Protein AF-0000000080774920 (afdb_homodimer)

Organism: Caulobacter vibrioides (strain NA1000 / CB15N) (NCBI:txid565050)

Structure (mmCIF, N/CA/C/O backbone):
data_AF-0000000080774920-model_v1
#
loop_
_entity.id
_entity.type
_entity.pdbx_description
1 polymer 'Sodium bicarbonate cotransporter'
#
loop_
_atom_site.group_PDB
_atom_site.id
_atom_site.type_symbol
_atom_site.label_atom_id
_atom_site.label_alt_id
_atom_site.label_comp_id
_atom_site.label_asym_id
_atom_site.label_entity_id
_atom_site.label_seq_id
_atom_site.pdbx_PDB_ins_code
_atom_site.Cartn_x
_atom_site.Cartn_y
_atom_site.Cartn_z
_atom_site.occupancy
_atom_site.B_iso_or_equiv
_atom_site.auth_seq_id
_atom_site.auth_comp_id
_atom_site.auth_asym_id
_atom_site.auth_atom_id
_atom_site.pdbx_PDB_model_num
ATOM 1 N N . MET A 1 1 ? 16.241 -37.175 8.467 1 56.98 1 MET A N 1
ATOM 2 C CA . MET A 1 1 ? 15.975 -36.624 7.141 1 56.98 1 MET A CA 1
ATOM 3 C C . MET A 1 1 ? 14.733 -35.739 7.16 1 56.98 1 MET A C 1
ATOM 5 O O . MET A 1 1 ? 14.785 -34.58 6.744 1 56.98 1 MET A O 1
ATOM 9 N N . PHE A 1 2 ? 13.701 -36.22 7.809 1 61.2 2 PHE A N 1
ATOM 10 C CA . PHE A 1 2 ? 12.453 -35.47 7.887 1 61.2 2 PHE A CA 1
ATOM 11 C C . PHE A 1 2 ? 12.608 -34.254 8.792 1 61.2 2 PHE A C 1
ATOM 13 O O . PHE A 1 2 ? 12.153 -33.159 8.454 1 61.2 2 PHE A O 1
ATOM 20 N N . VAL A 1 3 ? 13.362 -34.401 9.908 1 64.04 3 VAL A N 1
ATOM 21 C CA . VAL A 1 3 ? 13.523 -33.314 10.868 1 64.04 3 VAL A CA 1
ATOM 22 C C . VAL A 1 3 ? 14.359 -32.196 10.249 1 64.04 3 VAL A C 1
ATOM 24 O O . VAL A 1 3 ? 14.094 -31.014 10.48 1 64.04 3 VAL A O 1
ATOM 27 N N . ASP A 1 4 ? 15.258 -32.67 9.491 1 72.37 4 ASP A N 1
ATOM 28 C CA . ASP A 1 4 ? 16.139 -31.711 8.832 1 72.37 4 ASP A CA 1
ATOM 29 C C . ASP A 1 4 ? 15.381 -30.9 7.783 1 72.37 4 ASP A C 1
ATOM 31 O O . ASP A 1 4 ? 15.564 -29.685 7.678 1 72.37 4 ASP A O 1
ATOM 35 N N . VAL A 1 5 ? 14.562 -31.606 7.045 1 69.42 5 VAL A N 1
ATOM 36 C CA . VAL A 1 5 ? 13.755 -30.935 6.03 1 69.42 5 VAL A CA 1
ATOM 37 C C . VAL A 1 5 ? 12.787 -29.963 6.7 1 69.42 5 VAL A C 1
ATOM 39 O O . VAL A 1 5 ? 12.597 -28.84 6.226 1 69.42 5 VAL A O 1
ATOM 42 N N . LEU A 1 6 ? 12.314 -30.434 7.751 1 75.18 6 LEU A N 1
ATOM 43 C CA . LEU A 1 6 ? 11.37 -29.598 8.486 1 75.18 6 LEU A CA 1
ATOM 44 C C . LEU A 1 6 ? 12.059 -28.353 9.034 1 75.18 6 LEU A C 1
ATOM 46 O O . LEU A 1 6 ? 11.513 -27.25 8.955 1 75.18 6 LEU A O 1
ATOM 50 N N . SER A 1 7 ? 13.235 -28.619 9.628 1 79.85 7 SER A N 1
ATOM 51 C CA . SER A 1 7 ? 13.984 -27.495 10.18 1 79.85 7 SER A CA 1
ATOM 52 C C . SER A 1 7 ? 14.388 -26.51 9.089 1 79.85 7 SER A C 1
ATOM 54 O O . SER A 1 7 ? 14.323 -25.295 9.287 1 79.85 7 SER A O 1
ATOM 56 N N . GLN A 1 8 ? 14.713 -27.032 7.962 1 80.15 8 GLN A N 1
ATOM 57 C CA . GLN A 1 8 ? 15.113 -26.181 6.846 1 80.15 8 GLN A CA 1
ATOM 58 C C . GLN A 1 8 ? 13.921 -25.408 6.289 1 80.15 8 GLN A C 1
ATOM 60 O O . GLN A 1 8 ? 14.046 -24.234 5.935 1 80.15 8 GLN A O 1
ATOM 65 N N . THR A 1 9 ? 12.883 -26.145 6.246 1 77.66 9 THR A N 1
ATOM 66 C CA . THR A 1 9 ? 11.672 -25.514 5.734 1 77.66 9 THR A CA 1
ATOM 67 C C . THR A 1 9 ? 11.218 -24.387 6.658 1 77.66 9 THR A C 1
ATOM 69 O O . THR A 1 9 ? 10.832 -23.313 6.192 1 77.66 9 THR A O 1
ATOM 72 N N . LEU A 1 10 ? 11.321 -24.642 7.908 1 81.3 10 LEU A N 1
ATOM 73 C CA . LEU A 1 10 ? 10.903 -23.637 8.88 1 81.3 10 LEU A CA 1
ATOM 74 C C . LEU A 1 10 ? 11.808 -22.411 8.817 1 81.3 10 LEU A C 1
ATOM 76 O O . LEU A 1 10 ? 11.331 -21.277 8.907 1 81.3 10 LEU A O 1
ATOM 80 N N . SER A 1 11 ? 13.087 -22.681 8.646 1 83.74 11 SER A N 1
ATOM 81 C CA . SER A 1 11 ? 14.037 -21.579 8.536 1 83.74 11 SER A CA 1
ATOM 82 C C . SER A 1 11 ? 13.81 -20.778 7.258 1 83.74 11 SER A C 1
ATOM 84 O O . SER A 1 11 ? 13.873 -19.547 7.271 1 83.74 11 SER A O 1
ATOM 86 N N . ALA A 1 12 ? 13.476 -21.526 6.207 1 82.7 12 ALA A N 1
ATOM 87 C CA . ALA A 1 12 ? 13.216 -20.873 4.927 1 82.7 12 ALA A CA 1
ATOM 88 C C . ALA A 1 12 ? 11.911 -20.083 4.969 1 82.7 12 ALA A C 1
ATOM 90 O O . ALA A 1 12 ? 11.828 -18.978 4.427 1 82.7 12 ALA A O 1
ATOM 91 N N . ALA A 1 13 ? 11.049 -20.729 5.539 1 84.38 13 ALA A N 1
ATOM 92 C CA . ALA A 1 13 ? 9.765 -20.052 5.699 1 84.38 13 ALA A CA 1
ATOM 93 C C . ALA A 1 13 ? 9.912 -18.79 6.545 1 84.38 13 ALA A C 1
ATOM 95 O O . ALA A 1 13 ? 9.321 -17.753 6.232 1 84.38 13 ALA A O 1
ATOM 96 N N . ALA A 1 14 ? 10.674 -18.92 7.553 1 83.76 14 ALA A N 1
ATOM 97 C CA . ALA A 1 14 ? 10.931 -17.76 8.403 1 83.76 14 ALA A CA 1
ATOM 98 C C . ALA A 1 14 ? 11.634 -16.654 7.622 1 83.76 14 ALA A C 1
ATOM 100 O O . ALA A 1 14 ? 11.312 -15.474 7.778 1 83.76 14 ALA A O 1
ATOM 101 N N . GLY A 1 15 ? 12.561 -17.042 6.783 1 84.26 15 GLY A N 1
ATOM 102 C CA . GLY A 1 15 ? 13.244 -16.082 5.931 1 84.26 15 GLY A CA 1
ATOM 103 C C . GLY A 1 15 ? 12.32 -15.4 4.94 1 84.26 15 GLY A C 1
ATOM 104 O O . GLY A 1 15 ? 12.435 -14.196 4.702 1 84.26 15 GLY A O 1
ATOM 105 N N . ASN A 1 16 ? 11.435 -16.226 4.473 1 86.05 16 ASN A N 1
ATOM 106 C CA . ASN A 1 16 ? 10.478 -15.682 3.516 1 86.05 16 ASN A CA 1
ATOM 107 C C . ASN A 1 16 ? 9.494 -14.728 4.187 1 86.05 16 ASN A C 1
ATOM 109 O O . ASN A 1 16 ? 9.081 -13.733 3.589 1 86.05 16 ASN A O 1
ATOM 113 N N . LEU A 1 17 ? 9.142 -15.067 5.368 1 87.26 17 LEU A N 1
ATOM 114 C CA . LEU A 1 17 ? 8.192 -14.253 6.118 1 87.26 17 LEU A CA 1
ATOM 115 C C . LEU A 1 17 ? 8.779 -12.88 6.429 1 87.26 17 LEU A C 1
ATOM 117 O O . LEU A 1 17 ? 8.04 -11.931 6.698 1 87.26 17 LEU A O 1
ATOM 121 N N . LEU A 1 18 ? 10.067 -12.782 6.341 1 88.75 18 LEU A N 1
ATOM 122 C CA . LEU A 1 18 ? 10.713 -11.515 6.666 1 88.75 18 LEU A CA 1
ATOM 123 C C . LEU A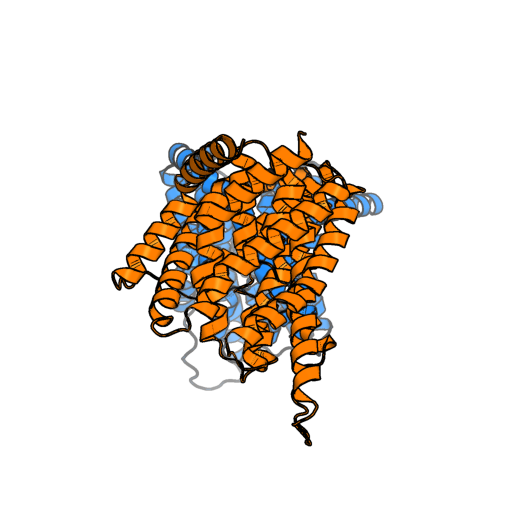 1 18 ? 10.897 -10.661 5.416 1 88.75 18 LEU A C 1
ATOM 125 O O . LEU A 1 18 ? 11.448 -9.56 5.487 1 88.75 18 LEU A O 1
ATOM 129 N N . GLN A 1 19 ? 10.413 -11.109 4.323 1 91.14 19 GLN A N 1
ATOM 130 C CA . GLN A 1 19 ? 10.394 -10.272 3.127 1 91.14 19 GLN A CA 1
ATOM 131 C C . GLN A 1 19 ? 9.342 -9.173 3.241 1 91.14 19 GLN A C 1
ATOM 133 O O . GLN A 1 19 ? 8.228 -9.419 3.708 1 91.14 19 GLN A O 1
ATOM 138 N N . PRO A 1 20 ? 9.692 -7.971 2.84 1 93.51 20 PRO A N 1
ATOM 139 C CA . PRO A 1 20 ? 8.752 -6.856 2.979 1 93.51 20 PRO A CA 1
ATOM 140 C C . PRO A 1 20 ? 7.4 -7.139 2.329 1 93.51 20 PRO A C 1
ATOM 142 O O . PRO A 1 20 ? 6.355 -6.867 2.926 1 93.51 20 PRO A O 1
ATOM 145 N N . ALA A 1 21 ? 7.436 -7.722 1.176 1 93.81 21 ALA A N 1
ATOM 146 C CA . ALA A 1 21 ? 6.198 -7.969 0.442 1 93.81 21 ALA A CA 1
ATOM 147 C C . ALA A 1 21 ? 5.262 -8.876 1.235 1 93.81 21 ALA A C 1
ATOM 149 O O . ALA A 1 21 ? 4.054 -8.634 1.292 1 93.81 21 ALA A O 1
ATOM 150 N N . VAL A 1 22 ? 5.782 -9.9 1.866 1 94.46 22 VAL A N 1
ATOM 151 C CA . VAL A 1 22 ? 4.986 -10.854 2.632 1 94.46 22 VAL A CA 1
ATOM 152 C C . VAL A 1 22 ? 4.462 -10.187 3.902 1 94.46 22 VAL A C 1
ATOM 154 O O . VAL A 1 22 ? 3.325 -10.429 4.314 1 94.46 22 VAL A O 1
ATOM 157 N N . LEU A 1 23 ? 5.267 -9.386 4.475 1 96.09 23 LEU A N 1
ATOM 158 C CA . LEU A 1 23 ? 4.869 -8.69 5.695 1 96.09 23 LEU A CA 1
ATOM 159 C C . LEU A 1 23 ? 3.775 -7.668 5.405 1 96.09 23 LEU A C 1
ATOM 161 O O . LEU A 1 23 ? 2.884 -7.456 6.23 1 96.09 23 LEU A O 1
ATOM 165 N N . PHE A 1 24 ? 3.844 -7.006 4.291 1 97.01 24 PHE A N 1
ATOM 166 C CA . PHE A 1 24 ? 2.778 -6.079 3.928 1 97.01 24 PHE A CA 1
ATOM 167 C C . PHE A 1 24 ? 1.484 -6.829 3.635 1 97.01 24 PHE A C 1
ATOM 169 O O . PHE A 1 24 ? 0.393 -6.325 3.909 1 97.01 24 PHE A O 1
ATOM 176 N N . PHE A 1 25 ? 1.56 -7.988 3.053 1 96.35 25 PHE A N 1
ATOM 177 C CA . PHE A 1 25 ? 0.379 -8.834 2.93 1 96.35 25 PHE A CA 1
ATOM 178 C C . PHE A 1 25 ? -0.22 -9.13 4.299 1 96.35 25 PHE A C 1
ATOM 180 O O . PHE A 1 25 ? -1.433 -9.018 4.489 1 96.35 25 PHE A O 1
ATOM 187 N N . ALA A 1 26 ? 0.655 -9.512 5.239 1 96.55 26 ALA A N 1
ATOM 188 C CA . ALA A 1 26 ? 0.208 -9.806 6.598 1 96.55 26 ALA A CA 1
ATOM 189 C C . ALA A 1 26 ? -0.453 -8.586 7.234 1 96.55 26 ALA A C 1
ATOM 191 O O . ALA A 1 26 ? -1.457 -8.712 7.938 1 96.55 26 ALA A O 1
ATOM 192 N N . LEU A 1 27 ? 0.122 -7.476 6.996 1 96.52 27 LEU A N 1
ATOM 193 C CA . LEU A 1 27 ? -0.457 -6.24 7.511 1 96.52 27 LEU A CA 1
ATOM 194 C C . LEU A 1 27 ? -1.869 -6.035 6.972 1 96.52 27 LEU A C 1
ATOM 196 O O . LEU A 1 27 ? -2.775 -5.658 7.719 1 96.52 27 LEU A O 1
ATOM 200 N N . GLY A 1 28 ? -2.038 -6.184 5.674 1 96.91 28 GLY A N 1
ATOM 201 C CA . GLY A 1 28 ? -3.364 -6.084 5.086 1 96.91 28 GLY A CA 1
ATOM 202 C C . GLY A 1 28 ? -4.365 -7.042 5.704 1 96.91 28 GLY A C 1
ATOM 203 O O . GLY A 1 28 ? -5.503 -6.663 5.988 1 96.91 28 GLY A O 1
ATOM 204 N N . LEU A 1 29 ? -3.895 -8.268 5.915 1 96.08 29 LEU A N 1
ATOM 205 C CA . LEU A 1 29 ? -4.743 -9.282 6.532 1 96.08 29 LEU A CA 1
ATOM 206 C C . LEU A 1 29 ? -5.186 -8.846 7.924 1 96.08 29 LEU A C 1
ATOM 208 O O . LEU A 1 29 ? -6.367 -8.947 8.265 1 96.08 29 LEU A O 1
ATOM 212 N N . ILE A 1 30 ? -4.256 -8.379 8.711 1 96.06 30 ILE A N 1
ATOM 213 C CA . ILE A 1 30 ? -4.523 -7.947 10.079 1 96.06 30 ILE A CA 1
ATOM 214 C C . ILE A 1 30 ? -5.455 -6.738 10.064 1 96.06 30 ILE A C 1
ATOM 216 O O . ILE A 1 30 ? -6.37 -6.641 10.886 1 96.06 30 ILE A O 1
ATOM 220 N N . ALA A 1 31 ? -5.217 -5.864 9.17 1 95.76 31 ALA A N 1
ATOM 221 C CA . ALA A 1 31 ? -6.043 -4.665 9.056 1 95.76 31 ALA A CA 1
ATOM 222 C C . ALA A 1 31 ? -7.498 -5.027 8.77 1 95.76 31 ALA A C 1
ATOM 224 O O . ALA A 1 31 ? -8.416 -4.436 9.344 1 95.76 31 ALA A O 1
ATOM 225 N N . ALA A 1 32 ? -7.705 -5.931 7.882 1 94.39 32 ALA A N 1
ATOM 226 C CA . ALA A 1 32 ? -9.059 -6.366 7.549 1 94.39 32 ALA A CA 1
ATOM 227 C C . ALA A 1 32 ? -9.746 -6.995 8.757 1 94.39 32 ALA A C 1
ATOM 229 O O . ALA A 1 32 ? -10.931 -6.754 9 1 94.39 32 ALA A O 1
ATOM 230 N N . MET A 1 33 ? -9.01 -7.799 9.479 1 92.41 33 MET A N 1
ATOM 231 C CA . MET A 1 33 ? -9.557 -8.471 10.654 1 92.41 33 MET A CA 1
ATOM 232 C C . MET A 1 33 ? -9.895 -7.464 11.748 1 92.41 33 MET A C 1
ATOM 234 O O . MET A 1 33 ? -10.82 -7.681 12.533 1 92.41 33 MET A O 1
ATOM 238 N N . ALA A 1 34 ? -9.188 -6.371 11.753 1 92 34 ALA A N 1
ATOM 239 C CA . ALA A 1 34 ? -9.419 -5.313 12.732 1 92 34 ALA A CA 1
ATOM 240 C C . ALA A 1 34 ? -10.471 -4.326 12.235 1 92 34 ALA A C 1
ATOM 242 O O . ALA A 1 34 ? -10.687 -3.277 12.847 1 92 34 ALA A O 1
ATOM 243 N N . ARG A 1 35 ? -11.062 -4.582 11.012 1 90.72 35 ARG A N 1
ATOM 244 C CA . ARG A 1 35 ? -12.13 -3.784 10.418 1 90.72 35 ARG A CA 1
ATOM 245 C C . ARG A 1 35 ? -11.635 -2.387 10.06 1 90.72 35 ARG A C 1
ATOM 247 O O . ARG A 1 35 ? -12.322 -1.396 10.313 1 90.72 35 ARG A O 1
ATOM 254 N N . SER A 1 36 ? -10.371 -2.402 9.598 1 90.85 36 SER A N 1
ATOM 255 C CA . SER A 1 36 ? -9.827 -1.167 9.043 1 90.85 36 SER A CA 1
ATOM 256 C C . SER A 1 36 ? -10.472 -0.832 7.702 1 90.85 36 SER A C 1
ATOM 258 O O . SER A 1 36 ? -10.955 -1.723 7 1 90.85 36 SER A O 1
ATOM 260 N N . ASP A 1 37 ? -10.53 0.438 7.361 1 89.32 37 ASP A N 1
ATOM 261 C CA . ASP A 1 37 ? -11.085 0.846 6.074 1 89.32 37 ASP A CA 1
ATOM 262 C C . ASP A 1 37 ? -10.011 0.85 4.989 1 89.32 37 ASP A C 1
ATOM 264 O O . ASP A 1 37 ? -10.215 1.407 3.908 1 89.32 37 ASP A O 1
ATOM 268 N N . LEU A 1 38 ? -8.946 0.179 5.328 1 92.05 38 LEU A N 1
ATOM 269 C CA . LEU A 1 38 ? -7.839 0.088 4.381 1 92.05 38 LEU A CA 1
ATOM 270 C C . LEU A 1 38 ? -8.244 -0.713 3.148 1 92.05 38 LEU A C 1
ATOM 272 O O . LEU A 1 38 ? -8.711 -1.848 3.266 1 92.05 38 LEU A O 1
ATOM 276 N N . ALA A 1 39 ? -8.202 -0.069 1.985 1 91.17 39 ALA A N 1
ATOM 277 C CA . ALA A 1 39 ? -8.416 -0.715 0.693 1 91.17 39 ALA A CA 1
ATOM 278 C C . ALA A 1 39 ? -8.047 0.22 -0.456 1 91.17 39 ALA A C 1
ATOM 280 O O . ALA A 1 39 ? -8.375 1.408 -0.426 1 91.17 39 ALA A O 1
ATOM 281 N N . LEU A 1 40 ? -7.338 -0.335 -1.378 1 92.83 40 LEU A N 1
ATOM 282 C CA . LEU A 1 40 ? -7.114 0.433 -2.597 1 92.83 40 LEU A CA 1
ATOM 283 C C . LEU A 1 40 ? -8.386 0.506 -3.435 1 92.83 40 LEU A C 1
ATOM 285 O O . LEU A 1 40 ? -9.15 -0.46 -3.497 1 92.83 40 LEU A O 1
ATOM 289 N N . PRO A 1 41 ? -8.559 1.685 -4.061 1 92.2 41 PRO A N 1
ATOM 290 C CA . PRO A 1 41 ? -9.648 1.717 -5.04 1 92.2 41 PRO A CA 1
ATOM 291 C C . PRO A 1 41 ? -9.496 0.655 -6.127 1 92.2 41 PRO A C 1
ATOM 293 O O . PRO A 1 41 ? -8.373 0.297 -6.492 1 92.2 41 PRO A O 1
ATOM 296 N N . ARG A 1 42 ? -10.614 0.237 -6.676 1 89.71 42 ARG A N 1
ATOM 297 C CA . ARG A 1 42 ? -10.635 -0.853 -7.646 1 89.71 42 ARG A CA 1
ATOM 298 C C . ARG A 1 42 ? -9.75 -0.536 -8.846 1 89.71 42 ARG A C 1
ATOM 300 O O . ARG A 1 42 ? -8.984 -1.388 -9.302 1 89.71 42 ARG A O 1
ATOM 307 N N . ASP A 1 43 ? -9.811 0.667 -9.329 1 90.37 43 ASP A N 1
ATOM 308 C CA . ASP A 1 43 ? -9.053 1.05 -10.516 1 90.37 43 ASP A CA 1
ATOM 309 C C . ASP A 1 43 ? -7.555 1.091 -10.223 1 90.37 43 ASP A C 1
ATOM 311 O O . ASP A 1 43 ? -6.738 0.796 -11.097 1 90.37 43 ASP A O 1
ATOM 315 N N . ALA A 1 44 ? -7.226 1.436 -9.048 1 93.44 44 ALA A N 1
ATOM 316 C CA . ALA A 1 44 ? -5.819 1.446 -8.657 1 93.44 44 ALA A CA 1
ATOM 317 C C . ALA A 1 44 ? -5.26 0.027 -8.584 1 93.44 44 ALA A C 1
ATOM 319 O O . ALA A 1 44 ? -4.149 -0.233 -9.051 1 93.44 44 ALA A O 1
ATOM 320 N N . ALA A 1 45 ? -6.033 -0.837 -8.031 1 91.94 45 ALA A N 1
ATOM 321 C CA . ALA A 1 45 ? -5.614 -2.233 -7.936 1 91.94 45 ALA A CA 1
ATOM 322 C C . ALA A 1 45 ? -5.409 -2.839 -9.322 1 91.94 45 ALA A C 1
ATOM 324 O O . ALA A 1 45 ? -4.443 -3.571 -9.549 1 91.94 45 ALA A O 1
ATOM 325 N N . LYS A 1 46 ? -6.293 -2.578 -10.19 1 90.46 46 LYS A N 1
ATOM 326 C CA . LYS A 1 46 ? -6.186 -3.067 -11.562 1 90.46 46 LYS A CA 1
ATOM 327 C C . LYS A 1 46 ? -4.935 -2.522 -12.244 1 90.46 46 LYS A C 1
ATOM 329 O O . LYS A 1 46 ? -4.236 -3.255 -12.947 1 90.46 46 LYS A O 1
ATOM 334 N N . THR A 1 47 ? -4.726 -1.223 -12.052 1 92.5 47 THR A N 1
ATOM 335 C CA . THR A 1 47 ? -3.552 -0.589 -12.644 1 92.5 47 THR A CA 1
ATOM 336 C C . THR A 1 47 ? -2.27 -1.235 -12.126 1 92.5 47 THR A C 1
ATOM 338 O O . THR A 1 47 ? -1.359 -1.529 -12.903 1 92.5 47 THR A O 1
ATOM 341 N N . LEU A 1 48 ? -2.22 -1.467 -10.829 1 93.93 48 LEU A N 1
ATOM 342 C CA . LEU A 1 48 ? -1.037 -2.084 -10.239 1 93.93 48 LEU A CA 1
ATOM 343 C C . LEU A 1 48 ? -0.842 -3.501 -10.768 1 93.93 48 LEU A C 1
ATOM 345 O O . LEU A 1 48 ? 0.289 -3.926 -11.014 1 93.93 48 LEU A O 1
ATOM 349 N N . SER A 1 49 ? -1.911 -4.233 -10.98 1 91.12 49 SER A N 1
ATOM 350 C CA . SER A 1 49 ? -1.842 -5.581 -11.534 1 91.12 49 SER A CA 1
ATOM 351 C C . SER A 1 49 ? -1.276 -5.569 -12.95 1 91.12 49 SER A C 1
ATOM 353 O O . SER A 1 49 ? -0.454 -6.417 -13.303 1 91.12 49 SER A O 1
ATOM 355 N N . LEU A 1 50 ? -1.673 -4.632 -13.748 1 92.47 50 LEU A N 1
ATOM 356 C CA . LEU A 1 50 ? -1.187 -4.525 -15.119 1 92.47 50 LEU A CA 1
ATOM 357 C C . LEU A 1 50 ? 0.298 -4.179 -15.145 1 92.47 50 LEU A C 1
ATOM 359 O O . LEU A 1 50 ? 1.04 -4.676 -15.995 1 92.47 50 LEU A O 1
ATOM 363 N N . ILE A 1 51 ? 0.704 -3.331 -14.224 1 94.48 51 ILE A N 1
ATOM 364 C CA . ILE A 1 51 ? 2.116 -2.982 -14.122 1 94.48 51 ILE A CA 1
ATOM 365 C C . ILE A 1 51 ? 2.934 -4.229 -13.793 1 94.48 51 ILE A C 1
ATOM 367 O O . ILE A 1 51 ? 3.981 -4.47 -14.399 1 94.48 51 ILE A O 1
ATOM 371 N N . LEU A 1 52 ? 2.472 -5.014 -12.891 1 92.72 52 LEU A N 1
ATOM 372 C CA . LEU A 1 52 ? 3.177 -6.234 -12.511 1 92.72 52 LEU A CA 1
ATOM 373 C C . LEU A 1 52 ? 3.271 -7.197 -13.69 1 92.72 52 LEU A C 1
ATOM 375 O O . LEU A 1 52 ? 4.336 -7.761 -13.952 1 92.72 52 LEU A O 1
ATOM 379 N N . MET A 1 53 ? 2.153 -7.312 -14.444 1 91.72 53 MET A N 1
ATOM 380 C CA . MET A 1 53 ? 2.126 -8.204 -15.6 1 91.72 53 MET A CA 1
ATOM 381 C C . MET A 1 53 ? 3.109 -7.739 -16.669 1 91.72 53 MET A C 1
ATOM 383 O O . MET A 1 53 ? 3.79 -8.557 -17.29 1 91.72 53 MET A O 1
ATOM 387 N N . LEU A 1 54 ? 3.113 -6.477 -16.849 1 93.98 54 LEU A N 1
ATOM 388 C CA . LEU A 1 54 ? 4.031 -5.89 -17.82 1 93.98 54 LEU A CA 1
ATOM 389 C C . LEU A 1 54 ? 5.48 -6.174 -17.438 1 93.98 54 LEU A C 1
ATOM 391 O O . LEU A 1 54 ? 6.276 -6.597 -18.279 1 93.98 54 LEU A O 1
ATOM 395 N N . CYS A 1 55 ? 5.804 -6.023 -16.16 1 94.63 55 CYS A N 1
ATOM 396 C CA . CYS A 1 55 ? 7.167 -6.218 -15.678 1 94.63 55 CYS A CA 1
ATOM 397 C C . CYS A 1 55 ? 7.581 -7.68 -15.791 1 94.63 55 CYS A C 1
ATOM 399 O O . CYS A 1 55 ? 8.672 -7.985 -16.277 1 94.63 55 CYS A O 1
ATOM 401 N N . ILE A 1 56 ? 6.74 -8.554 -15.36 1 91.3 56 ILE A N 1
ATOM 402 C CA . ILE A 1 56 ? 7.014 -9.987 -15.37 1 91.3 56 ILE A CA 1
ATOM 403 C C . ILE A 1 56 ? 7.18 -10.471 -16.809 1 91.3 56 ILE A C 1
ATOM 405 O O . ILE A 1 56 ? 8.148 -11.164 -17.129 1 91.3 56 ILE A O 1
ATOM 409 N N . GLY A 1 57 ? 6.254 -10.117 -17.664 1 93.95 57 GLY A N 1
ATOM 410 C CA . GLY A 1 57 ? 6.335 -10.511 -19.061 1 93.95 57 GLY A CA 1
ATOM 411 C C . GLY A 1 57 ? 7.571 -9.977 -19.76 1 93.95 57 GLY A C 1
ATOM 412 O O . GLY A 1 57 ? 8.31 -10.735 -20.391 1 93.95 57 GLY A O 1
ATOM 413 N N . PHE A 1 58 ? 7.801 -8.645 -19.63 1 95.44 58 PHE A N 1
ATOM 414 C CA . PHE A 1 58 ? 8.913 -8.002 -20.321 1 95.44 58 PHE A CA 1
ATOM 415 C C . PHE A 1 58 ? 10.244 -8.583 -19.859 1 95.44 58 PHE A C 1
ATOM 417 O O . PHE A 1 58 ? 11.094 -8.931 -20.682 1 95.44 58 PHE A O 1
ATOM 424 N N . LYS A 1 59 ? 10.422 -8.655 -18.554 1 93.14 59 LYS A N 1
ATOM 425 C CA . LYS A 1 59 ? 11.652 -9.224 -18.011 1 93.14 59 LYS A CA 1
ATOM 426 C C . LYS A 1 59 ? 11.841 -10.666 -18.473 1 93.14 59 LYS A C 1
ATOM 428 O O . LYS A 1 59 ? 12.959 -11.081 -18.788 1 93.14 59 LYS A O 1
ATOM 433 N N . GLY A 1 60 ? 10.788 -11.411 -18.45 1 92.21 60 GLY A N 1
ATOM 434 C CA . GLY A 1 60 ? 10.842 -12.781 -18.935 1 92.21 60 GLY A CA 1
ATOM 435 C C . GLY A 1 60 ? 11.303 -12.886 -20.376 1 92.21 60 GLY A C 1
ATOM 436 O O . GLY A 1 60 ? 12.107 -13.758 -20.714 1 92.21 60 GLY A O 1
ATOM 437 N N . GLY A 1 61 ? 10.763 -12.023 -21.211 1 93.84 61 GLY A N 1
ATOM 438 C CA . GLY A 1 61 ? 11.162 -12.021 -22.61 1 93.84 61 GLY A CA 1
ATOM 439 C C . GLY A 1 61 ? 12.628 -11.69 -22.812 1 93.84 61 GLY A C 1
ATOM 440 O O . GLY A 1 61 ? 13.31 -12.33 -23.615 1 93.84 61 GLY A O 1
ATOM 441 N N . VAL A 1 62 ? 13.12 -10.693 -22.117 1 93.49 62 VAL A N 1
ATOM 442 C CA . VAL A 1 62 ? 14.52 -10.29 -22.204 1 93.49 62 VAL A CA 1
ATOM 443 C C . VAL A 1 62 ? 15.42 -11.454 -21.796 1 93.49 62 VAL A C 1
ATOM 445 O O . VAL A 1 62 ? 16.408 -11.75 -22.471 1 93.49 62 VAL A O 1
ATOM 448 N N . GLU A 1 63 ? 15.047 -12.117 -20.716 1 89.75 63 GLU A N 1
ATOM 449 C CA . GLU A 1 63 ? 15.848 -13.228 -20.21 1 89.75 63 GLU A CA 1
ATOM 450 C C . GLU A 1 63 ? 15.763 -14.437 -21.136 1 89.75 63 GLU A C 1
ATOM 452 O O . GLU A 1 63 ? 16.739 -15.172 -21.299 1 89.75 63 GLU A O 1
ATOM 457 N N . ALA A 1 64 ? 14.603 -14.633 -21.665 1 89.94 64 ALA A N 1
ATOM 458 C CA . ALA A 1 64 ? 14.426 -15.753 -22.587 1 89.94 64 ALA A CA 1
ATOM 459 C C . ALA A 1 64 ? 15.29 -15.58 -23.832 1 89.94 64 ALA A C 1
ATOM 461 O O . ALA A 1 64 ? 15.81 -16.558 -24.375 1 89.94 64 ALA A O 1
ATOM 462 N N . ARG A 1 65 ? 15.334 -14.377 -24.233 1 89.52 65 ARG A N 1
ATOM 463 C CA . ARG A 1 65 ? 16.177 -14.099 -25.391 1 89.52 65 ARG A CA 1
ATOM 464 C C . ARG A 1 65 ? 17.645 -14.365 -25.075 1 89.52 65 ARG A C 1
ATOM 466 O O . ARG A 1 65 ? 18.379 -14.895 -25.912 1 89.52 65 ARG A O 1
ATOM 473 N N . ALA A 1 66 ? 18.061 -13.98 -23.975 1 84.77 66 ALA A N 1
ATOM 474 C CA . ALA A 1 66 ? 19.462 -14.109 -23.583 1 84.77 66 ALA A CA 1
ATOM 475 C C . ALA A 1 66 ? 19.837 -15.572 -23.363 1 84.77 66 ALA A C 1
ATOM 477 O O . ALA A 1 66 ? 20.964 -15.981 -23.655 1 84.77 66 ALA A O 1
ATOM 478 N N . HIS A 1 67 ? 18.916 -16.34 -22.831 1 78.06 67 HIS A N 1
ATOM 479 C CA . HIS A 1 67 ? 19.261 -17.694 -22.415 1 78.06 67 HIS A CA 1
ATOM 480 C C . HIS A 1 67 ? 18.619 -18.732 -23.329 1 78.06 67 HIS A C 1
ATOM 482 O O . HIS A 1 67 ? 18.927 -19.923 -23.236 1 78.06 67 HIS A O 1
ATOM 488 N N . GLY A 1 68 ? 17.788 -18.243 -24.296 1 73.51 68 GLY A N 1
ATOM 489 C CA . GLY A 1 68 ? 17.222 -19.071 -25.348 1 73.51 68 GLY A CA 1
ATOM 490 C C . GLY A 1 68 ? 15.913 -19.728 -24.95 1 73.51 68 GLY A C 1
ATOM 491 O O . GLY A 1 68 ? 15.576 -19.786 -23.766 1 73.51 68 GLY A O 1
ATOM 492 N N . LEU A 1 69 ? 15.038 -19.948 -25.879 1 79.82 69 LEU A N 1
ATOM 493 C CA . LEU A 1 69 ? 13.874 -20.827 -25.831 1 79.82 69 LEU A CA 1
ATOM 494 C C . LEU A 1 69 ? 14.26 -22.26 -26.181 1 79.82 69 LEU A C 1
ATOM 496 O O . LEU A 1 69 ? 14.053 -22.705 -27.312 1 79.82 69 LEU A O 1
ATOM 500 N N . ASP A 1 70 ? 14.949 -22.91 -25.255 1 83.82 70 ASP A N 1
ATOM 501 C CA . ASP A 1 70 ? 15.629 -24.183 -25.474 1 83.82 70 ASP A CA 1
ATOM 502 C C . ASP A 1 70 ? 14.73 -25.358 -25.094 1 83.82 70 ASP A C 1
ATOM 504 O O . ASP A 1 70 ? 13.511 -25.208 -24.999 1 83.82 70 ASP A O 1
ATOM 508 N N . ALA A 1 71 ? 15.308 -26.49 -25.014 1 85.81 71 ALA A N 1
ATOM 509 C CA . ALA A 1 71 ? 14.592 -27.718 -24.68 1 85.81 71 ALA A CA 1
ATOM 510 C C . ALA A 1 71 ? 13.936 -27.614 -23.306 1 85.81 71 ALA A C 1
ATOM 512 O O . ALA A 1 71 ? 12.869 -28.188 -23.076 1 85.81 71 ALA A O 1
ATOM 513 N N . GLY A 1 72 ? 14.56 -26.827 -22.521 1 86.79 72 GLY A N 1
ATOM 514 C CA . GLY A 1 72 ? 13.986 -26.596 -21.206 1 86.79 72 GLY A CA 1
ATOM 515 C C . GLY A 1 72 ? 12.648 -25.882 -21.255 1 86.79 72 GLY A C 1
ATOM 516 O O . GLY A 1 72 ? 11.713 -26.254 -20.543 1 86.79 72 GLY A O 1
ATOM 517 N N . PHE A 1 73 ? 12.578 -24.93 -22.138 1 90.41 73 PHE A N 1
ATOM 518 C CA . PHE A 1 73 ? 11.324 -24.208 -22.323 1 90.41 73 PHE A CA 1
ATOM 519 C C . PHE A 1 73 ? 10.225 -25.148 -22.802 1 90.41 73 PHE A C 1
ATOM 521 O O . PHE A 1 73 ? 9.116 -25.14 -22.264 1 90.41 73 PHE A O 1
ATOM 528 N N . LEU A 1 74 ? 10.519 -25.947 -23.789 1 93.02 74 LEU A N 1
ATOM 529 C CA . LEU A 1 74 ? 9.521 -26.834 -24.376 1 93.02 74 LEU A CA 1
ATOM 530 C C . LEU A 1 74 ? 9.013 -27.837 -23.347 1 93.02 74 LEU A C 1
ATOM 532 O O . LEU A 1 74 ? 7.817 -28.136 -23.302 1 93.02 74 LEU A O 1
ATOM 536 N N . LYS A 1 75 ? 9.897 -28.313 -22.563 1 95.28 75 LYS A N 1
ATOM 537 C CA . LYS A 1 75 ? 9.514 -29.254 -21.515 1 95.28 75 LYS A CA 1
ATOM 538 C C . LYS A 1 75 ? 8.629 -28.583 -20.469 1 95.28 75 LYS A C 1
ATOM 540 O O . LYS A 1 75 ? 7.576 -29.112 -20.107 1 95.28 75 LYS A O 1
ATOM 545 N N . ALA A 1 76 ? 9.082 -27.434 -20.047 1 95.34 76 ALA A N 1
ATOM 546 C CA . ALA A 1 76 ? 8.316 -26.712 -19.035 1 95.34 76 ALA A CA 1
ATOM 547 C C . ALA A 1 76 ? 6.947 -26.304 -19.569 1 95.34 76 ALA A C 1
ATOM 549 O O . ALA A 1 76 ? 5.942 -26.403 -18.861 1 95.34 76 ALA A O 1
ATOM 550 N N . ALA A 1 77 ? 6.926 -25.829 -20.77 1 95.29 77 ALA A N 1
ATOM 551 C CA . ALA A 1 77 ? 5.682 -25.408 -21.409 1 95.29 77 ALA A CA 1
ATOM 552 C C . ALA A 1 77 ? 4.724 -26.585 -21.573 1 95.29 77 ALA A C 1
ATOM 554 O O . ALA A 1 77 ? 3.528 -26.463 -21.299 1 95.29 77 ALA A O 1
ATOM 555 N N . GLY A 1 78 ? 5.229 -27.661 -22.093 1 96.7 78 GLY A N 1
ATOM 556 C CA . GLY A 1 78 ? 4.416 -28.856 -22.255 1 96.7 78 GLY A CA 1
ATOM 557 C C . GLY A 1 78 ? 3.834 -29.363 -20.949 1 96.7 78 GLY A C 1
ATOM 558 O O . GLY A 1 78 ? 2.646 -29.686 -20.877 1 96.7 78 GLY A O 1
ATOM 559 N N . LEU A 1 79 ? 4.667 -29.421 -19.93 1 97.71 79 LEU A N 1
ATOM 560 C CA . LEU A 1 79 ? 4.218 -29.866 -18.615 1 97.71 79 LEU A CA 1
ATOM 561 C C . LEU A 1 79 ? 3.215 -28.882 -18.022 1 97.71 79 LEU A C 1
ATOM 563 O O . LEU A 1 79 ? 2.227 -29.291 -17.409 1 97.71 79 LEU A O 1
ATOM 567 N N . GLY A 1 80 ? 3.546 -27.602 -18.18 1 97.56 80 GLY A N 1
ATOM 568 C CA . GLY A 1 80 ? 2.615 -26.594 -17.7 1 97.56 80 GLY A CA 1
ATOM 569 C C . GLY A 1 80 ? 1.235 -26.712 -18.319 1 97.56 80 GLY A C 1
ATOM 570 O O . GLY A 1 80 ? 0.226 -26.677 -17.612 1 97.56 80 GLY A O 1
ATOM 571 N N . LEU A 1 81 ? 1.195 -26.859 -19.596 1 96.15 81 LEU A N 1
ATOM 572 C CA . LEU A 1 81 ? -0.068 -27.01 -20.311 1 96.15 81 LEU A CA 1
ATOM 573 C C . LEU A 1 81 ? -0.816 -28.252 -19.836 1 96.15 81 LEU A C 1
ATOM 575 O O . LEU A 1 81 ? -2.027 -28.202 -19.605 1 96.15 81 LEU A O 1
ATOM 579 N N . ALA A 1 82 ? -0.101 -29.296 -19.725 1 97.73 82 ALA A N 1
ATOM 580 C CA . ALA A 1 82 ? -0.707 -30.549 -19.284 1 97.73 82 ALA A CA 1
ATOM 581 C C . ALA A 1 82 ? -1.278 -30.416 -17.875 1 97.73 82 ALA A C 1
ATOM 583 O O . ALA A 1 82 ? -2.388 -30.878 -17.602 1 97.73 82 ALA A O 1
ATOM 584 N N . LEU A 1 83 ? -0.503 -29.832 -17.027 1 98.03 83 LEU A N 1
ATOM 585 C CA . LEU A 1 83 ? -0.938 -29.656 -15.646 1 98.03 83 LEU A CA 1
ATOM 586 C C . LEU A 1 83 ? -2.173 -28.765 -15.575 1 98.03 83 LEU A C 1
ATOM 588 O O . LEU A 1 83 ? -3.126 -29.073 -14.855 1 98.03 83 LEU A O 1
ATOM 592 N N . SER A 1 84 ? -2.119 -27.647 -16.298 1 97.18 84 SER A N 1
ATOM 593 C CA . SER A 1 84 ? -3.262 -26.74 -16.311 1 97.18 84 SER A CA 1
ATOM 594 C C . SER A 1 84 ? -4.522 -27.447 -16.799 1 97.18 84 SER A C 1
ATOM 596 O O . SER A 1 84 ? -5.61 -27.232 -16.259 1 97.18 84 SER A O 1
ATOM 598 N N . PHE A 1 85 ? -4.403 -28.335 -17.754 1 96.2 85 PHE A N 1
ATOM 599 C CA . PHE A 1 85 ? -5.523 -29.064 -18.336 1 96.2 85 PHE A CA 1
ATOM 600 C C . PHE A 1 85 ? -6.014 -30.151 -17.388 1 96.2 85 PHE A C 1
ATOM 602 O O . PHE A 1 85 ? -7.212 -30.437 -17.329 1 96.2 85 PHE A O 1
ATOM 609 N N . LEU A 1 86 ? -5.148 -30.704 -16.643 1 97.69 86 LEU A N 1
ATOM 610 C CA . LEU A 1 86 ? -5.496 -31.964 -15.997 1 97.69 86 LEU A CA 1
ATOM 611 C C . LEU A 1 86 ? -5.769 -31.756 -14.511 1 97.69 86 LEU A C 1
ATOM 613 O O . LEU A 1 86 ? -6.501 -32.534 -13.895 1 97.69 86 LEU A O 1
ATOM 617 N N . LEU A 1 87 ? -5.271 -30.749 -13.876 1 97.76 87 LEU A N 1
ATOM 618 C CA . LEU A 1 87 ? -5.357 -30.587 -12.428 1 97.76 87 LEU A CA 1
ATOM 619 C C . LEU A 1 87 ? -6.795 -30.319 -11.996 1 97.76 87 LEU A C 1
ATOM 621 O O . LEU A 1 87 ? -7.185 -30.661 -10.878 1 97.76 87 LEU A O 1
ATOM 625 N N . PRO A 1 88 ? -7.634 -29.684 -12.867 1 97.53 88 PRO A N 1
ATOM 626 C CA . PRO A 1 88 ? -9.022 -29.482 -12.447 1 97.53 88 PRO A CA 1
ATOM 627 C C . PRO A 1 88 ? -9.768 -30.795 -12.22 1 97.53 88 PRO A C 1
ATOM 629 O O . PRO A 1 88 ? -10.758 -30.828 -11.484 1 97.53 88 PRO A O 1
ATOM 632 N N . LEU A 1 89 ? -9.342 -31.866 -12.8 1 97.45 89 LEU A N 1
ATOM 633 C CA . LEU A 1 89 ? -10.046 -33.14 -12.701 1 97.45 89 LEU A CA 1
ATOM 634 C C . LEU A 1 89 ? -9.987 -33.685 -11.277 1 97.45 89 LEU A C 1
ATOM 636 O O . LEU A 1 89 ? -11.023 -33.87 -10.636 1 97.45 89 LEU A O 1
ATOM 640 N N . PRO A 1 90 ? -8.775 -33.906 -10.726 1 97.64 90 PRO A N 1
ATOM 641 C CA . PRO A 1 90 ? -8.758 -34.355 -9.332 1 97.64 90 PRO A CA 1
ATOM 642 C C . PRO A 1 90 ? -9.301 -33.303 -8.367 1 97.64 90 PRO A C 1
ATOM 644 O O . PRO A 1 90 ? -9.879 -33.648 -7.333 1 97.64 90 PRO A O 1
ATOM 647 N N . ALA A 1 91 ? -9.104 -32.022 -8.631 1 98.26 91 ALA A N 1
ATOM 648 C CA . ALA A 1 91 ? -9.665 -30.973 -7.783 1 98.26 91 ALA A CA 1
ATOM 649 C C . ALA A 1 91 ? -11.185 -31.086 -7.706 1 98.26 91 ALA A C 1
ATOM 651 O O . ALA A 1 91 ? -11.764 -31.019 -6.619 1 98.26 91 ALA A O 1
ATOM 652 N N . TYR A 1 92 ? -11.823 -31.25 -8.857 1 97.78 92 TYR A N 1
ATOM 653 C CA . TYR A 1 92 ? -13.273 -31.403 -8.916 1 97.78 92 TYR A CA 1
ATOM 654 C C . TYR A 1 92 ? -13.728 -32.61 -8.104 1 97.78 92 TYR A C 1
ATOM 656 O O . TYR A 1 92 ? -14.69 -32.523 -7.337 1 97.78 92 TYR A O 1
ATOM 664 N N . ALA A 1 93 ? -13.028 -33.714 -8.324 1 97.48 93 ALA A N 1
ATOM 665 C CA . ALA A 1 93 ? -13.395 -34.947 -7.632 1 97.48 93 ALA A CA 1
ATOM 666 C C . ALA A 1 93 ? -13.325 -34.768 -6.119 1 97.48 93 ALA A C 1
ATOM 668 O O . ALA A 1 93 ? -14.215 -35.217 -5.393 1 97.48 93 ALA A O 1
ATOM 669 N N . LEU A 1 94 ? -12.341 -34.09 -5.593 1 97.85 94 LEU A N 1
ATOM 670 C CA . LEU A 1 94 ? -12.17 -33.881 -4.159 1 97.85 94 LEU A CA 1
ATOM 671 C C . LEU A 1 94 ? -13.194 -32.883 -3.63 1 97.85 94 LEU A C 1
ATOM 673 O O . LEU A 1 94 ? -13.72 -33.054 -2.528 1 97.85 94 LEU A O 1
ATOM 677 N N . LEU A 1 95 ? -13.459 -31.888 -4.388 1 97.73 95 LEU A N 1
ATOM 678 C CA . LEU A 1 95 ? -14.407 -30.858 -3.976 1 97.73 95 LEU A CA 1
ATOM 679 C C . LEU A 1 95 ? -15.823 -31.42 -3.903 1 97.73 95 LEU A C 1
ATOM 681 O O . LEU A 1 95 ? -16.6 -31.044 -3.022 1 97.73 95 LEU A O 1
ATOM 685 N N . ARG A 1 96 ? -16.116 -32.33 -4.823 1 96.49 96 ARG A N 1
ATOM 686 C CA . ARG A 1 96 ? -17.433 -32.956 -4.819 1 96.49 96 ARG A CA 1
ATOM 687 C C . ARG A 1 96 ? -17.644 -33.782 -3.554 1 96.49 96 ARG A C 1
ATOM 689 O O . ARG A 1 96 ? -18.772 -33.917 -3.075 1 96.49 96 ARG A O 1
ATOM 696 N N . ARG A 1 97 ? -16.624 -34.21 -3.037 1 96.54 97 ARG A N 1
ATOM 697 C CA . ARG A 1 97 ? -16.707 -35.061 -1.855 1 96.54 97 ARG A CA 1
ATOM 698 C C . ARG A 1 97 ? -17.015 -34.239 -0.608 1 96.54 97 ARG A C 1
ATOM 700 O O . ARG A 1 97 ? -17.386 -34.791 0.43 1 96.54 97 ARG A O 1
ATOM 707 N N . THR A 1 98 ? -16.88 -32.954 -0.656 1 95.36 98 THR A N 1
ATOM 708 C CA . THR A 1 98 ? -17.114 -32.094 0.499 1 95.36 98 THR A CA 1
ATOM 709 C C . THR A 1 98 ? -18.569 -31.638 0.548 1 95.36 98 THR A C 1
ATOM 711 O O . THR A 1 98 ? -18.971 -30.926 1.47 1 95.36 98 THR A O 1
ATOM 714 N N . GLY A 1 99 ? -19.37 -31.942 -0.49 1 92.8 99 GLY A N 1
ATOM 715 C CA . GLY A 1 99 ? -20.784 -31.602 -0.485 1 92.8 99 GLY A CA 1
ATOM 716 C C . GLY A 1 99 ? -21.112 -30.402 -1.353 1 92.8 99 GLY A C 1
ATOM 717 O O . GLY A 1 99 ? -22.269 -29.984 -1.432 1 92.8 99 GLY A O 1
ATOM 718 N N . LEU A 1 100 ? -20.149 -29.898 -2.001 1 95.33 100 LEU A N 1
ATOM 719 C CA . LEU A 1 100 ? -20.408 -28.774 -2.894 1 95.33 100 LEU A CA 1
ATOM 720 C C . LEU A 1 100 ? -21.249 -29.212 -4.089 1 95.33 100 LEU A C 1
ATOM 722 O O . LEU A 1 100 ? -21.136 -30.35 -4.549 1 95.33 100 LEU A O 1
ATOM 726 N N . ASP A 1 101 ? -22.073 -28.302 -4.535 1 94.99 101 ASP A N 1
ATOM 727 C CA . ASP A 1 101 ? -22.833 -28.613 -5.742 1 94.99 101 ASP A CA 1
ATOM 728 C C . ASP A 1 101 ? -21.919 -28.687 -6.963 1 94.99 101 ASP A C 1
ATOM 730 O O . ASP A 1 101 ? -20.789 -28.196 -6.93 1 94.99 101 ASP A O 1
ATOM 734 N N . THR A 1 102 ? -22.351 -29.267 -8 1 95.11 102 THR A N 1
ATOM 735 C CA . THR A 1 102 ? -21.583 -29.598 -9.195 1 95.11 102 THR A CA 1
ATOM 736 C C . THR A 1 102 ? -20.983 -28.34 -9.818 1 95.11 102 THR A C 1
ATOM 738 O O . THR A 1 102 ? -19.802 -28.318 -10.169 1 95.11 102 THR A O 1
ATOM 741 N N . LEU A 1 103 ? -21.767 -27.289 -9.934 1 95.82 103 LEU A N 1
ATOM 742 C CA . LEU A 1 103 ? -21.324 -26.073 -10.607 1 95.82 103 LEU A CA 1
ATOM 743 C C . LEU A 1 103 ? -20.275 -25.343 -9.775 1 95.82 103 LEU A C 1
ATOM 745 O O . LEU A 1 103 ? -19.266 -24.877 -10.311 1 95.82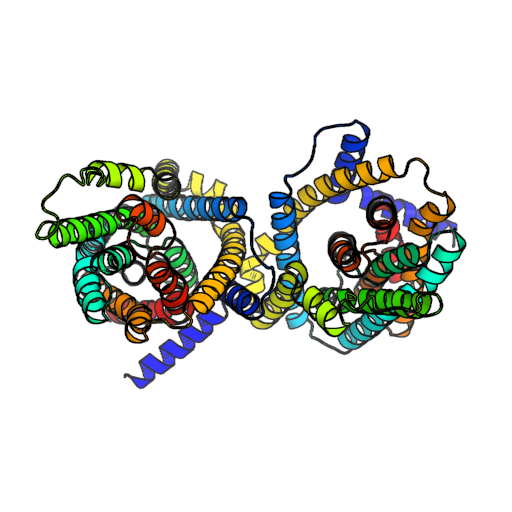 103 LEU A O 1
ATOM 749 N N . THR A 1 104 ? -20.504 -25.291 -8.486 1 96.92 104 THR A N 1
ATOM 750 C CA . THR A 1 104 ? -19.554 -24.635 -7.596 1 96.92 104 THR A CA 1
ATOM 751 C C . THR A 1 104 ? -18.245 -25.417 -7.531 1 96.92 104 THR A C 1
ATOM 753 O O . THR A 1 104 ? -17.163 -24.827 -7.515 1 96.92 104 THR A O 1
ATOM 756 N N . ALA A 1 105 ? -18.37 -26.704 -7.541 1 97.67 105 ALA A N 1
ATOM 757 C CA . ALA A 1 105 ? -17.177 -27.546 -7.531 1 97.67 105 ALA A CA 1
ATOM 758 C C . ALA A 1 105 ? -16.375 -27.376 -8.819 1 97.67 105 ALA A C 1
ATOM 760 O O . ALA A 1 105 ? -15.146 -27.28 -8.784 1 97.67 105 ALA A O 1
ATOM 761 N N . ALA A 1 106 ? -17.048 -27.37 -9.933 1 96.52 106 ALA A N 1
ATOM 762 C CA . ALA A 1 106 ? -16.38 -27.192 -11.219 1 96.52 106 ALA A CA 1
ATOM 763 C C . ALA A 1 106 ? -15.724 -25.817 -11.312 1 96.52 106 ALA A C 1
ATOM 765 O O . ALA A 1 106 ? -14.574 -25.699 -11.741 1 96.52 106 ALA A O 1
ATOM 766 N N . ALA A 1 107 ? -16.483 -24.808 -10.9 1 96.35 107 ALA A N 1
ATOM 767 C CA . ALA A 1 107 ? -15.946 -23.449 -10.918 1 96.35 107 ALA A CA 1
ATOM 768 C C . ALA A 1 107 ? -14.716 -23.335 -10.023 1 96.35 107 ALA A C 1
ATOM 770 O O . ALA A 1 107 ? -13.735 -22.68 -10.386 1 96.35 107 ALA A O 1
ATOM 771 N N . THR A 1 108 ? -14.785 -23.941 -8.875 1 97.7 108 THR A N 1
ATOM 772 C CA . THR A 1 108 ? -13.662 -23.91 -7.945 1 97.7 108 THR A CA 1
ATOM 773 C C . THR A 1 108 ? -12.463 -24.66 -8.519 1 97.7 108 THR A C 1
ATOM 775 O O . THR A 1 108 ? -11.322 -24.218 -8.376 1 97.7 108 THR A O 1
ATOM 778 N N . ALA A 1 109 ? -12.726 -25.781 -9.158 1 97.75 109 ALA A N 1
ATOM 779 C CA . ALA A 1 109 ? -11.663 -26.577 -9.766 1 97.75 109 ALA A CA 1
ATOM 780 C C . ALA A 1 109 ? -10.924 -25.78 -10.837 1 97.75 109 ALA A C 1
ATOM 782 O O . ALA A 1 109 ? -9.717 -25.948 -11.022 1 97.75 109 ALA A O 1
ATOM 783 N N . ALA A 1 110 ? -11.627 -24.945 -11.569 1 96.51 110 ALA A N 1
ATOM 784 C CA . ALA A 1 110 ? -11.03 -24.095 -12.596 1 96.51 110 ALA A CA 1
ATOM 785 C C . ALA A 1 110 ? -9.905 -23.243 -12.016 1 96.51 110 ALA A C 1
ATOM 787 O O . ALA A 1 110 ? -8.895 -23 -12.681 1 96.51 110 ALA A O 1
ATOM 788 N N . HIS A 1 111 ? -10.06 -22.77 -10.78 1 97.48 111 HIS A N 1
ATOM 789 C CA . HIS A 1 111 ? -9.085 -21.906 -10.125 1 97.48 111 HIS A CA 1
ATOM 790 C C . HIS A 1 111 ? -7.767 -22.637 -9.896 1 97.48 111 HIS A C 1
ATOM 792 O O . HIS A 1 111 ? -6.698 -22.022 -9.921 1 97.48 111 HIS A O 1
ATOM 798 N N . TYR A 1 112 ? -7.838 -23.934 -9.718 1 97.76 112 TYR A N 1
ATOM 799 C CA . TYR A 1 112 ? -6.652 -24.717 -9.392 1 97.76 112 TYR A CA 1
ATOM 800 C C . TYR A 1 112 ? -6.007 -25.281 -10.652 1 97.76 112 TYR A C 1
ATOM 802 O O . TYR A 1 112 ? -4.922 -25.865 -10.595 1 97.76 112 TYR A O 1
ATOM 810 N N . GLY A 1 113 ? -6.634 -25.172 -11.748 1 95.37 113 GLY A N 1
ATOM 811 C CA . GLY A 1 113 ? -6.01 -25.44 -13.034 1 95.37 113 GLY A CA 1
ATOM 812 C C . GLY A 1 113 ? -5.413 -24.202 -13.677 1 95.37 113 GLY A C 1
ATOM 813 O O . GLY A 1 113 ? -4.456 -24.297 -14.448 1 95.37 113 GLY A O 1
ATOM 814 N N . SER A 1 114 ? -6.079 -23.144 -13.36 1 93.63 114 SER A N 1
ATOM 815 C CA . SER A 1 114 ? -5.507 -21.858 -13.747 1 93.63 114 SER A CA 1
ATOM 816 C C . SER A 1 114 ? -4.435 -21.41 -12.76 1 93.63 114 SER A C 1
ATOM 818 O O . SER A 1 114 ? -4.117 -22.13 -11.811 1 93.63 114 SER A O 1
ATOM 820 N N . VAL A 1 115 ? -3.706 -20.359 -13.086 1 94.38 115 VAL A N 1
ATOM 821 C CA . VAL A 1 115 ? -2.554 -20.021 -12.257 1 94.38 115 VAL A CA 1
ATOM 822 C C . VAL A 1 115 ? -2.65 -18.565 -11.806 1 94.38 115 VAL A C 1
ATOM 824 O O . VAL A 1 115 ? -3.478 -17.805 -12.314 1 94.38 115 VAL A O 1
ATOM 827 N N . SER A 1 116 ? -1.866 -18.262 -10.819 1 94.67 116 SER A N 1
ATOM 828 C CA . SER A 1 116 ? -1.843 -16.929 -10.227 1 94.67 116 SER A CA 1
ATOM 829 C C . SER A 1 116 ? -0.561 -16.186 -10.585 1 94.67 116 SER A C 1
ATOM 831 O O . SER A 1 116 ? 0.527 -16.567 -10.148 1 94.67 116 SER A O 1
ATOM 833 N N . VAL A 1 117 ? -0.739 -15.105 -11.251 1 91.19 117 VAL A N 1
ATOM 834 C CA . VAL A 1 117 ? 0.396 -14.274 -11.643 1 91.19 117 VAL A CA 1
ATOM 835 C C . VAL A 1 117 ? 1.065 -13.694 -10.399 1 91.19 117 VAL A C 1
ATOM 837 O O . VAL A 1 117 ? 2.289 -13.553 -10.354 1 91.19 117 VAL A O 1
ATOM 840 N N . VAL A 1 118 ? 0.332 -13.384 -9.408 1 92.13 118 VAL A N 1
ATOM 841 C CA . VAL A 1 118 ? 0.872 -12.752 -8.209 1 92.13 118 VAL A CA 1
ATOM 842 C C . VAL A 1 118 ? 1.657 -13.776 -7.393 1 92.13 118 VAL A C 1
ATOM 844 O O . VAL A 1 118 ? 2.697 -13.453 -6.814 1 92.13 118 VAL A O 1
ATOM 847 N N . THR A 1 119 ? 1.105 -14.955 -7.304 1 95.79 119 THR A N 1
ATOM 848 C CA . THR A 1 119 ? 1.855 -16.013 -6.636 1 95.79 119 THR A CA 1
ATOM 849 C C . THR A 1 119 ? 3.189 -16.255 -7.335 1 95.79 119 THR A C 1
ATOM 851 O O . THR A 1 119 ? 4.213 -16.454 -6.678 1 95.79 119 THR A O 1
ATOM 854 N N . PHE A 1 120 ? 3.139 -16.215 -8.603 1 95.77 120 PHE A N 1
ATOM 855 C CA . PHE A 1 120 ? 4.351 -16.39 -9.394 1 95.77 120 PHE A CA 1
ATOM 856 C C . PHE A 1 120 ? 5.335 -15.255 -9.136 1 95.77 120 PHE A C 1
ATOM 858 O O . PHE A 1 120 ? 6.54 -15.487 -9.016 1 95.77 120 PHE A O 1
ATOM 865 N N . ALA A 1 121 ? 4.821 -14.077 -9.062 1 92.68 121 ALA A N 1
ATOM 866 C CA . ALA A 1 121 ? 5.665 -12.916 -8.79 1 92.68 121 ALA A CA 1
ATOM 867 C C . ALA A 1 121 ? 6.355 -13.045 -7.435 1 92.68 121 ALA A C 1
ATOM 869 O O . ALA A 1 121 ? 7.545 -12.747 -7.306 1 92.68 121 ALA A O 1
ATOM 870 N N . ALA A 1 122 ? 5.625 -13.435 -6.473 1 93.88 122 ALA A N 1
ATOM 871 C CA . ALA A 1 122 ? 6.187 -13.629 -5.139 1 93.88 122 ALA A CA 1
ATOM 872 C C . ALA A 1 122 ? 7.233 -14.74 -5.141 1 93.88 122 ALA A C 1
ATOM 874 O O . ALA A 1 122 ? 8.268 -14.627 -4.48 1 93.88 122 ALA A O 1
ATOM 875 N N . ALA A 1 123 ? 6.966 -15.769 -5.849 1 95.78 123 ALA A N 1
ATOM 876 C CA . ALA A 1 123 ? 7.908 -16.88 -5.95 1 95.78 123 ALA A CA 1
ATOM 877 C C . ALA A 1 123 ? 9.198 -16.443 -6.638 1 95.78 123 ALA A C 1
ATOM 879 O O . ALA A 1 123 ? 10.294 -16.818 -6.213 1 95.78 123 ALA A O 1
ATOM 880 N N . GLN A 1 124 ? 8.996 -15.715 -7.715 1 93.33 124 GLN A N 1
ATOM 881 C CA . GLN A 1 124 ? 10.164 -15.218 -8.435 1 93.33 124 GLN A CA 1
ATOM 882 C C . GLN A 1 124 ? 11.042 -14.358 -7.531 1 93.33 124 GLN A C 1
ATOM 884 O O . GLN A 1 124 ? 12.27 -14.46 -7.57 1 93.33 124 GLN A O 1
ATOM 889 N N . SER A 1 125 ? 10.374 -13.5 -6.812 1 89.58 125 SER A N 1
ATOM 890 C CA . SER A 1 125 ? 11.109 -12.644 -5.887 1 89.58 125 SER A CA 1
ATOM 891 C C . SER A 1 125 ? 11.844 -13.469 -4.836 1 89.58 125 SER A C 1
ATOM 893 O O . SER A 1 125 ? 13.005 -13.197 -4.526 1 89.58 125 SER A O 1
ATOM 895 N N . TYR A 1 126 ? 11.257 -14.463 -4.301 1 92.67 126 TYR A N 1
ATOM 896 C CA . TYR A 1 126 ? 11.857 -15.317 -3.281 1 92.67 126 TYR A CA 1
ATOM 897 C C . TYR A 1 126 ? 13.01 -16.128 -3.859 1 92.67 126 TYR A C 1
ATOM 899 O O . TYR A 1 126 ? 14.102 -16.161 -3.287 1 92.67 126 TYR A O 1
ATOM 907 N N . LEU A 1 127 ? 12.797 -16.757 -4.96 1 94.4 127 LEU A N 1
ATOM 908 C CA . LEU A 1 127 ? 13.798 -17.616 -5.583 1 94.4 127 LEU A CA 1
ATOM 909 C C . LEU A 1 127 ? 15.029 -16.811 -5.986 1 94.4 127 LEU A C 1
ATOM 911 O O . LEU A 1 127 ? 16.159 -17.286 -5.848 1 94.4 127 LEU A O 1
ATOM 915 N N . SER A 1 128 ? 14.775 -15.619 -6.469 1 90.11 128 SER A N 1
ATOM 916 C CA . SER A 1 128 ? 15.89 -14.742 -6.81 1 90.11 128 SER A CA 1
ATOM 917 C C . SER A 1 128 ? 16.702 -14.373 -5.573 1 90.11 128 SER A C 1
ATOM 919 O O . SER A 1 128 ? 17.929 -14.275 -5.636 1 90.11 128 SER A O 1
ATOM 921 N N . SER A 1 129 ? 16.043 -14.241 -4.471 1 87.29 129 SER A N 1
ATOM 922 C CA . SER A 1 129 ? 16.711 -13.823 -3.243 1 87.29 129 SER A CA 1
ATOM 923 C C . SER A 1 129 ? 17.621 -14.923 -2.706 1 87.29 129 SER A C 1
ATOM 925 O O . SER A 1 129 ? 18.561 -14.648 -1.957 1 87.29 129 SER A O 1
ATOM 927 N N . ILE A 1 130 ? 17.42 -16.154 -3.093 1 89.41 130 ILE A N 1
ATOM 928 C CA . ILE A 1 130 ? 18.246 -17.242 -2.581 1 89.41 130 ILE A CA 1
ATOM 929 C C . ILE A 1 130 ? 19.139 -17.781 -3.695 1 89.41 130 ILE A C 1
ATOM 931 O O . ILE A 1 130 ? 19.653 -18.899 -3.602 1 89.41 130 ILE A O 1
ATOM 935 N N . GLY A 1 131 ? 19.185 -17.075 -4.807 1 90.59 131 GLY A N 1
ATOM 936 C CA . GLY A 1 131 ? 20.103 -17.403 -5.886 1 90.59 131 GLY A CA 1
ATOM 937 C C . GLY A 1 131 ? 19.587 -18.503 -6.795 1 90.59 131 GLY A C 1
ATOM 938 O O . GLY A 1 131 ? 20.372 -19.219 -7.419 1 90.59 131 GLY A O 1
ATOM 939 N N . GLN A 1 132 ? 18.26 -18.726 -6.872 1 93.1 132 GLN A N 1
ATOM 940 C CA . GLN A 1 132 ? 17.655 -19.775 -7.685 1 93.1 132 GLN A CA 1
ATOM 941 C C . GLN A 1 132 ? 16.59 -19.203 -8.617 1 93.1 132 GLN A C 1
ATOM 943 O O . GLN A 1 132 ? 15.485 -19.74 -8.709 1 93.1 132 GLN A O 1
ATOM 948 N N . ALA A 1 133 ? 16.932 -18.126 -9.228 1 92.03 133 ALA A N 1
ATOM 949 C CA . ALA A 1 133 ? 15.976 -17.478 -10.121 1 92.03 133 ALA A CA 1
ATOM 950 C C . ALA A 1 133 ? 15.582 -18.405 -11.268 1 92.03 133 ALA A C 1
ATOM 952 O O . ALA A 1 133 ? 16.438 -19.056 -11.871 1 92.03 133 ALA A O 1
ATOM 953 N N . PRO A 1 134 ? 14.272 -18.453 -11.544 1 93.36 134 PRO A N 1
ATOM 954 C CA . PRO A 1 134 ? 13.85 -19.261 -12.691 1 93.36 134 PRO A CA 1
ATOM 955 C C . PRO A 1 134 ? 14.248 -18.639 -14.028 1 93.36 134 PRO A C 1
ATOM 957 O O . PRO A 1 134 ? 14.558 -17.447 -14.091 1 93.36 134 PRO A O 1
ATOM 960 N N . GLY A 1 135 ? 14.31 -19.533 -15.023 1 90.67 135 GLY A N 1
ATOM 961 C CA . GLY A 1 135 ? 14.523 -19.007 -16.362 1 90.67 135 GLY A CA 1
ATOM 962 C C . GLY A 1 135 ? 13.454 -18.02 -16.792 1 90.67 135 GLY A C 1
ATOM 963 O O . GLY A 1 135 ? 12.287 -18.159 -16.42 1 90.67 135 GLY A O 1
ATOM 964 N N . GLY A 1 136 ? 13.793 -17.037 -17.533 1 88.86 136 GLY A N 1
ATOM 965 C CA . GLY A 1 136 ? 12.879 -15.996 -17.975 1 88.86 136 GLY A CA 1
ATOM 966 C C . GLY A 1 136 ? 11.68 -16.537 -18.73 1 88.86 136 GLY A C 1
ATOM 967 O O . GLY A 1 136 ? 10.593 -15.959 -18.674 1 88.86 136 GLY A O 1
ATOM 968 N N . TYR A 1 137 ? 11.839 -17.683 -19.377 1 91.29 137 TYR A N 1
ATOM 969 C CA . TYR A 1 137 ? 10.772 -18.25 -20.195 1 91.29 137 TYR A CA 1
ATOM 970 C C . TYR A 1 137 ? 9.624 -18.747 -19.325 1 91.29 137 TYR A C 1
ATOM 972 O O . TYR A 1 137 ? 8.538 -19.043 -19.829 1 91.29 137 TYR A O 1
ATOM 980 N N . MET A 1 138 ? 9.834 -18.771 -18.044 1 93.94 138 MET A N 1
ATOM 981 C CA . MET A 1 138 ? 8.774 -19.265 -17.169 1 93.94 138 MET A CA 1
ATOM 982 C C . MET A 1 138 ? 7.59 -18.304 -17.153 1 93.94 138 MET A C 1
ATOM 984 O O . MET A 1 138 ? 6.471 -18.697 -16.816 1 93.94 138 MET A O 1
ATOM 988 N N . SER A 1 139 ? 7.808 -17.038 -17.492 1 91.66 139 SER A N 1
ATOM 989 C CA . SER A 1 139 ? 6.701 -16.1 -17.649 1 91.66 139 SER A CA 1
ATOM 990 C C . SER A 1 139 ? 5.778 -16.52 -18.787 1 91.66 139 SER A C 1
ATOM 992 O O . SER A 1 139 ? 4.561 -16.336 -18.706 1 91.66 139 SER A O 1
ATOM 994 N N . ALA A 1 140 ? 6.366 -17.028 -19.808 1 90.59 140 ALA A N 1
ATOM 995 C CA . ALA A 1 140 ? 5.576 -17.541 -20.924 1 90.59 140 ALA A CA 1
ATOM 996 C C . ALA A 1 140 ? 4.798 -18.789 -20.518 1 90.59 140 ALA A C 1
ATOM 998 O O . ALA A 1 140 ? 3.658 -18.986 -20.948 1 90.59 140 ALA A O 1
ATOM 999 N N . VAL A 1 141 ? 5.419 -19.613 -19.747 1 94.06 141 VAL A N 1
ATOM 1000 C CA . VAL A 1 141 ? 4.755 -20.815 -19.253 1 94.06 141 VAL A CA 1
ATOM 1001 C C . VAL A 1 141 ? 3.541 -20.426 -18.412 1 94.06 141 VAL A C 1
ATOM 1003 O O . VAL A 1 141 ? 2.473 -21.029 -18.536 1 94.06 141 VAL A O 1
ATOM 1006 N N . LEU A 1 142 ? 3.713 -19.455 -17.572 1 94.65 142 LEU A N 1
ATOM 1007 C CA . LEU A 1 142 ? 2.62 -18.912 -16.773 1 94.65 142 LEU A CA 1
ATOM 1008 C C . LEU A 1 142 ? 1.447 -18.508 -17.66 1 94.65 142 LEU A C 1
ATOM 1010 O O . LEU A 1 142 ? 0.301 -18.872 -17.386 1 94.65 142 LEU A O 1
ATOM 1014 N N . ALA A 1 143 ? 1.696 -17.799 -18.718 1 89.07 143 ALA A N 1
ATOM 1015 C CA . ALA A 1 143 ? 0.648 -17.322 -19.617 1 89.07 143 ALA A CA 1
ATOM 1016 C C . ALA A 1 143 ? -0.074 -18.489 -20.285 1 89.07 143 ALA A C 1
ATOM 1018 O O . ALA A 1 143 ? -1.295 -18.453 -20.461 1 89.07 143 ALA A O 1
ATOM 1019 N N . LEU A 1 144 ? 0.65 -19.471 -20.615 1 90.11 144 LEU A N 1
ATOM 1020 C CA . LEU A 1 144 ? 0.101 -20.635 -21.301 1 90.11 144 LEU A CA 1
ATOM 1021 C C . LEU A 1 144 ? -0.824 -21.423 -20.379 1 90.11 144 LEU A C 1
ATOM 1023 O O . LEU A 1 144 ? -1.766 -22.07 -20.843 1 90.11 144 LEU A O 1
ATOM 1027 N N . MET A 1 145 ? -0.585 -21.358 -19.123 1 94.13 145 MET A N 1
ATOM 1028 C CA . MET A 1 145 ? -1.304 -22.184 -18.157 1 94.13 145 MET A CA 1
ATOM 1029 C C . MET A 1 145 ? -2.603 -21.511 -17.726 1 94.13 145 MET A C 1
ATOM 1031 O O . MET A 1 145 ? -3.419 -22.117 -17.029 1 94.13 145 MET A O 1
ATOM 1035 N N . GLU A 1 146 ? -2.891 -20.34 -18.148 1 89.33 146 GLU A N 1
ATOM 1036 C CA . GLU A 1 146 ? -4.023 -19.561 -17.654 1 89.33 146 GLU A CA 1
ATOM 1037 C C . GLU A 1 146 ? -5.345 -20.115 -18.178 1 89.33 146 GLU A C 1
ATOM 1039 O O . GLU A 1 146 ? -6.339 -20.157 -17.449 1 89.33 146 GLU A O 1
ATOM 1044 N N . THR A 1 147 ? -5.442 -20.632 -19.344 1 87.98 147 THR A N 1
ATOM 1045 C CA . THR A 1 147 ? -6.705 -20.848 -20.04 1 87.98 147 THR A CA 1
ATOM 1046 C C . THR A 1 147 ? -7.115 -22.317 -19.973 1 87.98 147 THR A C 1
ATOM 1048 O O . THR A 1 147 ? -8.292 -22.63 -19.786 1 87.98 147 THR A O 1
ATOM 1051 N N . PRO A 1 148 ? -6.183 -23.252 -20.074 1 92.31 148 PRO A N 1
ATOM 1052 C CA . PRO A 1 148 ? -6.599 -24.65 -20.202 1 92.31 148 PRO A CA 1
ATOM 1053 C C . PRO A 1 148 ? -7.419 -25.133 -19.008 1 92.31 148 PRO A C 1
ATOM 1055 O O . PRO A 1 148 ? -8.381 -25.886 -19.178 1 92.31 148 PRO A O 1
ATOM 1058 N N . GLY A 1 149 ? -7.027 -24.692 -17.85 1 93.67 149 GLY A N 1
ATOM 1059 C CA . GLY A 1 149 ? -7.773 -25.101 -16.67 1 93.67 149 GLY A CA 1
ATOM 1060 C C . GLY A 1 149 ? -9.207 -24.608 -16.669 1 93.67 149 GLY A C 1
ATOM 1061 O O . GLY A 1 149 ? -10.11 -25.309 -16.208 1 93.67 149 GLY A O 1
ATOM 1062 N N . LEU A 1 150 ? -9.44 -23.45 -17.164 1 92.94 150 LEU A N 1
ATOM 1063 C CA . LEU A 1 150 ? -10.781 -22.884 -17.263 1 92.94 150 LEU A CA 1
ATOM 1064 C C . LEU A 1 150 ? -11.646 -23.701 -18.217 1 92.94 150 LEU A C 1
ATOM 1066 O O . LEU A 1 150 ? -12.806 -23.99 -17.917 1 92.94 150 LEU A O 1
ATOM 1070 N N . LEU A 1 151 ? -11.078 -24.118 -19.316 1 91.09 151 LEU A N 1
ATOM 1071 C CA . LEU A 1 151 ? -11.798 -24.893 -20.32 1 91.09 151 LEU A CA 1
ATOM 1072 C C . LEU A 1 151 ? -12.173 -26.269 -19.78 1 91.09 151 LEU A C 1
ATOM 1074 O O . LEU A 1 151 ? -13.282 -26.753 -20.018 1 91.09 151 LEU A O 1
ATOM 1078 N N . THR A 1 152 ? -11.261 -26.821 -19.088 1 93.83 152 THR A N 1
ATOM 1079 C CA . THR A 1 152 ? -11.536 -28.126 -18.496 1 93.83 152 THR A CA 1
ATOM 1080 C C . THR A 1 152 ? -12.697 -28.039 -17.511 1 93.83 152 THR A C 1
ATOM 1082 O O . THR A 1 152 ? -13.585 -28.895 -17.512 1 93.83 152 THR A O 1
ATOM 1085 N N . ALA A 1 153 ? -12.657 -27.075 -16.693 1 92.2 153 ALA A N 1
ATOM 1086 C CA . ALA A 1 153 ? -13.699 -26.919 -15.682 1 92.2 153 ALA A CA 1
ATOM 1087 C C . ALA A 1 153 ? -15.062 -26.687 -16.33 1 92.2 153 ALA A C 1
ATOM 1089 O O . ALA A 1 153 ? -16.077 -27.2 -15.855 1 92.2 153 ALA A O 1
ATOM 1090 N N . ILE A 1 154 ? -15.117 -25.938 -17.345 1 89.67 154 ILE A N 1
ATOM 1091 C CA . ILE A 1 154 ? -16.359 -25.689 -18.069 1 89.67 154 ILE A CA 1
ATOM 1092 C C . ILE A 1 154 ? -16.846 -26.983 -18.719 1 89.67 154 ILE A C 1
ATOM 1094 O O . ILE A 1 154 ? -18.047 -27.261 -18.738 1 89.67 154 ILE A O 1
ATOM 1098 N N . ALA A 1 155 ? -15.949 -27.729 -19.248 1 91.36 155 ALA A N 1
ATOM 1099 C CA . ALA A 1 155 ? -16.3 -29.021 -19.83 1 91.36 155 ALA A CA 1
ATOM 1100 C C . ALA A 1 155 ? -16.882 -29.958 -18.775 1 91.36 155 ALA A C 1
ATOM 1102 O O . ALA A 1 155 ? -17.846 -30.679 -19.041 1 91.36 155 ALA A O 1
ATOM 1103 N N . ILE A 1 156 ? -16.27 -29.942 -17.621 1 93.25 156 ILE A N 1
ATOM 1104 C CA . ILE A 1 156 ? -16.774 -30.75 -16.515 1 93.25 156 ILE A CA 1
ATOM 1105 C C . ILE A 1 156 ? -18.21 -30.344 -16.192 1 93.25 156 ILE A C 1
ATOM 1107 O O . ILE A 1 156 ? -19.088 -31.199 -16.059 1 93.25 156 ILE A O 1
ATOM 1111 N N . ALA A 1 157 ? -18.443 -29.069 -16.038 1 91.05 157 ALA A N 1
ATOM 1112 C CA . ALA A 1 157 ? -19.77 -28.55 -15.716 1 91.05 157 ALA A CA 1
ATOM 1113 C C . ALA A 1 157 ? -20.785 -28.941 -16.787 1 91.05 157 ALA A C 1
ATOM 1115 O O . ALA A 1 157 ? -21.916 -29.318 -16.471 1 91.05 157 ALA A O 1
ATOM 1116 N N . ALA A 1 158 ? -20.386 -28.875 -18.018 1 87.29 158 ALA A N 1
ATOM 1117 C CA . ALA A 1 158 ? -21.264 -29.198 -19.139 1 87.29 158 ALA A CA 1
ATOM 1118 C C . ALA A 1 158 ? -21.618 -30.682 -19.149 1 87.29 158 ALA A C 1
ATOM 1120 O O . ALA A 1 158 ? -22.764 -31.052 -19.413 1 87.29 158 ALA A O 1
ATOM 1121 N N . LEU A 1 159 ? -20.673 -31.467 -18.903 1 89.13 159 LEU A N 1
ATOM 1122 C CA . LEU A 1 159 ? -20.862 -32.913 -18.959 1 89.13 159 LEU A CA 1
ATOM 1123 C C . LEU A 1 159 ? -21.697 -33.398 -17.779 1 89.13 159 LEU A C 1
ATOM 1125 O O . LEU A 1 159 ? -22.462 -34.356 -17.907 1 89.13 159 LEU A O 1
ATOM 1129 N N . THR A 1 160 ? -21.537 -32.764 -16.742 1 86.22 160 THR A N 1
ATOM 1130 C CA . THR A 1 160 ? -22.211 -33.225 -15.534 1 86.22 160 THR A CA 1
ATOM 1131 C C . THR A 1 160 ? -23.634 -32.677 -15.466 1 86.22 160 THR A C 1
ATOM 1133 O O . THR A 1 160 ? -24.473 -33.202 -14.731 1 86.22 160 THR A O 1
ATOM 1136 N N . THR A 1 161 ? -23.901 -31.559 -16.086 1 75.31 161 THR A N 1
ATOM 1137 C CA . THR A 1 161 ? -25.249 -31.004 -16.064 1 75.31 161 THR A CA 1
ATOM 1138 C C . THR A 1 161 ? -26.046 -31.471 -17.279 1 75.31 161 THR A C 1
ATOM 1140 O O . THR A 1 161 ? -27.227 -31.143 -17.416 1 75.31 161 THR A O 1
ATOM 1143 N N . ARG A 1 162 ? -25.536 -32.074 -18.382 1 68.38 162 ARG A N 1
ATOM 1144 C CA . ARG A 1 162 ? -26.26 -32.589 -19.54 1 68.38 162 ARG A CA 1
ATOM 1145 C C . ARG A 1 162 ? -27.341 -33.577 -19.114 1 68.38 162 ARG A C 1
ATOM 1147 O O . ARG A 1 162 ? -28.397 -33.66 -19.745 1 68.38 162 ARG A O 1
ATOM 1154 N N . GLY A 1 163 ? -27.217 -34.533 -18.182 1 53.25 163 GLY A N 1
ATOM 1155 C CA . GLY A 1 163 ? -28.311 -35.451 -17.91 1 53.25 163 GLY A CA 1
ATOM 1156 C C . GLY A 1 163 ? -29.574 -34.753 -17.443 1 53.25 163 GLY A C 1
ATOM 1157 O O . GLY A 1 163 ? -30.65 -35.354 -17.422 1 53.25 163 GLY A O 1
ATOM 1158 N N . VAL A 1 164 ? -29.61 -33.979 -16.386 1 43.08 164 VAL A N 1
ATOM 1159 C CA . VAL A 1 164 ? -30.82 -33.394 -15.818 1 43.08 164 VAL A CA 1
ATOM 1160 C C . VAL A 1 164 ? -31.393 -32.356 -16.781 1 43.08 164 VAL A C 1
ATOM 1162 O O . VAL A 1 164 ? -32.521 -31.89 -16.601 1 43.08 164 VAL A O 1
ATOM 1165 N N . ALA A 1 165 ? -30.578 -31.48 -17.061 1 40.45 165 ALA A N 1
ATOM 1166 C CA . ALA A 1 165 ? -31.218 -30.426 -17.845 1 40.45 165 ALA A CA 1
ATOM 1167 C C . ALA A 1 165 ? -31.612 -30.934 -19.229 1 40.45 165 ALA A C 1
ATOM 1169 O O . ALA A 1 165 ? -30.763 -31.405 -19.989 1 40.45 165 ALA A O 1
ATOM 1170 N N . THR A 1 166 ? -32.705 -31.603 -19.385 1 36.59 166 THR A N 1
ATOM 1171 C CA . THR A 1 166 ? -33.393 -31.656 -20.67 1 36.59 166 THR A CA 1
ATOM 1172 C C . THR A 1 166 ? -32.883 -30.561 -21.602 1 36.59 166 THR A C 1
ATOM 1174 O O . THR A 1 166 ? -32.791 -30.764 -22.814 1 36.59 166 THR A O 1
ATOM 1177 N N . GLY A 1 167 ? -33.541 -29.307 -21.378 1 34.43 167 GLY A N 1
ATOM 1178 C CA . GLY A 1 167 ? -33.775 -28.157 -22.237 1 34.43 167 GLY A CA 1
ATOM 1179 C C . GLY A 1 167 ? -32.494 -27.488 -22.7 1 34.43 167 GLY A C 1
ATOM 1180 O O . GLY A 1 167 ? -31.405 -27.834 -22.238 1 34.43 167 GLY A O 1
ATOM 1181 N N . GLN A 1 168 ? -32.673 -26.111 -23.344 1 37.08 168 GLN A N 1
ATOM 1182 C CA . GLN A 1 168 ? -32.178 -24.97 -24.108 1 37.08 168 GLN A CA 1
ATOM 1183 C C . GLN A 1 168 ? -31.028 -24.278 -23.38 1 37.08 168 GLN A C 1
ATOM 1185 O O . GLN A 1 168 ? -30.618 -23.18 -23.76 1 37.08 168 GLN A O 1
ATOM 1190 N N . ASP A 1 169 ? -30.76 -24.601 -22.224 1 40.64 169 ASP A N 1
ATOM 1191 C CA . ASP A 1 169 ? -29.991 -23.469 -21.715 1 40.64 169 ASP A CA 1
ATOM 1192 C C . ASP A 1 169 ? -28.696 -23.287 -22.503 1 40.64 169 ASP A C 1
ATOM 1194 O O . ASP A 1 169 ? -27.733 -24.031 -22.306 1 40.64 169 ASP A O 1
ATOM 1198 N N . ALA A 1 170 ? -28.681 -22.946 -23.773 1 38.67 170 ALA A N 1
ATOM 1199 C CA . ALA A 1 170 ? -27.909 -22.421 -24.897 1 38.67 170 ALA A CA 1
ATOM 1200 C C . ALA A 1 170 ? -26.776 -21.521 -24.411 1 38.67 170 ALA A C 1
ATOM 1202 O O . ALA A 1 170 ? -25.894 -21.149 -25.188 1 38.67 170 ALA A O 1
ATOM 1203 N N . ASP A 1 171 ? -27.04 -20.7 -23.435 1 46.59 171 ASP A N 1
ATOM 1204 C CA . ASP A 1 171 ? -26.188 -19.52 -23.326 1 46.59 171 ASP A CA 1
ATOM 1205 C C . ASP A 1 171 ? -24.813 -19.884 -22.77 1 46.59 171 ASP A C 1
ATOM 1207 O O . ASP A 1 171 ? -24.13 -19.039 -22.188 1 46.59 171 ASP A O 1
ATOM 1211 N N . ARG A 1 172 ? -24.535 -21.118 -22.702 1 54.09 172 ARG A N 1
ATOM 1212 C CA . ARG A 1 172 ? -23.193 -21.42 -22.216 1 54.09 172 ARG A CA 1
ATOM 1213 C C . ARG A 1 172 ? -22.133 -20.964 -23.214 1 54.09 172 ARG A C 1
ATOM 1215 O O . ARG A 1 172 ? -22.224 -21.268 -24.405 1 54.09 172 ARG A O 1
ATOM 1222 N N . ALA A 1 173 ? -21.427 -20.153 -22.823 1 59.14 173 ALA A N 1
ATOM 1223 C CA . ALA A 1 173 ? -20.343 -19.638 -23.655 1 59.14 173 ALA A CA 1
ATOM 1224 C C . ALA A 1 173 ? -19.537 -20.778 -24.271 1 59.14 173 ALA A C 1
ATOM 1226 O O . ALA A 1 173 ? -19.179 -21.737 -23.584 1 59.14 173 ALA A O 1
ATOM 1227 N N . SER A 1 174 ? -19.567 -20.939 -25.592 1 65.22 174 SER A N 1
ATOM 1228 C CA . SER A 1 174 ? -18.739 -21.887 -26.329 1 65.22 174 SER A CA 1
ATOM 1229 C C . SER A 1 174 ? -17.288 -21.832 -25.863 1 65.22 174 SER A C 1
ATOM 1231 O O . SER A 1 174 ? -16.828 -20.801 -25.366 1 65.22 174 SER A O 1
ATOM 1233 N N . ALA A 1 175 ? -16.663 -23.062 -25.758 1 72.75 175 ALA A N 1
ATOM 1234 C CA . ALA A 1 175 ? -15.25 -23.169 -25.404 1 72.75 175 ALA A CA 1
ATOM 1235 C C . ALA A 1 175 ? -14.416 -22.14 -26.161 1 72.75 175 ALA A C 1
ATOM 1237 O O . ALA A 1 175 ? -13.487 -21.552 -25.602 1 72.75 175 ALA A O 1
ATOM 1238 N N . GLY A 1 176 ? -14.764 -21.893 -27.382 1 73.87 176 GLY A N 1
ATOM 1239 C CA . GLY A 1 176 ? -14.048 -20.919 -28.192 1 73.87 176 GLY A CA 1
ATOM 1240 C C . GLY A 1 176 ? -14.22 -19.494 -27.702 1 73.87 176 GLY A C 1
ATOM 1241 O O . GLY A 1 176 ? -13.254 -18.73 -27.646 1 73.87 176 GLY A O 1
ATOM 1242 N N . LYS A 1 177 ? -15.372 -19.136 -27.361 1 75.86 177 LYS A N 1
ATOM 1243 C CA . LYS A 1 177 ? -15.646 -17.793 -26.859 1 75.86 177 LYS A CA 1
ATOM 1244 C C . LYS A 1 177 ? -14.949 -17.552 -25.523 1 75.86 177 LYS A C 1
ATOM 1246 O O . LYS A 1 177 ? -14.394 -16.476 -25.292 1 75.86 177 LYS A O 1
ATOM 1251 N N . LEU A 1 178 ? -14.907 -18.553 -24.748 1 75.59 178 LEU A N 1
ATOM 1252 C CA . LEU A 1 178 ? -14.254 -18.445 -23.448 1 75.59 178 LEU A CA 1
ATOM 1253 C C . LEU A 1 178 ? -12.744 -18.303 -23.608 1 75.59 178 LEU A C 1
ATOM 1255 O O . LEU A 1 178 ? -12.119 -17.481 -22.935 1 75.59 178 LEU A O 1
ATOM 1259 N N . ALA A 1 179 ? -12.283 -19.17 -24.465 1 78.29 179 ALA A N 1
ATOM 1260 C CA . ALA A 1 179 ? -10.85 -19.075 -24.731 1 78.29 179 ALA A CA 1
ATOM 1261 C C . ALA A 1 179 ? -10.48 -17.69 -25.255 1 78.29 179 ALA A C 1
ATOM 1263 O O . ALA A 1 179 ? -9.46 -17.122 -24.859 1 78.29 179 ALA A O 1
ATOM 1264 N N . HIS A 1 180 ? -11.263 -17.21 -26.09 1 78.08 180 HIS A N 1
ATOM 1265 C CA . HIS A 1 180 ? -11.047 -15.88 -26.649 1 78.08 180 HIS A CA 1
ATOM 1266 C C . HIS A 1 180 ? -11.105 -14.811 -25.563 1 78.08 180 HIS A C 1
ATOM 1268 O O . HIS A 1 180 ? -10.257 -13.916 -25.522 1 78.08 180 HIS A O 1
ATOM 1274 N N . GLU A 1 181 ? -11.946 -14.944 -24.696 1 75.04 181 GLU A N 1
ATOM 1275 C CA . GLU A 1 181 ? -12.129 -13.968 -23.626 1 75.04 181 GLU A CA 1
ATOM 1276 C C . GLU A 1 181 ? -10.974 -14.018 -22.63 1 75.04 181 GLU A C 1
ATOM 1278 O O . GLU A 1 181 ? -10.541 -12.981 -22.122 1 75.04 181 GLU A O 1
ATOM 1283 N N . VAL A 1 182 ? -10.517 -15.189 -22.411 1 75.21 182 VAL A N 1
ATOM 1284 C CA . VAL A 1 182 ? -9.46 -15.354 -21.419 1 75.21 182 VAL A CA 1
ATOM 1285 C C . VAL A 1 182 ? -8.122 -14.918 -22.012 1 75.21 182 VAL A C 1
ATOM 1287 O O . VAL A 1 182 ? -7.327 -14.254 -21.343 1 75.21 182 VAL A O 1
ATOM 1290 N N . LEU A 1 183 ? -7.917 -15.334 -23.257 1 79.25 183 LEU A N 1
ATOM 1291 C CA . LEU A 1 183 ? -6.655 -14.995 -23.907 1 79.25 183 LEU A CA 1
ATOM 1292 C C . LEU A 1 183 ? -6.594 -13.506 -24.232 1 79.25 183 LEU A C 1
ATOM 1294 O O . LEU A 1 183 ? -5.508 -12.932 -24.332 1 79.25 183 LEU A O 1
ATOM 1298 N N . LEU A 1 184 ? -7.683 -12.895 -24.314 1 80.34 184 LEU A N 1
ATOM 1299 C CA . LEU A 1 184 ? -7.702 -11.498 -24.733 1 80.34 184 LEU A CA 1
ATOM 1300 C C . LEU A 1 184 ? -8.093 -10.588 -23.574 1 80.34 184 LEU A C 1
ATOM 1302 O O . LEU A 1 184 ? -8.415 -9.416 -23.78 1 80.34 184 LEU A O 1
ATOM 1306 N N . ASN A 1 185 ? -8.046 -11.236 -22.452 1 81.23 185 ASN A N 1
ATOM 1307 C CA . ASN A 1 185 ? -8.267 -10.328 -21.331 1 81.23 185 ASN A CA 1
ATOM 1308 C C . ASN A 1 185 ? -7.05 -9.443 -21.078 1 81.23 185 ASN A C 1
ATOM 1310 O O . ASN A 1 185 ? -5.952 -9.741 -21.551 1 81.23 185 ASN A O 1
ATOM 1314 N N . ALA A 1 186 ? -7.202 -8.418 -20.369 1 83.79 186 ALA A N 1
ATOM 1315 C CA . ALA A 1 186 ? -6.19 -7.38 -20.193 1 83.79 186 ALA A CA 1
ATOM 1316 C C . ALA A 1 186 ? -4.905 -7.96 -19.61 1 83.79 186 ALA A C 1
ATOM 1318 O O . ALA A 1 186 ? -3.807 -7.636 -20.068 1 83.79 186 ALA A O 1
ATOM 1319 N N . ALA A 1 187 ? -5.029 -8.79 -18.634 1 82.32 187 ALA A N 1
ATOM 1320 C CA . ALA A 1 187 ? -3.87 -9.354 -17.946 1 82.32 187 ALA A CA 1
ATOM 1321 C C . ALA A 1 187 ? -3.047 -10.23 -18.886 1 82.32 187 ALA A C 1
ATOM 1323 O O . ALA A 1 187 ? -1.818 -10.133 -18.919 1 82.32 187 ALA A O 1
ATOM 1324 N N . SER A 1 188 ? -3.715 -11.06 -19.655 1 86.71 188 SER A N 1
ATOM 1325 C CA . SER A 1 188 ? -3.048 -11.968 -20.582 1 86.71 188 SER A CA 1
ATOM 1326 C C . SER A 1 188 ? -2.382 -11.203 -21.722 1 86.71 188 SER A C 1
ATOM 1328 O O . SER A 1 188 ? -1.249 -11.506 -22.101 1 86.71 188 SER A O 1
ATOM 1330 N N . VAL A 1 189 ? -3.091 -10.254 -22.243 1 90.18 189 VAL A N 1
ATOM 1331 C CA . VAL A 1 189 ? -2.563 -9.467 -23.353 1 90.18 189 VAL A CA 1
ATOM 1332 C C . VAL A 1 189 ? -1.297 -8.736 -22.912 1 90.18 189 VAL A C 1
ATOM 1334 O O . VAL A 1 189 ? -0.301 -8.714 -23.638 1 90.18 189 VAL A O 1
ATOM 1337 N N . VAL A 1 190 ? -1.3 -8.206 -21.721 1 92.17 190 VAL A N 1
ATOM 1338 C CA . VAL A 1 190 ? -0.162 -7.436 -21.23 1 92.17 190 VAL A CA 1
ATOM 1339 C C . VAL A 1 190 ? 1.002 -8.375 -20.921 1 92.17 190 VAL A C 1
ATOM 1341 O O . VAL A 1 190 ? 2.157 -8.061 -21.221 1 92.17 190 VAL A O 1
ATOM 1344 N N . LEU A 1 191 ? 0.73 -9.51 -20.307 1 91.17 191 LEU A N 1
ATOM 1345 C CA . LEU A 1 191 ? 1.774 -10.467 -19.957 1 91.17 191 LEU A CA 1
ATOM 1346 C C . LEU A 1 191 ? 2.432 -11.035 -21.21 1 91.17 191 LEU A C 1
ATOM 1348 O O . LEU A 1 191 ? 3.659 -11.018 -21.335 1 91.17 191 LEU A O 1
ATOM 1352 N N . ILE A 1 192 ? 1.656 -11.557 -22.142 1 91.67 192 ILE A N 1
ATOM 1353 C CA . ILE A 1 192 ? 2.165 -12.157 -23.37 1 91.67 192 ILE A CA 1
ATOM 1354 C C . ILE A 1 192 ? 2.798 -11.079 -24.247 1 91.67 192 ILE A C 1
ATOM 1356 O O . ILE A 1 192 ? 3.873 -11.284 -24.815 1 91.67 192 ILE A O 1
ATOM 1360 N N . GLY A 1 193 ? 2.052 -9.966 -24.467 1 93.86 193 GLY A N 1
ATOM 1361 C CA . GLY A 1 193 ? 2.614 -8.857 -25.222 1 93.86 193 GLY A CA 1
ATOM 1362 C C . GLY A 1 193 ? 3.936 -8.366 -24.665 1 93.86 193 GLY A C 1
ATOM 1363 O O . GLY A 1 193 ? 4.884 -8.131 -25.417 1 93.86 193 GLY A O 1
ATOM 1364 N N . GLY A 1 194 ? 4.001 -8.172 -23.319 1 94.64 194 GLY A N 1
ATOM 1365 C CA . GLY A 1 194 ? 5.253 -7.796 -22.682 1 94.64 194 GLY A CA 1
ATOM 1366 C C . GLY A 1 194 ? 6.374 -8.786 -22.938 1 94.64 194 GLY A C 1
ATOM 1367 O O . GLY A 1 194 ? 7.512 -8.389 -23.197 1 94.64 194 GLY A O 1
ATOM 1368 N N . PHE A 1 195 ? 6.076 -10.046 -22.826 1 93.68 195 PHE A N 1
ATOM 1369 C CA . PHE A 1 195 ? 7.057 -11.09 -23.098 1 93.68 195 PHE A CA 1
ATOM 1370 C C . PHE A 1 195 ? 7.609 -10.96 -24.512 1 93.68 195 PHE A C 1
ATOM 1372 O O . PHE A 1 195 ? 8.822 -11.027 -24.719 1 93.68 195 PHE A O 1
ATOM 1379 N N . LEU A 1 196 ? 6.746 -10.755 -25.495 1 94.93 196 LEU A N 1
ATOM 1380 C CA . LEU A 1 196 ? 7.153 -10.643 -26.891 1 94.93 196 LEU A CA 1
ATOM 1381 C C . LEU A 1 196 ? 7.997 -9.393 -27.113 1 94.93 196 LEU A C 1
ATOM 1383 O O . LEU A 1 196 ? 8.995 -9.433 -27.837 1 94.93 196 LEU A O 1
ATOM 1387 N N . ILE A 1 197 ? 7.599 -8.282 -26.565 1 95.97 197 ILE A N 1
ATOM 1388 C CA . ILE A 1 197 ? 8.353 -7.039 -26.691 1 95.97 197 ILE A CA 1
ATOM 1389 C C . ILE A 1 197 ? 9.736 -7.209 -26.066 1 95.97 197 ILE A C 1
ATOM 1391 O O . ILE A 1 197 ? 10.735 -6.739 -26.615 1 95.97 197 ILE A O 1
ATOM 1395 N N . GLY A 1 198 ? 9.815 -7.874 -24.889 1 95.44 198 GLY A N 1
ATOM 1396 C CA . GLY A 1 198 ? 11.098 -8.197 -24.286 1 95.44 198 GLY A CA 1
ATOM 1397 C C . GLY A 1 198 ? 11.974 -9.06 -25.173 1 95.44 198 GLY A C 1
ATOM 1398 O O . GLY A 1 198 ? 13.177 -8.817 -25.293 1 95.44 198 GLY A O 1
ATOM 1399 N N . LEU A 1 199 ? 11.375 -10.062 -25.81 1 94.07 199 LEU A N 1
ATOM 1400 C CA . LEU A 1 199 ? 12.096 -10.935 -26.731 1 94.07 199 LEU A CA 1
ATOM 1401 C C . LEU A 1 199 ? 12.664 -10.139 -27.901 1 94.07 199 LEU A C 1
ATOM 1403 O O . LEU A 1 199 ? 13.789 -10.391 -28.34 1 94.07 199 LEU A O 1
ATOM 1407 N N . ILE A 1 200 ? 11.909 -9.198 -28.397 1 95.35 200 ILE A N 1
ATOM 1408 C CA . ILE A 1 200 ? 12.269 -8.435 -29.587 1 95.35 200 ILE A CA 1
ATOM 1409 C C . ILE A 1 200 ? 13.367 -7.43 -29.244 1 95.35 200 ILE A C 1
ATOM 1411 O O . ILE A 1 200 ? 14.331 -7.273 -29.996 1 95.35 200 ILE A O 1
ATOM 1415 N N . THR A 1 201 ? 13.357 -6.803 -28.102 1 95.55 201 THR A N 1
ATOM 1416 C CA . THR A 1 201 ? 14.26 -5.705 -27.775 1 95.55 201 THR A CA 1
ATOM 1417 C C . THR A 1 201 ? 15.521 -6.227 -27.092 1 95.55 201 THR A C 1
ATOM 1419 O O . THR A 1 201 ? 16.551 -5.55 -27.076 1 95.55 201 THR A O 1
ATOM 1422 N N . GLY A 1 202 ? 15.411 -7.368 -26.413 1 92.93 202 GLY A N 1
ATOM 1423 C CA . GLY A 1 202 ? 16.568 -8.031 -25.831 1 92.93 202 GLY A CA 1
ATOM 1424 C C . GLY A 1 202 ? 17.256 -7.202 -24.763 1 92.93 202 GLY A C 1
ATOM 1425 O O . GLY A 1 202 ? 16.598 -6.493 -23.999 1 92.93 202 GLY A O 1
ATOM 1426 N N . GLU A 1 203 ? 18.528 -7.279 -24.71 1 92.58 203 GLU A N 1
ATOM 1427 C CA . GLU A 1 203 ? 19.352 -6.659 -23.678 1 92.58 203 GLU A CA 1
ATOM 1428 C C . GLU A 1 203 ? 19.224 -5.139 -23.708 1 92.58 203 GLU A C 1
ATOM 1430 O O . GLU A 1 203 ? 19.242 -4.488 -22.661 1 92.58 203 GLU A O 1
ATOM 1435 N N . ALA A 1 204 ? 19.106 -4.619 -24.839 1 94.27 204 ALA A N 1
ATOM 1436 C CA . ALA A 1 204 ? 18.975 -3.17 -24.966 1 94.27 204 ALA A CA 1
ATOM 1437 C C . ALA A 1 204 ? 17.702 -2.672 -24.287 1 94.27 204 ALA A C 1
ATOM 1439 O O . ALA A 1 204 ? 17.724 -1.666 -23.574 1 94.27 204 ALA A O 1
ATOM 1440 N N . GLY A 1 205 ? 16.637 -3.365 -24.58 1 94.02 205 GLY A N 1
ATOM 1441 C CA . GLY A 1 205 ? 15.394 -3.029 -23.905 1 94.02 205 GLY A CA 1
ATOM 1442 C C . GLY A 1 205 ? 15.453 -3.246 -22.404 1 94.02 205 GLY A C 1
ATOM 1443 O O . GLY A 1 205 ? 14.925 -2.441 -21.634 1 94.02 205 GLY A O 1
ATOM 1444 N N . GLY A 1 206 ? 16.048 -4.334 -22.011 1 94.24 206 GLY A N 1
ATOM 1445 C CA . GLY A 1 206 ? 16.208 -4.643 -20.599 1 94.24 206 GLY A CA 1
ATOM 1446 C C . GLY A 1 206 ? 16.928 -3.553 -19.827 1 94.24 206 GLY A C 1
ATOM 1447 O O . GLY A 1 206 ? 16.546 -3.226 -18.702 1 94.24 206 GLY A O 1
ATOM 1448 N N . GLU A 1 207 ? 17.979 -3.049 -20.387 1 94.99 207 GLU A N 1
ATOM 1449 C CA . GLU A 1 207 ? 18.754 -2.001 -19.73 1 94.99 207 GLU A CA 1
ATOM 1450 C C . GLU A 1 207 ? 17.936 -0.721 -19.581 1 94.99 207 GLU A C 1
ATOM 1452 O O . GLU A 1 207 ? 18.043 -0.024 -18.57 1 94.99 207 GLU A O 1
ATOM 1457 N N . ARG A 1 208 ? 17.176 -0.383 -20.574 1 92.37 208 ARG A N 1
ATOM 1458 C CA . ARG A 1 208 ? 16.375 0.837 -20.558 1 92.37 208 ARG A CA 1
ATOM 1459 C C . ARG A 1 208 ? 15.323 0.787 -19.456 1 92.37 208 ARG A C 1
ATOM 1461 O O . ARG A 1 208 ? 14.979 1.817 -18.872 1 92.37 208 ARG A O 1
ATOM 1468 N N . LEU A 1 209 ? 14.83 -0.451 -19.152 1 95.29 209 LEU A N 1
ATOM 1469 C CA . LEU A 1 209 ? 13.723 -0.573 -18.21 1 95.29 209 LEU A CA 1
ATOM 1470 C C . LEU A 1 209 ? 14.178 -1.253 -16.922 1 95.29 209 LEU A C 1
ATOM 1472 O O . LEU A 1 209 ? 13.35 -1.686 -16.118 1 95.29 209 LEU A O 1
ATOM 1476 N N . LYS A 1 210 ? 15.397 -1.356 -16.678 1 93.77 210 LYS A N 1
ATOM 1477 C CA . LYS A 1 210 ? 15.978 -2.12 -15.578 1 93.77 210 LYS A CA 1
ATOM 1478 C C . LYS A 1 210 ? 15.469 -1.618 -14.23 1 93.77 210 LYS A C 1
ATOM 1480 O O . LYS A 1 210 ? 15.113 -2.415 -13.359 1 93.77 210 LYS A O 1
ATOM 1485 N N . THR A 1 211 ? 15.403 -0.345 -14.078 1 93.68 211 THR A N 1
ATOM 1486 C CA . THR A 1 211 ? 14.95 0.233 -12.817 1 93.68 211 THR A CA 1
ATOM 1487 C C . THR A 1 211 ? 13.467 -0.048 -12.595 1 93.68 211 THR A C 1
ATOM 1489 O O . THR A 1 211 ? 13.047 -0.345 -11.474 1 93.68 211 THR A O 1
ATOM 1492 N N . PHE A 1 212 ? 12.722 0.006 -13.597 1 94.01 212 PHE A N 1
ATOM 1493 C CA . PHE A 1 212 ? 11.278 -0.175 -13.508 1 94.01 212 PHE A CA 1
ATOM 1494 C C . PHE A 1 212 ? 10.93 -1.639 -13.269 1 94.01 212 PHE A C 1
ATOM 1496 O O . PHE A 1 212 ? 10.057 -1.951 -12.456 1 94.01 212 PHE A O 1
ATOM 1503 N N . THR A 1 213 ? 11.616 -2.57 -13.866 1 93.2 213 THR A N 1
ATOM 1504 C CA . THR A 1 213 ? 11.277 -3.987 -13.797 1 93.2 213 THR A CA 1
ATOM 1505 C C . THR A 1 213 ? 11.982 -4.655 -12.619 1 93.2 213 THR A C 1
ATOM 1507 O O . THR A 1 213 ? 11.763 -5.837 -12.348 1 93.2 213 THR A O 1
ATOM 1510 N N . GLY A 1 214 ? 12.838 -3.948 -11.905 1 91.49 214 GLY A N 1
ATOM 1511 C CA . GLY A 1 214 ? 13.533 -4.486 -10.747 1 91.49 214 GLY A CA 1
ATOM 1512 C C . GLY A 1 214 ? 13.178 -3.777 -9.454 1 91.49 214 GLY A C 1
ATOM 1513 O O . GLY A 1 214 ? 12.193 -4.125 -8.799 1 91.49 214 GLY A O 1
ATOM 1514 N N . PRO A 1 215 ? 13.849 -2.689 -9.235 1 91.32 215 PRO A N 1
ATOM 1515 C CA . PRO A 1 215 ? 13.643 -2.061 -7.928 1 91.32 215 PRO A CA 1
ATOM 1516 C C . PRO A 1 215 ? 12.254 -1.443 -7.782 1 91.32 215 PRO A C 1
ATOM 1518 O O . PRO A 1 215 ? 11.669 -1.48 -6.697 1 91.32 215 PRO A O 1
ATOM 1521 N N . VAL A 1 216 ? 11.698 -0.822 -8.776 1 93.52 216 VAL A N 1
ATOM 1522 C CA . VAL A 1 216 ? 10.365 -0.234 -8.702 1 93.52 216 VAL A CA 1
ATOM 1523 C C . VAL A 1 216 ? 9.316 -1.34 -8.608 1 93.52 216 VAL A C 1
ATOM 1525 O O . VAL A 1 216 ? 8.316 -1.196 -7.901 1 93.52 216 VAL A O 1
ATOM 1528 N N . PHE A 1 217 ? 9.555 -2.394 -9.3 1 93.53 217 PHE A N 1
ATOM 1529 C CA . PHE A 1 217 ? 8.68 -3.56 -9.264 1 93.53 217 PHE A CA 1
ATOM 1530 C C . PHE A 1 217 ? 8.475 -4.039 -7.831 1 93.53 217 PHE A C 1
ATOM 1532 O O . PHE A 1 217 ? 7.359 -4.389 -7.442 1 93.53 217 PHE A O 1
ATOM 1539 N N . GLN A 1 218 ? 9.528 -4.059 -7.024 1 93.55 218 GLN A N 1
ATOM 1540 C CA . GLN A 1 218 ? 9.461 -4.545 -5.65 1 93.55 218 GLN A CA 1
ATOM 1541 C C . GLN A 1 218 ? 8.528 -3.682 -4.805 1 93.55 218 GLN A C 1
ATOM 1543 O O . GLN A 1 218 ? 7.785 -4.198 -3.968 1 93.55 218 GLN A O 1
ATOM 1548 N N . GLY A 1 219 ? 8.559 -2.402 -5.015 1 95.55 219 GLY A N 1
ATOM 1549 C CA . GLY A 1 219 ? 7.655 -1.51 -4.306 1 95.55 219 GLY A CA 1
ATOM 1550 C C . GLY A 1 219 ? 6.205 -1.679 -4.719 1 95.55 219 GLY A C 1
ATOM 1551 O O . GLY A 1 219 ? 5.31 -1.692 -3.871 1 95.55 219 GLY A O 1
ATOM 1552 N N . VAL A 1 220 ? 5.997 -1.785 -6.023 1 95.71 220 VAL A N 1
ATOM 1553 C CA . VAL A 1 220 ? 4.65 -1.981 -6.549 1 95.71 220 VAL A CA 1
ATOM 1554 C C . VAL A 1 220 ? 4.071 -3.288 -6.012 1 95.71 220 VAL A C 1
ATOM 1556 O O . VAL A 1 220 ? 2.89 -3.353 -5.662 1 95.71 220 VAL A O 1
ATOM 1559 N N . LEU A 1 221 ? 4.908 -4.273 -5.933 1 94.3 221 LEU A N 1
ATOM 1560 C CA . LEU A 1 221 ? 4.489 -5.564 -5.397 1 94.3 221 LEU A CA 1
ATOM 1561 C C . LEU A 1 221 ? 4.058 -5.433 -3.94 1 94.3 221 LEU A C 1
ATOM 1563 O O . LEU A 1 221 ? 3.054 -6.021 -3.53 1 94.3 221 LEU A O 1
ATOM 1567 N N . CYS A 1 222 ? 4.782 -4.679 -3.136 1 96.11 222 CYS A N 1
ATOM 1568 C CA . CYS A 1 222 ? 4.444 -4.483 -1.73 1 96.11 222 CYS A CA 1
ATOM 1569 C C . CYS A 1 222 ? 3.071 -3.838 -1.585 1 96.11 222 CYS A C 1
ATOM 1571 O O . CYS A 1 222 ? 2.26 -4.272 -0.764 1 96.11 222 CYS A O 1
ATOM 1573 N N . VAL A 1 223 ? 2.826 -2.807 -2.406 1 96.5 223 VAL A N 1
ATOM 1574 C CA . VAL A 1 223 ? 1.546 -2.108 -2.345 1 96.5 223 VAL A CA 1
ATOM 1575 C C . VAL A 1 223 ? 0.423 -3.048 -2.778 1 96.5 223 VAL A C 1
ATOM 1577 O O . VAL A 1 223 ? -0.65 -3.065 -2.17 1 96.5 223 VAL A O 1
ATOM 1580 N N . PHE A 1 224 ? 0.63 -3.743 -3.776 1 95.02 224 PHE A N 1
ATOM 1581 C CA . PHE A 1 224 ? -0.372 -4.664 -4.3 1 95.02 224 PHE A CA 1
ATOM 1582 C C . PHE A 1 224 ? -0.692 -5.752 -3.283 1 95.02 224 PHE A C 1
ATOM 1584 O O . PHE A 1 224 ? -1.859 -6.089 -3.072 1 95.02 224 PHE A O 1
ATOM 1591 N N . LEU A 1 225 ? 0.363 -6.346 -2.657 1 95.53 225 LEU A N 1
ATOM 1592 C CA . LEU A 1 225 ? 0.162 -7.425 -1.696 1 95.53 225 LEU A CA 1
ATOM 1593 C C . LEU A 1 225 ? -0.528 -6.911 -0.437 1 95.53 225 LEU A C 1
ATOM 1595 O O . LEU A 1 225 ? -1.303 -7.635 0.191 1 95.53 225 LEU A O 1
ATOM 1599 N N . LEU A 1 226 ? -0.252 -5.663 -0.093 1 96.82 226 LEU A N 1
ATOM 1600 C CA . LEU A 1 226 ? -0.988 -5.047 1.006 1 96.82 226 LEU A CA 1
ATOM 1601 C C . LEU A 1 226 ? -2.488 -5.072 0.737 1 96.82 226 LEU A C 1
ATOM 1603 O O . LEU A 1 226 ? -3.271 -5.483 1.596 1 96.82 226 LEU A O 1
ATOM 1607 N N . ASP A 1 227 ? -2.868 -4.666 -0.365 1 96.12 227 ASP A N 1
ATOM 1608 C CA . ASP A 1 227 ? -4.276 -4.641 -0.751 1 96.12 227 ASP A CA 1
ATOM 1609 C C . ASP A 1 227 ? -4.849 -6.054 -0.826 1 96.12 227 ASP A C 1
ATOM 1611 O O . ASP A 1 227 ? -5.991 -6.289 -0.425 1 96.12 227 ASP A O 1
ATOM 1615 N N . LEU A 1 228 ? -4.052 -6.935 -1.418 1 94.37 228 LEU A N 1
ATOM 1616 C CA . LEU A 1 228 ? -4.507 -8.317 -1.522 1 94.37 228 LEU A CA 1
ATOM 1617 C C . LEU A 1 228 ? -4.705 -8.93 -0.14 1 94.37 228 LEU A C 1
ATOM 1619 O O . LEU A 1 228 ? -5.59 -9.768 0.051 1 94.37 228 LEU A O 1
ATOM 1623 N N . GLY A 1 229 ? -3.848 -8.573 0.782 1 96.45 229 GLY A N 1
ATOM 1624 C CA . GLY A 1 229 ? -4.029 -9.015 2.155 1 96.45 229 GLY A CA 1
ATOM 1625 C C . GLY A 1 229 ? -5.358 -8.586 2.749 1 96.45 229 GLY A C 1
ATOM 1626 O O . GLY A 1 229 ? -6.019 -9.369 3.434 1 96.45 229 GLY A O 1
ATOM 1627 N N . VAL A 1 230 ? -5.717 -7.358 2.506 1 96.82 230 VAL A N 1
ATOM 1628 C CA . VAL A 1 230 ? -7.003 -6.85 2.974 1 96.82 230 VAL A CA 1
ATOM 1629 C C . VAL A 1 230 ? -8.136 -7.677 2.371 1 96.82 230 VAL A C 1
ATOM 1631 O O . VAL A 1 230 ? -9.045 -8.109 3.084 1 96.82 230 VAL A O 1
ATOM 1634 N N . ARG A 1 231 ? -8.105 -7.93 1.113 1 94.53 231 ARG A N 1
ATOM 1635 C CA . ARG A 1 231 ? -9.148 -8.682 0.422 1 94.53 231 ARG A CA 1
ATOM 1636 C C . ARG A 1 231 ? -9.214 -10.119 0.928 1 94.53 231 ARG A C 1
ATOM 1638 O O . ARG A 1 231 ? -10.301 -10.674 1.095 1 94.53 231 ARG A O 1
ATOM 1645 N N . ALA A 1 232 ? -8.065 -10.686 1.098 1 95.06 232 ALA A N 1
ATOM 1646 C CA . ALA A 1 232 ? -8.008 -12.046 1.628 1 95.06 232 ALA A CA 1
ATOM 1647 C C . ALA A 1 232 ? -8.64 -12.121 3.015 1 95.06 232 ALA A C 1
ATOM 1649 O O . ALA A 1 232 ? -9.365 -13.069 3.324 1 95.06 232 ALA A O 1
ATOM 1650 N N . GLY A 1 233 ? -8.3 -11.158 3.842 1 95.09 233 GLY A N 1
ATOM 1651 C CA . GLY A 1 233 ? -8.886 -11.119 5.172 1 95.09 233 GLY A CA 1
ATOM 1652 C C . GLY A 1 233 ? -10.4 -11.019 5.154 1 95.09 233 GLY A C 1
ATOM 1653 O O . GLY A 1 233 ? -11.081 -11.691 5.931 1 95.09 233 GLY A O 1
ATOM 1654 N N . ARG A 1 234 ? -10.898 -10.212 4.305 1 93.82 234 ARG A N 1
ATOM 1655 C CA . ARG A 1 234 ? -12.343 -10.046 4.191 1 93.82 234 ARG A CA 1
ATOM 1656 C C . ARG A 1 234 ? -13.004 -11.327 3.694 1 93.82 234 ARG A C 1
ATOM 1658 O O . ARG A 1 234 ? -14.099 -11.679 4.138 1 93.82 234 ARG A O 1
ATOM 1665 N N . GLN A 1 235 ? -12.355 -12.026 2.788 1 91.77 235 GLN A N 1
ATOM 1666 C CA . GLN A 1 235 ? -12.883 -13.296 2.3 1 91.77 235 GLN A CA 1
ATOM 1667 C C . GLN A 1 235 ? -12.889 -14.35 3.403 1 91.77 235 GLN A C 1
ATOM 1669 O O . GLN A 1 235 ? -13.818 -15.155 3.495 1 91.77 235 GLN A O 1
ATOM 1674 N N . LEU A 1 236 ? -11.881 -14.305 4.162 1 91.04 236 LEU A N 1
ATOM 1675 C CA . LEU A 1 236 ? -11.79 -15.256 5.265 1 91.04 236 LEU A CA 1
ATOM 1676 C C . LEU A 1 236 ? -12.861 -14.976 6.313 1 91.04 236 LEU A C 1
ATOM 1678 O O . LEU A 1 236 ? -13.431 -15.906 6.889 1 91.04 236 LEU A O 1
ATOM 1682 N N . ALA A 1 237 ? -13.052 -13.749 6.494 1 89.86 237 ALA A N 1
ATOM 1683 C CA . ALA A 1 237 ? -14.102 -13.375 7.438 1 89.86 237 ALA A CA 1
ATOM 1684 C C . ALA A 1 237 ? -15.473 -13.823 6.939 1 89.86 237 ALA A C 1
ATOM 1686 O O . ALA A 1 237 ? -16.329 -14.221 7.732 1 89.86 237 ALA A O 1
ATOM 1687 N N . ALA A 1 238 ? -15.629 -13.783 5.671 1 84.94 238 ALA A N 1
ATOM 1688 C CA . ALA A 1 238 ? -16.896 -14.179 5.063 1 84.94 238 ALA A CA 1
ATOM 1689 C C . ALA A 1 238 ? -17.051 -15.698 5.06 1 84.94 238 ALA A C 1
ATOM 1691 O O . ALA A 1 238 ? -18.157 -16.214 4.881 1 84.94 238 ALA A O 1
ATOM 1692 N N . ALA A 1 239 ? -15.983 -16.34 5.253 1 84.44 239 ALA A N 1
ATOM 1693 C CA . ALA A 1 239 ? -15.964 -17.8 5.211 1 84.44 239 ALA A CA 1
ATOM 1694 C C . ALA A 1 239 ? -16.503 -18.393 6.51 1 84.44 239 ALA A C 1
ATOM 1696 O O . ALA A 1 239 ? -16.659 -19.611 6.627 1 84.44 239 ALA A O 1
ATOM 1697 N N . ARG A 1 240 ? -16.883 -17.374 7.342 1 81.89 240 ARG A N 1
ATOM 1698 C CA . ARG A 1 240 ? -17.396 -17.869 8.616 1 81.89 240 ARG A CA 1
ATOM 1699 C C . ARG A 1 240 ? -18.593 -18.79 8.404 1 81.89 240 ARG A C 1
ATOM 1701 O O . ARG A 1 240 ? -19.562 -18.414 7.741 1 81.89 240 ARG A O 1
ATOM 1708 N N . GLY A 1 241 ? -18.461 -20.09 8.513 1 84.95 241 GLY A N 1
ATOM 1709 C CA . GLY A 1 241 ? -19.53 -21.067 8.383 1 84.95 241 GLY A CA 1
ATOM 1710 C C . GLY A 1 241 ? -19.286 -22.073 7.273 1 84.95 241 GLY A C 1
ATOM 1711 O O . GLY A 1 241 ? -20.073 -23.003 7.088 1 84.95 241 GLY A O 1
ATOM 1712 N N . MET A 1 242 ? -18.266 -21.802 6.612 1 87.72 242 MET A N 1
ATOM 1713 C CA . MET A 1 242 ? -17.966 -22.717 5.514 1 87.72 242 MET A CA 1
ATOM 1714 C C . MET A 1 242 ? -17.508 -24.072 6.044 1 87.72 242 MET A C 1
ATOM 1716 O O . MET A 1 242 ? -16.905 -24.152 7.115 1 87.72 242 MET A O 1
ATOM 1720 N N . ASN A 1 243 ? -17.795 -25.024 5.284 1 90.63 243 ASN A N 1
ATOM 1721 C CA . ASN A 1 243 ? -17.414 -26.399 5.585 1 90.63 243 ASN A CA 1
ATOM 1722 C C . ASN A 1 243 ? -15.9 -26.546 5.716 1 90.63 243 ASN A C 1
ATOM 1724 O O . ASN A 1 243 ? -15.151 -26.089 4.852 1 90.63 243 ASN A O 1
ATOM 1728 N N . LEU A 1 244 ? -15.469 -27.136 6.771 1 92.62 244 LEU A N 1
ATOM 1729 C CA . LEU A 1 244 ? -14.048 -27.293 7.059 1 92.62 244 LEU A CA 1
ATOM 1730 C C . LEU A 1 244 ? -13.371 -28.158 6.002 1 92.62 244 LEU A C 1
ATOM 1732 O O . LEU A 1 244 ? -12.191 -27.966 5.699 1 92.62 244 LEU A O 1
ATOM 1736 N N . GLY A 1 245 ? -14.112 -29.093 5.514 1 94.61 245 GLY A N 1
ATOM 1737 C CA . GLY A 1 245 ? -13.578 -29.911 4.437 1 94.61 245 GLY A CA 1
ATOM 1738 C C . GLY A 1 245 ? -13.225 -29.109 3.198 1 94.61 245 GLY A C 1
ATOM 1739 O O . GLY A 1 245 ? -12.186 -29.343 2.576 1 94.61 245 GLY A O 1
ATOM 1740 N N . VAL A 1 246 ? -14.122 -28.157 2.925 1 95.09 246 VAL A N 1
ATOM 1741 C CA . VAL A 1 246 ? -13.88 -27.292 1.775 1 95.09 246 VAL A CA 1
ATOM 1742 C C . VAL A 1 246 ? -12.657 -26.416 2.035 1 95.09 246 VAL A C 1
ATOM 1744 O O . VAL A 1 246 ? -11.782 -26.289 1.174 1 95.09 246 VAL A O 1
ATOM 1747 N N . LEU A 1 247 ? -12.557 -25.87 3.214 1 95.68 247 LEU A N 1
ATOM 1748 C CA . LEU A 1 247 ? -11.444 -24.997 3.571 1 95.68 247 LEU A CA 1
ATOM 1749 C C . LEU A 1 247 ? -10.123 -25.76 3.541 1 95.68 247 LEU A C 1
ATOM 1751 O O . LEU A 1 247 ? -9.101 -25.223 3.109 1 95.68 247 LEU A O 1
ATOM 1755 N N . ALA A 1 248 ? -10.154 -26.974 3.967 1 96.62 248 ALA A N 1
ATOM 1756 C CA . ALA A 1 248 ? -8.95 -27.802 3.992 1 96.62 248 ALA A CA 1
ATOM 1757 C C . ALA A 1 248 ? -8.427 -28.053 2.581 1 96.62 248 ALA A C 1
ATOM 1759 O O . ALA A 1 248 ? -7.217 -28.162 2.371 1 96.62 248 ALA A O 1
ATOM 1760 N N . LEU A 1 249 ? -9.3 -28.089 1.638 1 97.39 249 LEU A N 1
ATOM 1761 C CA . LEU A 1 249 ? -8.89 -28.33 0.259 1 97.39 249 LEU A CA 1
ATOM 1762 C C . LEU A 1 249 ? -8.127 -27.133 -0.299 1 97.39 249 LEU A C 1
ATOM 1764 O O . LEU A 1 249 ? -7.391 -27.263 -1.28 1 97.39 249 LEU A O 1
ATOM 1768 N N . GLY A 1 250 ? -8.318 -25.992 0.371 1 97.11 250 GLY A N 1
ATOM 1769 C CA . GLY A 1 250 ? -7.513 -24.836 0.008 1 97.11 250 GLY A CA 1
ATOM 1770 C C . GLY A 1 250 ? -6.03 -25.04 0.257 1 97.11 250 GLY A C 1
ATOM 1771 O O . GLY A 1 250 ? -5.197 -24.325 -0.304 1 97.11 250 GLY A O 1
ATOM 1772 N N . ILE A 1 251 ? -5.702 -26.019 1.055 1 97.65 251 ILE A N 1
ATOM 1773 C CA . ILE A 1 251 ? -4.31 -26.327 1.365 1 97.65 251 ILE A CA 1
ATOM 1774 C C . ILE A 1 251 ? -3.902 -27.625 0.671 1 97.65 251 ILE A C 1
ATOM 1776 O O . ILE A 1 251 ? -2.783 -27.742 0.167 1 97.65 251 ILE A O 1
ATOM 1780 N N . VAL A 1 252 ? -4.78 -28.507 0.567 1 98.09 252 VAL A N 1
ATOM 1781 C CA . VAL A 1 252 ? -4.503 -29.835 0.03 1 98.09 252 VAL A CA 1
ATOM 1782 C C . VAL A 1 252 ? -4.283 -29.748 -1.478 1 98.09 252 VAL A C 1
ATOM 1784 O O . VAL A 1 252 ? -3.361 -30.367 -2.015 1 98.09 252 VAL A O 1
ATOM 1787 N N . LEU A 1 253 ? -5.101 -29.012 -2.164 1 98.16 253 LEU A N 1
ATOM 1788 C CA . LEU A 1 253 ? -5.043 -28.959 -3.62 1 98.16 253 LEU A CA 1
ATOM 1789 C C . LEU A 1 253 ? -3.734 -28.334 -4.09 1 98.16 253 LEU A C 1
ATOM 1791 O O . LEU A 1 253 ? -3.076 -28.862 -4.989 1 98.16 253 LEU A O 1
ATOM 1795 N N . PRO A 1 254 ? -3.301 -27.221 -3.433 1 97.86 254 PRO A N 1
ATOM 1796 C CA . PRO A 1 254 ? -1.988 -26.69 -3.807 1 97.86 254 PRO A CA 1
ATOM 1797 C C . PRO A 1 254 ? -0.856 -27.683 -3.553 1 97.86 254 PRO A C 1
ATOM 1799 O O . PRO A 1 254 ? 0.089 -27.762 -4.342 1 97.86 254 PRO A O 1
ATOM 1802 N N . ILE A 1 255 ? -0.93 -28.392 -2.492 1 97.82 255 ILE A N 1
ATOM 1803 C CA . ILE A 1 255 ? 0.101 -29.377 -2.183 1 97.82 255 ILE A CA 1
ATOM 1804 C C . ILE A 1 255 ? 0.099 -30.476 -3.244 1 97.82 255 ILE A C 1
ATOM 1806 O O . ILE A 1 255 ? 1.157 -30.874 -3.735 1 97.82 255 ILE A O 1
ATOM 1810 N N . LEU A 1 256 ? -1.034 -30.921 -3.613 1 97.84 256 LEU A N 1
ATOM 1811 C CA . LEU A 1 256 ? -1.165 -31.947 -4.642 1 97.84 256 LEU A CA 1
ATOM 1812 C C . LEU A 1 256 ? -0.6 -31.459 -5.972 1 97.84 256 LEU A C 1
ATOM 1814 O O . LEU A 1 256 ? 0.179 -32.164 -6.616 1 97.84 256 LEU A O 1
ATOM 1818 N N . GLY A 1 257 ? -1.003 -30.295 -6.39 1 98.18 257 GLY A N 1
ATOM 1819 C CA . GLY A 1 257 ? -0.491 -29.732 -7.63 1 98.18 257 GLY A CA 1
ATOM 1820 C C . GLY A 1 257 ? 1.016 -29.554 -7.626 1 98.18 257 GLY A C 1
ATOM 1821 O O . GLY A 1 257 ? 1.689 -29.898 -8.6 1 98.18 257 GLY A O 1
ATOM 1822 N N . GLY A 1 258 ? 1.529 -29.049 -6.512 1 98.27 258 GLY A N 1
ATOM 1823 C CA . GLY A 1 258 ? 2.965 -28.861 -6.374 1 98.27 258 GLY A CA 1
ATOM 1824 C C . GLY A 1 258 ? 3.747 -30.158 -6.449 1 98.27 258 GLY A C 1
ATOM 1825 O O . GLY A 1 258 ? 4.781 -30.228 -7.117 1 98.27 258 GLY A O 1
ATOM 1826 N N . VAL A 1 259 ? 3.233 -31.181 -5.786 1 97.92 259 VAL A N 1
ATOM 1827 C CA . VAL A 1 259 ? 3.913 -32.472 -5.749 1 97.92 259 VAL A CA 1
ATOM 1828 C C . VAL A 1 259 ? 3.93 -33.088 -7.146 1 97.92 259 VAL A C 1
ATOM 1830 O O . VAL A 1 259 ? 4.949 -33.63 -7.58 1 97.92 259 VAL A O 1
ATOM 1833 N N . VAL A 1 260 ? 2.846 -33.019 -7.841 1 98.28 260 VAL A N 1
ATOM 1834 C CA . VAL A 1 260 ? 2.768 -33.572 -9.189 1 98.28 260 VAL A CA 1
ATOM 1835 C C . VAL A 1 260 ? 3.739 -32.834 -10.108 1 98.28 260 VAL A C 1
ATOM 1837 O O . VAL A 1 260 ? 4.476 -33.459 -10.874 1 98.28 260 VAL A O 1
ATOM 1840 N N . ALA A 1 261 ? 3.745 -31.536 -10.014 1 98.42 261 ALA A N 1
ATOM 1841 C CA . ALA A 1 261 ? 4.632 -30.73 -10.85 1 98.42 261 ALA A CA 1
ATOM 1842 C C . ALA A 1 261 ? 6.097 -31.003 -10.517 1 98.42 261 ALA A C 1
ATOM 1844 O O . ALA A 1 261 ? 6.942 -31.068 -11.413 1 98.42 261 ALA A O 1
ATOM 1845 N N . LEU A 1 262 ? 6.401 -31.15 -9.217 1 98.09 262 LEU A N 1
ATOM 1846 C CA . LEU A 1 262 ? 7.765 -31.454 -8.797 1 98.09 262 LEU A CA 1
ATOM 1847 C C . LEU A 1 262 ? 8.226 -32.79 -9.371 1 98.09 262 LEU A C 1
ATOM 1849 O O . LEU A 1 262 ? 9.348 -32.901 -9.87 1 98.09 262 LEU A O 1
ATOM 1853 N N . THR A 1 263 ? 7.37 -33.764 -9.309 1 98 263 THR A N 1
ATOM 1854 C CA . THR A 1 263 ? 7.712 -35.105 -9.769 1 98 263 THR A CA 1
ATOM 1855 C C . THR A 1 263 ? 7.917 -35.122 -11.281 1 98 263 THR A C 1
ATOM 1857 O O . THR A 1 263 ? 8.948 -35.591 -11.768 1 98 263 THR A O 1
ATOM 1860 N N . LEU A 1 264 ? 7.008 -34.564 -12.024 1 97.86 264 LEU A N 1
ATOM 1861 C CA . LEU A 1 264 ? 7.078 -34.584 -13.481 1 97.86 264 LEU A CA 1
ATOM 1862 C C . LEU A 1 264 ? 8.21 -33.695 -13.983 1 97.86 264 LEU A C 1
ATOM 1864 O O . LEU A 1 264 ? 8.901 -34.045 -14.943 1 97.86 264 LEU A O 1
ATOM 1868 N N . GLY A 1 265 ? 8.35 -32.531 -13.385 1 97.56 265 GLY A N 1
ATOM 1869 C CA . GLY A 1 265 ? 9.43 -31.639 -13.775 1 97.56 265 GLY A CA 1
ATOM 1870 C C . GLY A 1 265 ? 10.807 -32.217 -13.508 1 97.56 265 GLY A C 1
ATOM 1871 O O . GLY A 1 265 ? 11.728 -32.035 -14.306 1 97.56 265 GLY A O 1
ATOM 1872 N N . TRP A 1 266 ? 10.892 -32.861 -12.38 1 97.07 266 TRP A N 1
ATOM 1873 C CA . TRP A 1 266 ? 12.15 -33.52 -12.046 1 97.07 266 TRP A CA 1
ATOM 1874 C C . TRP A 1 266 ? 12.473 -34.619 -13.053 1 97.07 266 TRP A C 1
ATOM 1876 O O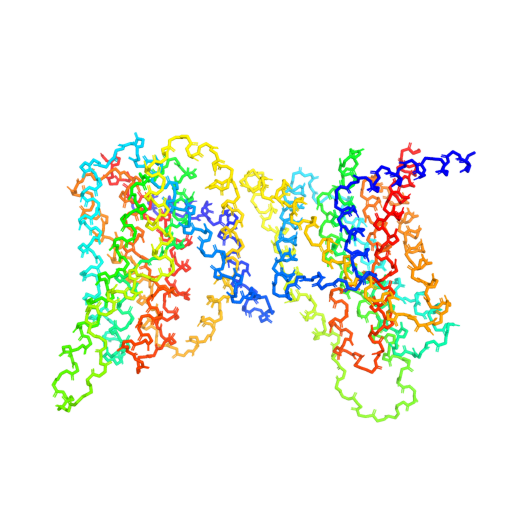 . TRP A 1 266 ? 13.612 -34.735 -13.511 1 97.07 266 TRP A O 1
ATOM 1886 N N . MET A 1 267 ? 11.518 -35.406 -13.428 1 97.09 267 MET A N 1
ATOM 1887 C CA . MET A 1 267 ? 11.701 -36.476 -14.405 1 97.09 267 MET A CA 1
ATOM 1888 C C . MET A 1 267 ? 12.095 -35.909 -15.765 1 97.09 267 MET A C 1
ATOM 1890 O O . MET A 1 267 ? 12.835 -36.546 -16.517 1 97.09 267 MET A O 1
ATOM 1894 N N . ALA A 1 268 ? 11.658 -34.719 -16.007 1 96.28 268 ALA A N 1
ATOM 1895 C CA . ALA A 1 268 ? 11.948 -34.073 -17.285 1 96.28 268 ALA A CA 1
ATOM 1896 C C . ALA A 1 268 ? 13.312 -33.39 -17.257 1 96.28 268 ALA A C 1
ATOM 1898 O O . ALA A 1 268 ? 13.79 -32.901 -18.283 1 96.28 268 ALA A O 1
ATOM 1899 N N . GLY A 1 269 ? 13.911 -33.252 -16.099 1 95.13 269 GLY A N 1
ATOM 1900 C CA . GLY A 1 269 ? 15.258 -32.715 -15.983 1 95.13 269 GLY A CA 1
ATOM 1901 C C . GLY A 1 269 ? 15.29 -31.202 -15.885 1 95.13 269 GLY A C 1
ATOM 1902 O O . GLY A 1 269 ? 16.275 -30.571 -16.275 1 95.13 269 GLY A O 1
ATOM 1903 N N . LEU A 1 270 ? 14.297 -30.628 -15.391 1 95.19 270 LEU A N 1
ATOM 1904 C CA . LEU A 1 270 ? 14.288 -29.177 -15.232 1 95.19 270 LEU A CA 1
ATOM 1905 C C . LEU A 1 270 ? 15.248 -28.745 -14.129 1 95.19 270 LEU A C 1
ATOM 1907 O O . LEU A 1 270 ? 15.358 -29.414 -13.099 1 95.19 270 LEU A O 1
ATOM 1911 N N . PRO A 1 271 ? 15.974 -27.651 -14.41 1 94.13 271 PRO A N 1
ATOM 1912 C CA . PRO A 1 271 ? 16.818 -27.121 -13.337 1 94.13 271 PRO A CA 1
ATOM 1913 C C . PRO A 1 271 ? 16.01 -26.663 -12.124 1 94.13 271 PRO A C 1
ATOM 1915 O O . PRO A 1 271 ? 14.804 -26.428 -12.233 1 94.13 271 PRO A O 1
ATOM 1918 N N . ALA A 1 272 ? 16.607 -26.457 -10.995 1 95.28 272 ALA A N 1
ATOM 1919 C CA . ALA A 1 272 ? 15.977 -26.223 -9.698 1 95.28 272 ALA A CA 1
ATOM 1920 C C . ALA A 1 272 ? 15.049 -25.013 -9.748 1 95.28 272 ALA A C 1
ATOM 1922 O O . ALA A 1 272 ? 13.92 -25.068 -9.255 1 95.28 272 ALA A O 1
ATOM 1923 N N . GLY A 1 273 ? 15.534 -23.945 -10.294 1 95.26 273 GLY A N 1
ATOM 1924 C CA . GLY A 1 273 ? 14.728 -22.737 -10.366 1 95.26 273 GLY A CA 1
ATOM 1925 C C . GLY A 1 273 ? 13.46 -22.913 -11.18 1 95.26 273 GLY A C 1
ATOM 1926 O O . GLY A 1 273 ? 12.379 -22.507 -10.751 1 95.26 273 GLY A O 1
ATOM 1927 N N . ASP A 1 274 ? 13.584 -23.547 -12.34 1 96 274 ASP A N 1
ATOM 1928 C CA . ASP A 1 274 ? 12.441 -23.797 -13.212 1 96 274 ASP A CA 1
ATOM 1929 C C . ASP A 1 274 ? 11.48 -24.803 -12.583 1 96 274 ASP A C 1
ATOM 1931 O O . ASP A 1 274 ? 10.261 -24.667 -12.708 1 96 274 ASP A O 1
ATOM 1935 N N . LEU A 1 275 ? 12.105 -25.762 -12.019 1 97.37 275 LEU A N 1
ATOM 1936 C CA . LEU A 1 275 ? 11.317 -26.787 -11.344 1 97.37 275 LEU A CA 1
ATOM 1937 C C . LEU A 1 275 ? 10.468 -26.177 -10.234 1 97.37 275 LEU A C 1
ATOM 1939 O O . LEU A 1 275 ? 9.278 -26.479 -10.119 1 97.37 275 LEU A O 1
ATOM 1943 N N . ALA A 1 276 ? 11.057 -25.325 -9.417 1 97.59 276 ALA A N 1
ATOM 1944 C CA . ALA A 1 276 ? 10.341 -24.652 -8.337 1 97.59 276 ALA A CA 1
ATOM 1945 C C . ALA A 1 276 ? 9.234 -23.757 -8.886 1 97.59 276 ALA A C 1
ATOM 1947 O O . ALA A 1 276 ? 8.119 -23.742 -8.358 1 97.59 276 ALA A O 1
ATOM 1948 N N . ALA A 1 277 ? 9.551 -23.011 -9.891 1 97.37 277 ALA A N 1
ATOM 1949 C CA . ALA A 1 277 ? 8.572 -22.109 -10.493 1 97.37 277 ALA A CA 1
ATOM 1950 C C . ALA A 1 277 ? 7.377 -22.884 -11.04 1 97.37 277 ALA A C 1
ATOM 1952 O O . ALA A 1 277 ? 6.227 -22.476 -10.856 1 97.37 277 ALA A O 1
ATOM 1953 N N . LEU A 1 278 ? 7.651 -23.985 -11.715 1 97.79 278 LEU A N 1
ATOM 1954 C CA . LEU A 1 278 ? 6.578 -24.817 -12.247 1 97.79 278 LEU A CA 1
ATOM 1955 C C . LEU A 1 278 ? 5.712 -25.374 -11.122 1 97.79 278 LEU A C 1
ATOM 1957 O O . LEU A 1 278 ? 4.485 -25.414 -11.238 1 97.79 278 LEU A O 1
ATOM 1961 N N . ALA A 1 279 ? 6.361 -25.817 -10.101 1 98.51 279 ALA A N 1
ATOM 1962 C CA . ALA A 1 279 ? 5.646 -26.365 -8.952 1 98.51 279 ALA A CA 1
ATOM 1963 C C . ALA A 1 279 ? 4.753 -25.308 -8.306 1 98.51 279 ALA A C 1
ATOM 1965 O O . ALA A 1 279 ? 3.622 -25.6 -7.911 1 98.51 279 ALA A O 1
ATOM 1966 N N . VAL A 1 280 ? 5.261 -24.095 -8.184 1 98.26 280 VAL A N 1
ATOM 1967 C CA . VAL A 1 280 ? 4.486 -23.01 -7.593 1 98.26 280 VAL A CA 1
ATOM 1968 C C . VAL A 1 280 ? 3.282 -22.693 -8.477 1 98.26 280 VAL A C 1
ATOM 1970 O O . VAL A 1 280 ? 2.179 -22.462 -7.976 1 98.26 280 VAL A O 1
ATOM 1973 N N . LEU A 1 281 ? 3.488 -22.655 -9.732 1 98.12 281 LEU A N 1
ATOM 1974 C CA . LEU A 1 281 ? 2.384 -22.402 -10.652 1 98.12 281 LEU A CA 1
ATOM 1975 C C . LEU A 1 281 ? 1.304 -23.469 -10.512 1 98.12 281 LEU A C 1
ATOM 1977 O O . LEU A 1 281 ? 0.117 -23.148 -10.413 1 98.12 281 LEU A O 1
ATOM 1981 N N . ALA A 1 282 ? 1.742 -24.693 -10.391 1 98.29 282 ALA A N 1
ATOM 1982 C CA . ALA A 1 282 ? 0.802 -25.805 -10.276 1 98.29 282 ALA A CA 1
ATOM 1983 C C . ALA A 1 282 ? 0.113 -25.803 -8.914 1 98.29 282 ALA A C 1
ATOM 1985 O O . ALA A 1 282 ? -0.97 -26.37 -8.759 1 98.29 282 ALA A O 1
ATOM 1986 N N . ALA A 1 283 ? 0.766 -25.197 -7.963 1 98.38 283 ALA A N 1
ATOM 1987 C CA . ALA A 1 283 ? 0.239 -25.148 -6.602 1 98.38 283 ALA A CA 1
ATOM 1988 C C . ALA A 1 283 ? -0.618 -23.903 -6.39 1 98.38 283 ALA A C 1
ATOM 1990 O O . ALA A 1 283 ? -1.223 -23.731 -5.33 1 98.38 283 ALA A O 1
ATOM 1991 N N . SER A 1 284 ? -0.728 -23.074 -7.361 1 97.58 284 SER A N 1
ATOM 1992 C CA . SER A 1 284 ? -1.42 -21.802 -7.176 1 97.58 284 SER A CA 1
ATOM 1993 C C . SER A 1 284 ? -2.871 -21.891 -7.636 1 97.58 284 SER A C 1
ATOM 1995 O O . SER A 1 284 ? -3.291 -22.909 -8.189 1 97.58 284 SER A O 1
ATOM 1997 N N . ALA A 1 285 ? -3.663 -20.92 -7.331 1 97.58 285 ALA A N 1
ATOM 1998 C CA . ALA A 1 285 ? -5.059 -20.787 -7.74 1 97.58 285 ALA A CA 1
ATOM 1999 C C . ALA A 1 285 ? -5.349 -19.378 -8.249 1 97.58 285 ALA A C 1
ATOM 2001 O O . ALA A 1 285 ? -4.924 -18.392 -7.643 1 97.58 285 ALA A O 1
ATOM 2002 N N . SER A 1 286 ? -6.014 -19.313 -9.315 1 94.86 286 SER A N 1
ATOM 2003 C CA . SER A 1 286 ? -6.327 -18.036 -9.949 1 94.86 286 SER A CA 1
ATOM 2004 C C . SER A 1 286 ? -7.432 -17.302 -9.197 1 94.86 286 SER A C 1
ATOM 2006 O O . SER A 1 286 ? -8.466 -17.889 -8.873 1 94.86 286 SER A O 1
ATOM 2008 N N . TYR A 1 287 ? -7.291 -16.074 -8.946 1 91.58 287 TYR A N 1
ATOM 2009 C CA . TYR A 1 287 ? -8.331 -15.297 -8.281 1 91.58 287 TYR A CA 1
ATOM 2010 C C . TYR A 1 287 ? -8.585 -13.985 -9.014 1 91.58 287 TYR A C 1
ATOM 2012 O O . TYR A 1 287 ? -9.269 -13.1 -8.496 1 91.58 287 TYR A O 1
ATOM 2020 N N . ILE A 1 288 ? -7.975 -13.818 -10.139 1 85.64 288 ILE A N 1
ATOM 2021 C CA . ILE A 1 288 ? -8.214 -12.629 -10.95 1 85.64 288 ILE A CA 1
ATOM 2022 C C . ILE A 1 288 ? -8.953 -13.016 -12.229 1 85.64 288 ILE A C 1
ATOM 2024 O O . ILE A 1 288 ? -10.139 -12.714 -12.383 1 85.64 288 ILE A O 1
ATOM 2028 N N . ALA A 1 289 ? -8.416 -13.928 -13 1 83.7 289 ALA A N 1
ATOM 2029 C CA . ALA A 1 289 ? -8.991 -14.29 -14.293 1 83.7 289 ALA A CA 1
ATOM 2030 C C . ALA A 1 289 ? -10.104 -15.321 -14.128 1 83.7 289 ALA A C 1
ATOM 2032 O O . ALA A 1 289 ? -11.129 -15.251 -14.809 1 83.7 289 ALA A O 1
ATOM 2033 N N . ALA A 1 290 ? -9.896 -16.237 -13.25 1 90.52 290 ALA A N 1
ATOM 2034 C CA . ALA A 1 290 ? -10.826 -17.357 -13.124 1 90.52 290 ALA A CA 1
ATOM 2035 C C . ALA A 1 290 ? -12.189 -16.885 -12.626 1 90.52 290 ALA A C 1
ATOM 2037 O O . ALA A 1 290 ? -13.226 -17.316 -13.135 1 90.52 290 ALA A O 1
ATOM 2038 N N . PRO A 1 291 ? -12.198 -16.029 -11.631 1 90.65 291 PRO A N 1
ATOM 2039 C CA . PRO A 1 291 ? -13.517 -15.571 -11.186 1 90.65 291 PRO A CA 1
ATOM 2040 C C . PRO A 1 291 ? -14.305 -14.876 -12.294 1 90.65 291 PRO A C 1
ATOM 2042 O O . PRO A 1 291 ? -15.515 -15.082 -12.417 1 90.65 291 PRO A O 1
ATOM 2045 N N . ALA A 1 292 ? -13.677 -14.099 -13.014 1 83.62 292 ALA A N 1
ATOM 2046 C CA . ALA A 1 292 ? -14.346 -13.405 -14.112 1 83.62 292 ALA A CA 1
ATOM 2047 C C . ALA A 1 292 ? -14.889 -14.396 -15.138 1 83.62 292 ALA A C 1
ATOM 2049 O O . ALA A 1 292 ? -16.019 -14.254 -15.609 1 83.62 292 ALA A O 1
ATOM 2050 N N . ALA A 1 293 ? -14.15 -15.344 -15.438 1 86.69 293 ALA A N 1
ATOM 2051 C CA . ALA A 1 293 ? -14.553 -16.358 -16.408 1 86.69 293 ALA A CA 1
ATOM 2052 C C . ALA A 1 293 ? -15.7 -17.208 -15.87 1 86.69 293 ALA A C 1
ATOM 2054 O O . ALA A 1 293 ? -16.655 -17.503 -16.593 1 86.69 293 ALA A O 1
ATOM 2055 N N . MET A 1 294 ? -15.592 -17.567 -14.639 1 91.08 294 MET A N 1
ATOM 2056 C CA . MET A 1 294 ? -16.576 -18.473 -14.054 1 91.08 294 MET A CA 1
ATOM 2057 C C . MET A 1 294 ? -17.893 -17.75 -13.792 1 91.08 294 MET A C 1
ATOM 2059 O O . MET A 1 294 ? -18.965 -18.35 -13.883 1 91.08 294 MET A O 1
ATOM 2063 N N . SER A 1 295 ? -17.753 -16.489 -13.445 1 88.81 295 SER A N 1
ATOM 2064 C CA . SER A 1 295 ? -18.985 -15.73 -13.25 1 88.81 295 SER A CA 1
ATOM 2065 C C . SER A 1 295 ? -19.788 -15.639 -14.543 1 88.81 295 SER A C 1
ATOM 2067 O O . SER A 1 295 ? -21.018 -15.564 -14.512 1 88.81 295 SER A O 1
ATOM 2069 N N . MET A 1 296 ? -19.122 -15.685 -15.612 1 84.58 296 MET A N 1
ATOM 2070 C CA . MET A 1 296 ? -19.775 -15.616 -16.916 1 84.58 296 MET A CA 1
ATOM 2071 C C . MET A 1 296 ? -20.235 -16.998 -17.368 1 84.58 296 MET A C 1
ATOM 2073 O O . MET A 1 296 ? -21.36 -17.157 -17.844 1 84.58 296 MET A O 1
ATOM 2077 N N . ALA A 1 297 ? -19.467 -17.974 -17.204 1 88.15 297 ALA A N 1
ATOM 2078 C CA . ALA A 1 297 ? -19.714 -19.306 -17.749 1 88.15 297 ALA A CA 1
ATOM 2079 C C . ALA A 1 297 ? -20.617 -20.118 -16.826 1 88.15 297 ALA A C 1
ATOM 2081 O O . ALA A 1 297 ? -21.393 -20.959 -17.287 1 88.15 297 ALA A O 1
ATOM 2082 N N . LEU A 1 298 ? -20.431 -19.816 -15.524 1 91.28 298 LEU A N 1
ATOM 2083 C CA . LEU A 1 298 ? -21.18 -20.556 -14.513 1 91.28 298 LEU A CA 1
ATOM 2084 C C . LEU A 1 298 ? -21.767 -19.61 -13.471 1 91.28 298 LEU A C 1
ATOM 2086 O O . LEU A 1 298 ? -21.42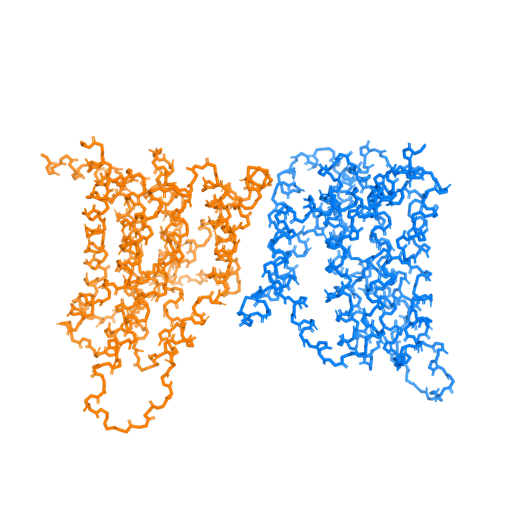4 -19.691 -12.29 1 91.28 298 LEU A O 1
ATOM 2090 N N . PRO A 1 299 ? -22.726 -18.857 -13.86 1 91.04 299 PRO A N 1
ATOM 2091 C CA . PRO A 1 299 ? -23.248 -17.797 -12.994 1 91.04 299 PRO A CA 1
ATOM 2092 C C . PRO A 1 299 ? -23.957 -18.341 -11.756 1 91.04 299 PRO A C 1
ATOM 2094 O O . PRO A 1 299 ? -24.113 -17.624 -10.765 1 91.04 299 PRO A O 1
ATOM 2097 N N . LYS A 1 300 ? -24.33 -19.565 -11.743 1 93.5 300 LYS A N 1
ATOM 2098 C CA . LYS A 1 300 ? -25.058 -20.142 -10.617 1 93.5 300 LYS A CA 1
ATOM 2099 C C . LYS A 1 300 ? -24.098 -20.685 -9.562 1 93.5 300 LYS A C 1
ATOM 2101 O O . LYS A 1 300 ? -24.518 -21.047 -8.461 1 93.5 300 LYS A O 1
ATOM 2106 N N . ALA A 1 301 ? -22.783 -20.729 -9.929 1 95.17 301 ALA A N 1
ATOM 2107 C CA . ALA A 1 301 ? -21.785 -21.201 -8.973 1 95.17 301 ALA A CA 1
ATOM 2108 C C . ALA A 1 301 ? -21.569 -20.183 -7.857 1 95.17 301 ALA A C 1
ATOM 2110 O O . ALA A 1 301 ? -21.727 -18.978 -8.069 1 95.17 301 ALA A O 1
ATOM 2111 N N . ASP A 1 302 ? -21.276 -20.632 -6.738 1 95.05 302 ASP A N 1
ATOM 2112 C CA . ASP A 1 302 ? -21.079 -19.782 -5.568 1 95.05 302 ASP A CA 1
ATOM 2113 C C . ASP A 1 302 ? -19.686 -19.156 -5.572 1 95.05 302 ASP A C 1
ATOM 2115 O O . ASP A 1 302 ? -18.718 -19.782 -5.135 1 95.05 302 ASP A O 1
ATOM 2119 N N . ALA A 1 303 ? -19.62 -17.913 -5.875 1 94.3 303 ALA A N 1
ATOM 2120 C CA . ALA A 1 303 ? -18.353 -17.191 -5.969 1 94.3 303 ALA A CA 1
ATOM 2121 C C . ALA A 1 303 ? -17.689 -17.067 -4.601 1 94.3 303 ALA A C 1
ATOM 2123 O O . ALA A 1 303 ? -16.462 -16.99 -4.504 1 94.3 303 ALA A O 1
ATOM 2124 N N . GLY A 1 304 ? -18.457 -17.046 -3.586 1 93.75 304 GLY A N 1
ATOM 2125 C CA . GLY A 1 304 ? -17.915 -16.972 -2.239 1 93.75 304 GLY A CA 1
ATOM 2126 C C . GLY A 1 304 ? -16.994 -18.129 -1.902 1 93.75 304 GLY A C 1
ATOM 2127 O O . GLY A 1 304 ? -15.983 -17.947 -1.221 1 93.75 304 GLY A O 1
ATOM 2128 N N . VAL A 1 305 ? -17.329 -19.234 -2.436 1 95 305 VAL A N 1
ATOM 2129 C CA . VAL A 1 305 ? -16.563 -20.439 -2.135 1 95 305 VAL A CA 1
ATOM 2130 C C . VAL A 1 305 ? -15.214 -20.386 -2.849 1 95 305 VAL A C 1
ATOM 2132 O O . VAL A 1 305 ? -14.164 -20.522 -2.216 1 95 305 VAL A O 1
ATOM 2135 N N . TYR A 1 306 ? -15.208 -20.208 -4.152 1 95.63 306 TYR A N 1
ATOM 2136 C CA . TYR A 1 306 ? -13.938 -20.328 -4.858 1 95.63 306 TYR A CA 1
ATOM 2137 C C . TYR A 1 306 ? -13.056 -19.111 -4.605 1 95.63 306 TYR A C 1
ATOM 2139 O O . TYR A 1 306 ? -11.828 -19.205 -4.658 1 95.63 306 TYR A O 1
ATOM 2147 N N . LEU A 1 307 ? -13.672 -17.975 -4.244 1 95.26 307 LEU A N 1
ATOM 2148 C CA . LEU A 1 307 ? -12.852 -16.829 -3.867 1 95.26 307 LEU A CA 1
ATOM 2149 C C . LEU A 1 307 ? -12.236 -17.031 -2.487 1 95.26 307 LEU A C 1
ATOM 2151 O O . LEU A 1 307 ? -11.077 -16.676 -2.262 1 95.26 307 LEU A O 1
ATOM 2155 N N . THR A 1 308 ? -12.981 -17.552 -1.61 1 95.71 308 THR A N 1
ATOM 2156 C CA . THR A 1 308 ? -12.459 -17.814 -0.273 1 95.71 308 THR A CA 1
ATOM 2157 C C . THR A 1 308 ? -11.322 -18.83 -0.326 1 95.71 308 THR A C 1
ATOM 2159 O O . THR A 1 308 ? -10.287 -18.645 0.317 1 95.71 308 THR A O 1
ATOM 2162 N N . LEU A 1 309 ? -11.442 -19.8 -1.1 1 96.74 309 LEU A N 1
ATOM 2163 C CA . LEU A 1 309 ? -10.416 -20.835 -1.172 1 96.74 309 LEU A CA 1
ATOM 2164 C C . LEU A 1 309 ? -9.159 -20.308 -1.858 1 96.74 309 LEU A C 1
ATOM 2166 O O . LEU A 1 309 ? -8.049 -20.495 -1.356 1 96.74 309 LEU A O 1
ATOM 2170 N N . SER A 1 310 ? -9.338 -19.705 -3.006 1 97.13 310 SER A N 1
ATOM 2171 C CA . SER A 1 310 ? -8.19 -19.277 -3.799 1 97.13 310 SER A CA 1
ATOM 2172 C C . SER A 1 310 ? -7.469 -18.106 -3.141 1 97.13 310 SER A C 1
ATOM 2174 O O . SER A 1 310 ? -6.25 -18.142 -2.962 1 97.13 310 SER A O 1
ATOM 2176 N N . LEU A 1 311 ? -8.235 -17.142 -2.678 1 95.33 311 LEU A N 1
ATOM 2177 C CA . LEU A 1 311 ? -7.654 -15.91 -2.157 1 95.33 311 LEU A CA 1
ATOM 2178 C C . LEU A 1 311 ? -7.503 -15.978 -0.642 1 95.33 311 LEU A C 1
ATOM 2180 O O . LEU A 1 311 ? -6.511 -15.495 -0.09 1 95.33 311 LEU A O 1
ATOM 2184 N N . GLY A 1 312 ? -8.422 -16.555 0.023 1 95.55 312 GLY A N 1
ATOM 2185 C CA . GLY A 1 312 ? -8.444 -16.555 1.477 1 95.55 312 GLY A CA 1
ATOM 2186 C C . GLY A 1 312 ? -7.591 -17.652 2.087 1 95.55 312 GLY A C 1
ATOM 2187 O O . GLY A 1 312 ? -7.107 -17.516 3.212 1 95.55 312 GLY A O 1
ATOM 2188 N N . VAL A 1 313 ? -7.334 -18.671 1.332 1 96.65 313 VAL A N 1
ATOM 2189 C CA . VAL A 1 313 ? -6.655 -19.806 1.949 1 96.65 313 VAL A CA 1
ATOM 2190 C C . VAL A 1 313 ? -5.408 -20.163 1.143 1 96.65 313 VAL A C 1
ATOM 2192 O O . VAL A 1 313 ? -4.292 -20.125 1.666 1 96.65 313 VAL A O 1
ATOM 2195 N N . THR A 1 314 ? -5.541 -20.41 -0.108 1 97.94 314 THR A N 1
ATOM 2196 C CA . THR A 1 314 ? -4.463 -20.923 -0.946 1 97.94 314 THR A CA 1
ATOM 2197 C C . THR A 1 314 ? -3.345 -19.892 -1.079 1 97.94 314 THR A C 1
ATOM 2199 O O . THR A 1 314 ? -2.168 -20.219 -0.915 1 97.94 314 THR A O 1
ATOM 2202 N N . PHE A 1 315 ? -3.747 -18.714 -1.398 1 97.28 315 PHE A N 1
ATOM 2203 C CA . PHE A 1 315 ? -2.744 -17.68 -1.624 1 97.28 315 PHE A CA 1
ATOM 2204 C C . PHE A 1 315 ? -1.918 -17.442 -0.365 1 97.28 315 PHE A C 1
ATOM 2206 O O . PHE A 1 315 ? -0.686 -17.461 -0.412 1 97.28 315 PHE A O 1
ATOM 2213 N N . PRO A 1 316 ? -2.562 -17.223 0.826 1 95.89 316 PRO A N 1
ATOM 2214 C CA . PRO A 1 316 ? -1.773 -17.045 2.047 1 95.89 316 PRO A CA 1
ATOM 2215 C C . PRO A 1 316 ? -0.887 -18.249 2.358 1 95.89 316 PRO A C 1
ATOM 2217 O O . PRO A 1 316 ? 0.246 -18.085 2.818 1 95.89 316 PRO A O 1
ATOM 2220 N N . PHE A 1 317 ? -1.371 -19.431 2.162 1 96.38 317 PHE A N 1
ATOM 2221 C CA . PHE A 1 317 ? -0.585 -20.637 2.389 1 96.38 317 PHE A CA 1
ATOM 2222 C C . PHE A 1 317 ? 0.67 -20.637 1.523 1 96.38 317 PHE A C 1
ATOM 2224 O O . PHE A 1 317 ? 1.77 -20.894 2.015 1 96.38 317 PHE A O 1
ATOM 2231 N N . ASN A 1 318 ? 0.492 -20.333 0.242 1 96.99 318 ASN A N 1
ATOM 2232 C CA . ASN A 1 318 ? 1.62 -20.347 -0.683 1 96.99 318 ASN A CA 1
ATOM 2233 C C . ASN A 1 318 ? 2.627 -19.248 -0.356 1 96.99 318 ASN A C 1
ATOM 2235 O O . ASN A 1 318 ? 3.837 -19.47 -0.42 1 96.99 318 ASN A O 1
ATOM 2239 N N . LEU A 1 319 ? 2.088 -18.106 -0.039 1 94.86 319 LEU A N 1
ATOM 2240 C CA . LEU A 1 319 ? 2.945 -16.953 0.212 1 94.86 319 LEU A CA 1
ATOM 2241 C C . LEU A 1 319 ? 3.806 -17.174 1.451 1 94.86 319 LEU A C 1
ATOM 2243 O O . LEU A 1 319 ? 4.95 -16.716 1.507 1 94.86 319 LEU A O 1
ATOM 2247 N N . THR A 1 320 ? 3.333 -17.946 2.447 1 92.78 320 THR A N 1
ATOM 2248 C CA . THR A 1 320 ? 4.02 -18.06 3.729 1 92.78 320 THR A CA 1
ATOM 2249 C C . THR A 1 320 ? 4.834 -19.349 3.794 1 92.78 320 THR A C 1
ATOM 2251 O O . THR A 1 320 ? 5.984 -19.341 4.239 1 92.78 320 THR A O 1
ATOM 2254 N N . ILE A 1 321 ? 4.236 -20.422 3.31 1 93.45 321 ILE A N 1
ATOM 2255 C CA . ILE A 1 321 ? 4.849 -21.726 3.533 1 93.45 321 ILE A CA 1
ATOM 2256 C C . ILE A 1 321 ? 5.092 -22.419 2.194 1 93.45 321 ILE A C 1
ATOM 2258 O O . ILE A 1 321 ? 6.131 -23.052 1.995 1 93.45 321 ILE A O 1
ATOM 2262 N N . GLY A 1 322 ? 4.191 -22.346 1.298 1 96.13 322 GLY A N 1
ATOM 2263 C CA . GLY A 1 322 ? 4.201 -23.116 0.065 1 96.13 322 GLY A CA 1
ATOM 2264 C C . GLY A 1 322 ? 5.415 -22.84 -0.802 1 96.13 322 GLY A C 1
ATOM 2265 O O . GLY A 1 322 ? 6.122 -23.767 -1.204 1 96.13 322 GLY A O 1
ATOM 2266 N N . ILE A 1 323 ? 5.677 -21.584 -1.019 1 96.05 323 ILE A N 1
ATOM 2267 C CA . ILE A 1 323 ? 6.761 -21.186 -1.909 1 96.05 323 ILE A CA 1
ATOM 2268 C C . ILE A 1 323 ? 8.096 -21.67 -1.347 1 96.05 323 ILE A C 1
ATOM 2270 O O . ILE A 1 323 ? 8.85 -22.364 -2.032 1 96.05 323 ILE A O 1
ATOM 2274 N N . PRO A 1 324 ? 8.415 -21.385 -0.056 1 94.45 324 PRO A N 1
ATOM 2275 C CA . PRO A 1 324 ? 9.676 -21.895 0.487 1 94.45 324 PRO A CA 1
ATOM 2276 C C . PRO A 1 324 ? 9.75 -23.42 0.477 1 94.45 324 PRO A C 1
ATOM 2278 O O . PRO A 1 324 ? 10.806 -23.989 0.19 1 94.45 324 PRO A O 1
ATOM 2281 N N . LEU A 1 325 ? 8.676 -24.055 0.757 1 94.57 325 LEU A N 1
ATOM 2282 C CA . LEU A 1 325 ? 8.631 -25.512 0.8 1 94.57 325 LEU A CA 1
ATOM 2283 C C . LEU A 1 325 ? 8.925 -26.106 -0.574 1 94.57 325 LEU A C 1
ATOM 2285 O O . LEU A 1 325 ? 9.725 -27.037 -0.694 1 94.57 325 LEU A O 1
ATOM 2289 N N . LEU A 1 326 ? 8.321 -25.596 -1.562 1 96.36 326 LEU A N 1
ATOM 2290 C CA . LEU A 1 326 ? 8.495 -26.109 -2.917 1 96.36 326 LEU A CA 1
ATOM 2291 C C . LEU A 1 326 ? 9.884 -25.774 -3.451 1 96.36 326 LEU A C 1
ATOM 2293 O O . LEU A 1 326 ? 10.464 -26.551 -4.213 1 96.36 326 LEU A O 1
ATOM 2297 N N . ALA A 1 327 ? 10.421 -24.643 -3.065 1 94.89 327 ALA A N 1
ATOM 2298 C CA . ALA A 1 327 ? 11.78 -24.27 -3.451 1 94.89 327 ALA A CA 1
ATOM 2299 C C . ALA A 1 327 ? 12.801 -25.249 -2.88 1 94.89 327 ALA A C 1
ATOM 2301 O O . ALA A 1 327 ? 13.719 -25.678 -3.582 1 94.89 327 ALA A O 1
ATOM 2302 N N . ILE A 1 328 ? 12.641 -25.586 -1.621 1 93.75 328 ILE A N 1
ATOM 2303 C CA . ILE A 1 328 ? 13.551 -26.513 -0.957 1 93.75 328 ILE A CA 1
ATOM 2304 C C . ILE A 1 328 ? 13.438 -27.895 -1.597 1 93.75 328 ILE A C 1
ATOM 2306 O O . ILE A 1 328 ? 14.45 -28.546 -1.866 1 93.75 328 ILE A O 1
ATOM 2310 N N . ALA A 1 329 ? 12.249 -28.282 -1.823 1 95.03 329 ALA A N 1
ATOM 2311 C CA . ALA A 1 329 ? 12.029 -29.589 -2.437 1 95.03 329 ALA A CA 1
ATOM 2312 C C . ALA A 1 329 ? 12.647 -29.65 -3.831 1 95.03 329 ALA A C 1
ATOM 2314 O O . ALA A 1 329 ? 13.268 -30.65 -4.198 1 95.03 329 ALA A O 1
ATOM 2315 N N . ALA A 1 330 ? 12.43 -28.613 -4.579 1 96.21 330 ALA A N 1
ATOM 2316 C CA . ALA A 1 330 ? 12.985 -28.552 -5.929 1 96.21 330 ALA A CA 1
ATOM 2317 C C . ALA A 1 330 ? 14.509 -28.615 -5.899 1 96.21 330 ALA A C 1
ATOM 2319 O O . ALA A 1 330 ? 15.124 -29.314 -6.708 1 96.21 330 ALA A O 1
ATOM 2320 N N . ALA A 1 331 ? 15.137 -27.883 -5.016 1 93.6 331 ALA A N 1
ATOM 2321 C CA . ALA A 1 331 ? 16.592 -27.858 -4.892 1 93.6 331 ALA A CA 1
ATOM 2322 C C . ALA A 1 331 ? 17.134 -29.234 -4.518 1 93.6 331 ALA A C 1
ATOM 2324 O O . ALA A 1 331 ? 18.171 -29.66 -5.033 1 93.6 331 ALA A O 1
ATOM 2325 N N . ARG A 1 332 ? 16.475 -29.883 -3.672 1 92.14 332 ARG A N 1
ATOM 2326 C CA . ARG A 1 332 ? 16.906 -31.204 -3.228 1 92.14 332 ARG A CA 1
ATOM 2327 C C . ARG A 1 332 ? 16.779 -32.228 -4.351 1 92.14 332 ARG A C 1
ATOM 2329 O O . ARG A 1 332 ? 17.622 -33.117 -4.486 1 92.14 332 ARG A O 1
ATOM 2336 N N . LEU A 1 333 ? 15.717 -32.092 -5.042 1 93.09 333 LEU A N 1
ATOM 2337 C CA . LEU A 1 333 ? 15.483 -33.032 -6.132 1 93.09 333 LEU A CA 1
ATOM 2338 C C . LEU A 1 333 ? 16.455 -32.786 -7.281 1 93.09 333 LEU A C 1
ATOM 2340 O O . LEU A 1 333 ? 17.007 -33.733 -7.846 1 93.09 333 LEU A O 1
ATOM 2344 N N . ALA A 1 334 ? 16.593 -31.512 -7.57 1 88.64 334 ALA A N 1
ATOM 2345 C CA . ALA A 1 334 ? 17.443 -31.173 -8.708 1 88.64 334 ALA A CA 1
ATOM 2346 C C . ALA A 1 334 ? 18.92 -31.306 -8.347 1 88.64 334 ALA A C 1
ATOM 2348 O O . ALA A 1 334 ? 19.768 -31.47 -9.228 1 88.64 334 ALA A O 1
ATOM 2349 N N . GLY A 1 335 ? 19.426 -30.731 -7.092 1 77.47 335 GLY A N 1
ATOM 2350 C CA . GLY A 1 335 ? 20.808 -30.814 -6.647 1 77.47 335 GLY A CA 1
ATOM 2351 C C . GLY A 1 335 ? 21.196 -32.196 -6.158 1 77.47 335 GLY A C 1
ATOM 2352 O O . GLY A 1 335 ? 22.294 -32.389 -5.633 1 77.47 335 GLY A O 1
ATOM 2353 N N . GLY A 1 336 ? 20.224 -33.224 -6.11 1 51.16 336 GLY A N 1
ATOM 2354 C CA . GLY A 1 336 ? 20.736 -34.558 -5.842 1 51.16 336 GLY A CA 1
ATOM 2355 C C . GLY A 1 336 ? 21.67 -35.068 -6.923 1 51.16 336 GLY A C 1
ATOM 2356 O O . GLY A 1 336 ? 21.721 -34.509 -8.021 1 51.16 336 GLY A O 1
ATOM 2357 N N . MET B 1 1 ? 22.169 40.594 14.552 1 55.3 1 MET B N 1
ATOM 2358 C CA . MET B 1 1 ? 21.73 39.238 14.869 1 55.3 1 MET B CA 1
ATOM 2359 C C . MET B 1 1 ? 20.392 38.931 14.204 1 55.3 1 MET B C 1
ATOM 2361 O O . MET B 1 1 ? 20.258 37.926 13.504 1 55.3 1 MET B O 1
ATOM 2365 N N . PHE B 1 2 ? 19.5 39.818 14.287 1 59.26 2 PHE B N 1
ATOM 2366 C CA . PHE B 1 2 ? 18.178 39.661 13.692 1 59.26 2 PHE B CA 1
ATOM 2367 C C . PHE B 1 2 ? 18.259 39.706 12.171 1 59.26 2 PHE B C 1
ATOM 2369 O O . PHE B 1 2 ? 17.645 38.885 11.487 1 59.26 2 PHE B O 1
ATOM 2376 N N . VAL B 1 3 ? 19.09 40.655 11.642 1 65.86 3 VAL B N 1
ATOM 2377 C CA . VAL B 1 3 ? 19.212 40.811 10.196 1 65.86 3 VAL B CA 1
ATOM 2378 C C . VAL B 1 3 ? 19.857 39.565 9.594 1 65.86 3 VAL B C 1
ATOM 2380 O O . VAL B 1 3 ? 19.478 39.127 8.505 1 65.86 3 VAL B O 1
ATOM 2383 N N . ASP B 1 4 ? 20.772 39.008 10.285 1 67.5 4 ASP B N 1
ATOM 2384 C CA . ASP B 1 4 ? 21.46 37.809 9.819 1 67.5 4 ASP B CA 1
ATOM 2385 C C . ASP B 1 4 ? 20.514 36.611 9.784 1 67.5 4 ASP B C 1
ATOM 2387 O O . ASP B 1 4 ? 20.53 35.827 8.833 1 67.5 4 ASP B O 1
ATOM 2391 N N . VAL B 1 5 ? 19.714 36.545 10.819 1 67.97 5 VAL B N 1
ATOM 2392 C CA . VAL B 1 5 ? 18.737 35.463 10.882 1 67.97 5 VAL B CA 1
ATOM 2393 C C . VAL B 1 5 ? 17.721 35.619 9.752 1 67.97 5 VAL B C 1
ATOM 2395 O O . VAL B 1 5 ? 17.344 34.636 9.109 1 67.97 5 VAL B O 1
ATOM 2398 N N . LEU B 1 6 ? 17.412 36.815 9.561 1 74.36 6 LEU B N 1
ATOM 2399 C CA . 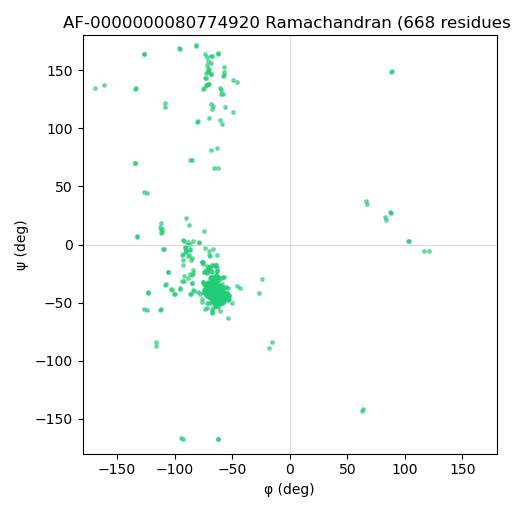LEU B 1 6 ? 16.446 37.095 8.505 1 74.36 6 LEU B CA 1
ATOM 2400 C C . LEU B 1 6 ? 17.026 36.76 7.135 1 74.36 6 LEU B C 1
ATOM 2402 O O . LEU B 1 6 ? 16.339 36.181 6.29 1 74.36 6 LEU B O 1
ATOM 2406 N N . SER B 1 7 ? 18.281 37.211 6.956 1 76.88 7 SER B N 1
ATOM 2407 C CA . SER B 1 7 ? 18.931 36.94 5.678 1 76.88 7 SER B CA 1
ATOM 2408 C C . SER B 1 7 ? 19.101 35.442 5.45 1 76.88 7 SER B C 1
ATOM 2410 O O . SER B 1 7 ? 18.913 34.953 4.334 1 76.88 7 SER B O 1
ATOM 2412 N N . GLN B 1 8 ? 19.434 34.781 6.482 1 77.55 8 GLN B N 1
ATOM 2413 C CA . GLN B 1 8 ? 19.617 33.337 6.385 1 77.55 8 GLN B CA 1
ATOM 2414 C C . GLN B 1 8 ? 18.29 32.63 6.125 1 77.55 8 GLN B C 1
ATOM 2416 O O . GLN B 1 8 ? 18.231 31.673 5.351 1 77.55 8 GLN B O 1
ATOM 2421 N N . THR B 1 9 ? 17.318 33.118 6.805 1 76.46 9 THR B N 1
ATOM 2422 C CA . THR B 1 9 ? 15.99 32.539 6.633 1 76.46 9 THR B CA 1
ATOM 2423 C C . THR B 1 9 ? 15.488 32.749 5.207 1 76.46 9 THR B C 1
ATOM 2425 O O . THR B 1 9 ? 14.925 31.835 4.601 1 76.46 9 THR B O 1
ATOM 2428 N N . LEU B 1 10 ? 15.747 33.92 4.715 1 80.51 10 LEU B N 1
ATOM 2429 C CA . LEU B 1 10 ? 15.301 34.232 3.361 1 80.51 10 LEU B CA 1
ATOM 2430 C C . LEU B 1 10 ? 16.042 33.38 2.336 1 80.51 10 LEU B C 1
ATOM 2432 O O . LEU B 1 10 ? 15.446 32.916 1.361 1 80.51 10 LEU B O 1
ATOM 2436 N N . SER B 1 11 ? 17.338 33.215 2.543 1 81.88 11 SER B N 1
ATOM 2437 C CA . SER B 1 11 ? 18.132 32.386 1.642 1 81.88 11 SER B CA 1
ATOM 2438 C C . SER B 1 11 ? 17.691 30.927 1.702 1 81.88 11 SER B C 1
ATOM 2440 O O . SER B 1 11 ? 17.621 30.251 0.674 1 81.88 11 SER B O 1
ATOM 2442 N N . ALA B 1 12 ? 17.379 30.518 2.907 1 81.76 12 ALA B N 1
ATOM 2443 C CA . ALA B 1 12 ? 16.925 29.142 3.092 1 81.76 12 ALA B CA 1
ATOM 2444 C C . ALA B 1 12 ? 15.541 28.934 2.484 1 81.76 12 ALA B C 1
ATOM 2446 O O . ALA B 1 12 ? 15.276 27.898 1.869 1 81.76 12 ALA B O 1
ATOM 2447 N N . ALA B 1 13 ? 14.78 29.856 2.757 1 83.62 13 ALA B N 1
ATOM 2448 C CA . ALA B 1 13 ? 13.443 29.804 2.171 1 83.62 13 ALA B CA 1
ATOM 2449 C C . ALA B 1 13 ? 13.512 29.796 0.647 1 83.62 13 ALA B C 1
ATOM 2451 O O . ALA B 1 13 ? 12.775 29.058 -0.011 1 83.62 13 ALA B O 1
ATOM 2452 N N . ALA B 1 14 ? 14.369 30.621 0.134 1 82.35 14 ALA B N 1
ATOM 2453 C CA . ALA B 1 14 ? 14.558 30.656 -1.314 1 82.35 14 ALA B CA 1
ATOM 2454 C C . ALA B 1 14 ? 15.057 29.311 -1.835 1 82.35 14 ALA B C 1
ATOM 2456 O O . ALA B 1 14 ? 14.619 28.845 -2.889 1 82.35 14 ALA B O 1
ATOM 2457 N N . GLY B 1 15 ? 15.957 28.708 -1.115 1 81.37 15 GLY B N 1
ATOM 2458 C CA . GLY B 1 15 ? 16.441 27.383 -1.465 1 81.37 15 GLY B CA 1
ATOM 2459 C C . GLY B 1 15 ? 15.355 26.324 -1.437 1 81.37 15 GLY B C 1
ATOM 2460 O O . GLY B 1 15 ? 15.306 25.455 -2.31 1 81.37 15 GLY B O 1
ATOM 2461 N N . ASN B 1 16 ? 14.538 26.48 -0.454 1 84.74 16 ASN B N 1
ATOM 2462 C CA . ASN B 1 16 ? 13.439 25.529 -0.334 1 84.74 16 ASN B CA 1
ATOM 2463 C C . ASN B 1 16 ? 12.414 25.712 -1.449 1 84.74 16 ASN B C 1
ATOM 2465 O O . ASN B 1 16 ? 11.844 24.736 -1.941 1 84.74 16 ASN B O 1
ATOM 2469 N N . LEU B 1 17 ? 12.182 26.951 -1.783 1 85.32 17 LEU B N 1
ATOM 2470 C CA . LEU B 1 17 ? 11.211 27.268 -2.824 1 85.32 17 LEU B CA 1
ATOM 2471 C C . LEU B 1 17 ? 11.652 26.701 -4.17 1 85.32 17 LEU B C 1
ATOM 2473 O O . LEU B 1 17 ? 10.826 26.49 -5.06 1 85.32 17 LEU B O 1
ATOM 2477 N N . LEU B 1 18 ? 12.914 26.407 -4.316 1 85.27 18 LEU B N 1
ATOM 2478 C CA . LEU B 1 18 ? 13.426 25.908 -5.588 1 85.27 18 LEU B CA 1
ATOM 2479 C C . LEU B 1 18 ? 13.404 24.383 -5.622 1 85.27 18 LEU B C 1
ATOM 2481 O O . LEU B 1 18 ? 13.761 23.776 -6.635 1 85.27 18 LEU B O 1
ATOM 2485 N N . GLN B 1 19 ? 12.916 23.847 -4.628 1 89.07 19 GLN B N 1
ATOM 2486 C CA . GLN B 1 19 ? 12.733 22.399 -4.66 1 89.07 19 GLN B CA 1
ATOM 2487 C C . GLN B 1 19 ? 11.588 22.01 -5.59 1 89.07 19 GLN B C 1
ATOM 2489 O O . GLN B 1 19 ? 10.552 22.678 -5.621 1 89.07 19 GLN B O 1
ATOM 2494 N N . PRO B 1 20 ? 11.767 20.986 -6.385 1 89.77 20 PRO B N 1
ATOM 2495 C CA . PRO B 1 20 ? 10.74 20.593 -7.352 1 89.77 20 PRO B CA 1
ATOM 2496 C C . PRO B 1 20 ? 9.37 20.393 -6.71 1 89.77 20 PRO B C 1
ATOM 2498 O O . PRO B 1 20 ? 8.361 20.869 -7.237 1 89.77 20 PRO B O 1
ATOM 2501 N N . ALA B 1 21 ? 9.369 19.722 -5.587 1 91.49 21 ALA B N 1
ATOM 2502 C CA . ALA B 1 21 ? 8.098 19.432 -4.927 1 91.49 21 ALA B CA 1
ATOM 2503 C C . ALA B 1 21 ? 7.355 20.719 -4.58 1 91.49 21 ALA B C 1
ATOM 2505 O O . ALA B 1 21 ? 6.139 20.81 -4.762 1 91.49 21 ALA B O 1
ATOM 2506 N N . VAL B 1 22 ? 8.015 21.708 -4.07 1 92.99 22 VAL B N 1
AT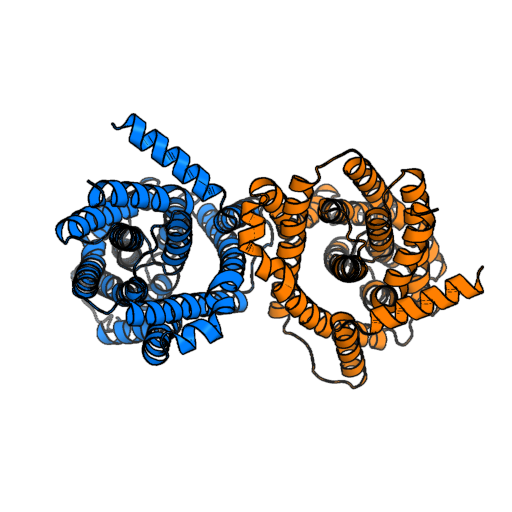OM 2507 C CA . VAL B 1 22 ? 7.413 22.981 -3.686 1 92.99 22 VAL B CA 1
ATOM 2508 C C . VAL B 1 22 ? 6.95 23.73 -4.933 1 92.99 22 VAL B C 1
ATOM 2510 O O . VAL B 1 22 ? 5.886 24.355 -4.93 1 92.99 22 VAL B O 1
ATOM 2513 N N . LEU B 1 23 ? 7.74 23.658 -6.016 1 93.64 23 LEU B N 1
ATOM 2514 C CA . LEU B 1 23 ? 7.39 24.33 -7.263 1 93.64 23 LEU B CA 1
ATOM 2515 C C . LEU B 1 23 ? 6.173 23.677 -7.909 1 93.64 23 LEU B C 1
ATOM 2517 O O . LEU B 1 23 ? 5.351 24.359 -8.526 1 93.64 23 LEU B O 1
ATOM 2521 N N . PHE B 1 24 ? 6.045 22.382 -7.781 1 94.68 24 PHE B N 1
ATOM 2522 C CA . PHE B 1 24 ? 4.859 21.715 -8.304 1 94.68 24 PHE B CA 1
ATOM 2523 C C . PHE B 1 24 ? 3.629 22.068 -7.477 1 94.68 24 PHE B C 1
ATOM 2525 O O . PHE B 1 24 ? 2.521 22.162 -8.011 1 94.68 24 PHE B O 1
ATOM 2532 N N . PHE B 1 25 ? 3.782 22.23 -6.196 1 95.34 25 PHE B N 1
ATOM 2533 C CA . PHE B 1 25 ? 2.691 22.747 -5.378 1 95.34 25 PHE B CA 1
ATOM 2534 C C . PHE B 1 25 ? 2.259 24.126 -5.862 1 95.34 25 PHE B C 1
ATOM 2536 O O . PHE B 1 25 ? 1.064 24.393 -6.005 1 95.34 25 PHE B O 1
ATOM 2543 N N . ALA B 1 26 ? 3.256 24.966 -6.109 1 95.21 26 ALA B N 1
ATOM 2544 C CA . ALA B 1 26 ? 2.973 26.313 -6.599 1 95.21 26 ALA B CA 1
ATOM 2545 C C . ALA B 1 26 ? 2.242 26.267 -7.937 1 95.21 26 ALA B C 1
ATOM 2547 O O . ALA B 1 26 ? 1.322 27.053 -8.177 1 95.21 26 ALA B O 1
ATOM 2548 N N . LEU B 1 27 ? 2.711 25.403 -8.819 1 94.93 27 LEU B N 1
ATOM 2549 C CA . LEU B 1 27 ? 2.038 25.23 -10.101 1 94.93 27 LEU B CA 1
ATOM 2550 C C . LEU B 1 27 ? 0.572 24.863 -9.9 1 94.93 27 LEU B C 1
ATOM 2552 O O . LEU B 1 27 ? -0.304 25.388 -10.591 1 94.93 27 LEU B O 1
ATOM 2556 N N . GLY B 1 28 ? 0.288 23.96 -8.914 1 95.77 28 GLY B N 1
ATOM 2557 C CA . GLY B 1 28 ? -1.085 23.597 -8.601 1 95.77 28 GLY B CA 1
ATOM 2558 C C . GLY B 1 28 ? -1.908 24.764 -8.089 1 95.77 28 GLY B C 1
ATOM 2559 O O . GLY B 1 28 ? -3.058 24.945 -8.496 1 95.77 28 GLY B O 1
ATOM 2560 N N . LEU B 1 29 ? -1.306 25.514 -7.224 1 95.02 29 LEU B N 1
ATOM 2561 C CA . LEU B 1 29 ? -1.969 26.694 -6.68 1 95.02 29 LEU B CA 1
ATOM 2562 C C . LEU B 1 29 ? -2.335 27.672 -7.791 1 95.02 29 LEU B C 1
ATOM 2564 O O . LEU B 1 29 ? -3.457 28.182 -7.83 1 95.02 29 LEU B O 1
ATOM 2568 N N . ILE B 1 30 ? -1.382 27.936 -8.683 1 94.95 30 ILE B N 1
ATOM 2569 C CA . ILE B 1 30 ? -1.578 28.863 -9.792 1 94.95 30 ILE B CA 1
ATOM 2570 C C . ILE B 1 30 ? -2.662 28.329 -10.725 1 94.95 30 ILE B C 1
ATOM 2572 O O . ILE B 1 30 ? -3.512 29.088 -11.199 1 94.95 30 ILE B O 1
ATOM 2576 N N . ALA B 1 31 ? -2.66 27.079 -10.952 1 94.66 31 ALA B N 1
ATOM 2577 C CA . ALA B 1 31 ? -3.651 26.454 -11.824 1 94.66 31 ALA B CA 1
ATOM 2578 C C . ALA B 1 31 ? -5.06 26.626 -11.265 1 94.66 31 ALA B C 1
ATOM 2580 O O . ALA B 1 31 ? -6.004 26.891 -12.014 1 94.66 31 ALA B O 1
ATOM 2581 N N . ALA B 1 32 ? -5.203 26.455 -9.988 1 93.53 32 ALA B N 1
ATOM 2582 C CA . ALA B 1 32 ? -6.507 26.615 -9.348 1 93.53 32 ALA B CA 1
ATOM 2583 C C . ALA B 1 32 ? -7 28.055 -9.46 1 93.53 32 ALA B C 1
ATOM 2585 O O . ALA B 1 32 ? -8.183 28.295 -9.71 1 93.53 32 ALA B O 1
ATOM 2586 N N . MET B 1 33 ? -6.11 28.964 -9.282 1 91.51 33 MET B N 1
ATOM 2587 C CA . MET B 1 33 ? -6.462 30.379 -9.356 1 91.51 33 MET B CA 1
ATOM 2588 C C . MET B 1 33 ? -6.845 30.771 -10.779 1 91.51 33 MET B C 1
ATOM 2590 O O . MET B 1 33 ? -7.669 31.665 -10.981 1 91.51 33 MET B O 1
ATOM 2594 N N . ALA B 1 34 ? -6.281 30.077 -11.705 1 93.04 34 ALA B N 1
ATOM 2595 C CA . ALA B 1 34 ? -6.583 30.317 -13.114 1 93.04 34 ALA B CA 1
ATOM 2596 C C . ALA B 1 34 ? -7.81 29.524 -13.555 1 93.04 34 ALA B C 1
ATOM 2598 O O . ALA B 1 34 ? -8.139 29.488 -14.743 1 93.04 34 ALA B O 1
ATOM 2599 N N . ARG B 1 35 ? -8.463 28.734 -12.642 1 91.05 35 ARG B N 1
ATOM 2600 C CA . ARG B 1 35 ? -9.685 27.97 -12.873 1 91.05 35 ARG B CA 1
ATOM 2601 C C . ARG B 1 35 ? -9.443 26.834 -13.86 1 91.05 35 ARG B C 1
ATOM 2603 O O . ARG B 1 35 ? -10.281 26.564 -14.723 1 91.05 35 ARG B O 1
ATOM 2610 N N . SER B 1 36 ? -8.267 26.318 -13.749 1 88.26 36 SER B N 1
ATOM 2611 C CA . SER B 1 36 ? -7.953 25.123 -14.525 1 88.26 36 SER B CA 1
ATOM 2612 C C . SER B 1 36 ? -8.674 23.898 -13.972 1 88.26 36 SER B C 1
ATOM 2614 O O . SER B 1 36 ? -8.991 23.844 -12.781 1 88.26 36 SER B O 1
ATOM 2616 N N . ASP B 1 37 ? -8.925 22.921 -14.762 1 90.88 37 ASP B N 1
ATOM 2617 C CA . ASP B 1 37 ? -9.575 21.689 -14.324 1 90.88 37 ASP B CA 1
ATOM 2618 C C . ASP B 1 37 ? -8.547 20.654 -13.875 1 90.88 37 ASP B C 1
ATOM 2620 O O . ASP B 1 37 ? -8.845 19.46 -13.815 1 90.88 37 ASP B O 1
ATOM 2624 N N . LEU B 1 38 ? -7.429 21.224 -13.54 1 89.89 38 LEU B N 1
ATOM 2625 C CA . LEU B 1 38 ? -6.357 20.338 -13.101 1 89.89 38 LEU B CA 1
ATOM 2626 C C . LEU B 1 38 ? -6.677 19.732 -11.738 1 89.89 38 LEU B C 1
ATOM 2628 O O . LEU B 1 38 ? -6.876 20.458 -10.762 1 89.89 38 LEU B O 1
ATOM 2632 N N . ALA B 1 39 ? -6.982 18.451 -11.617 1 87.56 39 ALA B N 1
ATOM 2633 C CA . ALA B 1 39 ? -7.203 17.735 -10.363 1 87.56 39 ALA B CA 1
ATOM 2634 C C . ALA B 1 39 ? -7.079 16.228 -10.563 1 87.56 39 ALA B C 1
ATOM 2636 O O . ALA B 1 39 ? -7.525 15.692 -11.581 1 87.56 39 ALA B O 1
ATOM 2637 N N . LEU B 1 40 ? -6.443 15.639 -9.645 1 90.19 40 LEU B N 1
ATOM 2638 C CA . LEU B 1 40 ? -6.401 14.181 -9.673 1 90.19 40 LEU B CA 1
ATOM 2639 C C . LEU B 1 40 ? -7.745 13.59 -9.261 1 90.19 40 LEU B C 1
ATOM 2641 O O . LEU B 1 40 ? -8.416 14.123 -8.373 1 90.19 40 LEU B O 1
ATOM 2645 N N . PRO B 1 41 ? -8.089 12.491 -9.926 1 90.91 41 PRO B N 1
ATOM 2646 C CA . PRO B 1 41 ? -9.242 11.761 -9.394 1 90.91 41 PRO B CA 1
ATOM 2647 C C . PRO B 1 41 ? -9.056 11.343 -7.938 1 90.91 41 PRO B C 1
ATOM 2649 O O . PRO B 1 41 ? -7.931 11.075 -7.507 1 90.91 41 PRO B O 1
ATOM 2652 N N . ARG B 1 42 ? -10.114 11.295 -7.25 1 88.88 42 ARG B N 1
ATOM 2653 C CA . ARG B 1 42 ? -10.1 10.998 -5.822 1 88.88 42 ARG B CA 1
ATOM 2654 C C . ARG B 1 42 ? -9.348 9.701 -5.54 1 88.88 42 ARG B C 1
ATOM 2656 O O . ARG B 1 42 ? -8.548 9.632 -4.604 1 88.88 42 ARG B O 1
ATOM 2663 N N . ASP B 1 43 ? -9.502 8.735 -6.415 1 90.95 43 ASP B N 1
ATOM 2664 C CA . ASP B 1 43 ? -8.897 7.422 -6.211 1 90.95 43 ASP B CA 1
ATOM 2665 C C . ASP B 1 43 ? -7.385 7.477 -6.413 1 90.95 43 ASP B C 1
ATOM 2667 O O . ASP B 1 43 ? -6.637 6.767 -5.738 1 90.95 43 ASP B O 1
ATOM 2671 N N . ALA B 1 44 ? -6.995 8.235 -7.279 1 92.77 44 ALA B N 1
ATOM 2672 C CA . ALA B 1 44 ? -5.564 8.397 -7.524 1 92.77 44 ALA B CA 1
ATOM 2673 C C . ALA B 1 44 ? -4.883 9.103 -6.355 1 92.77 44 ALA B C 1
ATOM 2675 O O . ALA B 1 44 ? -3.798 8.705 -5.928 1 92.77 44 ALA B O 1
ATOM 2676 N N . ALA B 1 45 ? -5.516 10.112 -5.867 1 91.81 45 ALA B N 1
ATOM 2677 C CA . ALA B 1 45 ? -4.966 10.846 -4.731 1 91.81 45 ALA B CA 1
ATOM 2678 C C . ALA B 1 45 ? -4.837 9.945 -3.506 1 91.81 45 ALA B C 1
ATOM 2680 O O . ALA B 1 45 ? -3.831 9.995 -2.794 1 91.81 45 ALA B O 1
ATOM 2681 N N . LYS B 1 46 ? -5.831 9.192 -3.284 1 91.18 46 LYS B N 1
ATOM 2682 C CA . LYS B 1 46 ? -5.811 8.264 -2.157 1 91.18 46 LYS B CA 1
ATOM 2683 C C . LYS B 1 46 ? -4.678 7.252 -2.299 1 91.18 46 LYS B C 1
ATOM 2685 O O . LYS B 1 46 ? -3.977 6.957 -1.328 1 91.18 46 LYS B O 1
ATOM 2690 N N . THR B 1 47 ? -4.541 6.734 -3.491 1 94.17 47 THR B N 1
ATOM 2691 C CA . THR B 1 47 ? -3.494 5.753 -3.756 1 94.17 47 THR B CA 1
ATOM 2692 C C . THR B 1 47 ? -2.113 6.36 -3.524 1 94.17 47 THR B C 1
ATOM 2694 O O . THR B 1 47 ? -1.253 5.737 -2.899 1 94.17 47 THR B O 1
ATOM 2697 N N . LEU B 1 48 ? -1.903 7.549 -4.021 1 94.46 48 LEU B N 1
ATOM 2698 C CA . LEU B 1 48 ? -0.622 8.225 -3.844 1 94.46 48 LEU B CA 1
ATOM 2699 C C . LEU B 1 48 ? -0.34 8.477 -2.367 1 94.46 48 LEU B C 1
ATOM 2701 O O . LEU B 1 48 ? 0.8 8.34 -1.917 1 94.46 48 LEU B O 1
ATOM 2705 N N . SER B 1 49 ? -1.359 8.817 -1.655 1 92.09 49 SER B N 1
ATOM 2706 C CA . SER B 1 49 ? -1.205 9.05 -0.223 1 92.09 49 SER B CA 1
ATOM 2707 C C . SER B 1 49 ? -0.77 7.78 0.5 1 92.09 49 SER B C 1
ATOM 2709 O O . SER B 1 49 ? 0.105 7.823 1.369 1 92.09 49 SER B O 1
ATOM 2711 N N . LEU B 1 50 ? -1.304 6.679 0.165 1 94.18 50 LEU B N 1
ATOM 2712 C CA . LEU B 1 50 ? -0.963 5.411 0.8 1 94.18 50 LEU B CA 1
ATOM 2713 C C . LEU B 1 50 ? 0.473 5.01 0.479 1 94.18 50 LEU B C 1
ATOM 2715 O O . LEU B 1 50 ? 1.183 4.485 1.34 1 94.18 50 LEU B O 1
ATOM 2719 N N . ILE B 1 51 ? 0.851 5.249 -0.753 1 95.75 51 ILE B N 1
ATOM 2720 C CA . ILE B 1 51 ? 2.221 4.956 -1.157 1 95.75 51 ILE B CA 1
ATOM 2721 C C . ILE B 1 51 ? 3.193 5.808 -0.344 1 95.75 51 ILE B C 1
ATOM 2723 O O . ILE B 1 51 ? 4.214 5.309 0.136 1 95.75 51 ILE B O 1
ATOM 2727 N N . LEU B 1 52 ? 2.898 7.054 -0.18 1 93.13 52 LEU B N 1
ATOM 2728 C CA . LEU B 1 52 ? 3.75 7.944 0.601 1 93.13 52 LEU B CA 1
ATOM 2729 C C . LEU B 1 52 ? 3.851 7.47 2.047 1 93.13 52 LEU B C 1
ATOM 2731 O O . LEU B 1 52 ? 4.943 7.432 2.618 1 93.13 52 LEU B O 1
ATOM 2735 N N . MET B 1 53 ? 2.689 7.069 2.599 1 93.21 53 MET B N 1
ATOM 2736 C CA . MET B 1 53 ? 2.661 6.602 3.982 1 93.21 53 MET B CA 1
ATOM 2737 C C . MET B 1 53 ? 3.498 5.338 4.146 1 93.21 53 MET B C 1
ATOM 2739 O O . MET B 1 53 ? 4.205 5.182 5.144 1 93.21 53 MET B O 1
ATOM 2743 N N . LEU B 1 54 ? 3.376 4.5 3.197 1 95.6 54 LEU B N 1
ATOM 2744 C CA . LEU B 1 54 ? 4.146 3.261 3.213 1 95.6 54 LEU B CA 1
ATOM 2745 C C . LEU B 1 54 ? 5.643 3.552 3.185 1 95.6 54 LEU B C 1
ATOM 2747 O O . LEU B 1 54 ? 6.403 2.993 3.979 1 95.6 54 LEU B O 1
ATOM 2751 N N . CYS B 1 55 ? 6.08 4.44 2.349 1 95.34 55 CYS B N 1
ATOM 2752 C CA . CYS B 1 55 ? 7.49 4.778 2.192 1 95.34 55 CYS B CA 1
ATOM 2753 C C . CYS B 1 55 ? 8.038 5.43 3.456 1 95.34 55 CYS B C 1
ATOM 2755 O O . CYS B 1 55 ? 9.112 5.06 3.935 1 95.34 55 CYS B O 1
ATOM 2757 N N . ILE B 1 56 ? 7.292 6.377 3.984 1 91.72 56 ILE B N 1
ATOM 2758 C CA . ILE B 1 56 ? 7.716 7.117 5.167 1 91.72 56 ILE B CA 1
ATOM 2759 C C . ILE B 1 56 ? 7.826 6.167 6.358 1 91.72 56 ILE B C 1
ATOM 2761 O O . ILE B 1 56 ? 8.839 6.159 7.061 1 91.72 56 ILE B O 1
ATOM 2765 N N . GLY B 1 57 ? 6.816 5.4 6.583 1 94.18 57 GLY B N 1
ATOM 2766 C CA . GLY B 1 57 ? 6.834 4.446 7.68 1 94.18 57 GLY B CA 1
ATOM 2767 C C . GLY B 1 57 ? 7.953 3.428 7.566 1 94.18 57 GLY B C 1
ATOM 2768 O O . GLY B 1 57 ? 8.71 3.22 8.517 1 94.18 57 GLY B O 1
ATOM 2769 N N . PHE B 1 58 ? 8.047 2.79 6.356 1 96.58 58 PHE B N 1
ATOM 2770 C CA . PHE B 1 58 ? 9.028 1.731 6.155 1 96.58 58 PHE B CA 1
ATOM 2771 C C . PHE B 1 58 ? 10.445 2.263 6.334 1 96.58 58 PHE B C 1
ATOM 2773 O O . PHE B 1 58 ? 11.257 1.658 7.037 1 96.58 58 PHE B O 1
ATOM 2780 N N . LYS B 1 59 ? 10.766 3.377 5.691 1 93.58 59 LYS B N 1
ATOM 2781 C CA . LYS B 1 59 ? 12.085 3.989 5.819 1 93.58 59 LYS B CA 1
ATOM 2782 C C . LYS B 1 59 ? 12.381 4.358 7.27 1 93.58 59 LYS B C 1
ATOM 2784 O O . LYS B 1 59 ? 13.504 4.176 7.745 1 93.58 59 LYS B O 1
ATOM 2789 N N . GLY B 1 60 ? 11.427 4.913 7.929 1 92.37 60 GLY B N 1
ATOM 2790 C CA . GLY B 1 60 ? 11.583 5.246 9.336 1 92.37 60 GLY B CA 1
ATOM 2791 C C . GLY B 1 60 ? 11.938 4.048 10.197 1 92.37 60 GLY B C 1
ATOM 2792 O O . GLY B 1 60 ? 12.794 4.143 11.079 1 92.37 60 GLY B O 1
ATOM 2793 N N . GLY B 1 61 ? 11.247 2.929 9.954 1 94.26 61 GLY B N 1
ATOM 2794 C CA . GLY B 1 61 ? 11.532 1.715 10.703 1 94.26 61 GLY B CA 1
ATOM 2795 C C . GLY B 1 61 ? 12.936 1.188 10.473 1 94.26 61 GLY B C 1
ATOM 2796 O O . GLY B 1 61 ? 13.613 0.779 11.419 1 94.26 61 GLY B O 1
ATOM 2797 N N . VAL B 1 62 ? 13.327 1.166 9.244 1 94.25 62 VAL B N 1
ATOM 2798 C CA . VAL B 1 62 ? 14.664 0.7 8.893 1 94.25 62 VAL B CA 1
ATOM 2799 C C . VAL B 1 62 ? 15.713 1.555 9.602 1 94.25 62 VAL B C 1
ATOM 2801 O O . VAL B 1 62 ? 16.664 1.027 10.182 1 94.25 62 VAL B O 1
ATOM 2804 N N . GLU B 1 63 ? 15.539 2.893 9.601 1 90.07 63 GLU B N 1
ATOM 2805 C CA . GLU B 1 63 ? 16.486 3.815 10.221 1 90.07 63 GLU B CA 1
ATOM 2806 C C . GLU B 1 63 ? 16.452 3.7 11.742 1 90.07 63 GLU B C 1
ATOM 2808 O O . GLU B 1 63 ? 17.484 3.835 12.403 1 90.07 63 GLU B O 1
ATOM 2813 N N . ALA B 1 64 ? 15.268 3.509 12.225 1 90.08 64 ALA B N 1
ATOM 2814 C CA . ALA B 1 64 ? 15.137 3.362 13.672 1 90.08 64 ALA B CA 1
ATOM 2815 C C . ALA B 1 64 ? 15.87 2.118 14.166 1 90.08 64 ALA B C 1
ATOM 2817 O O . ALA B 1 64 ? 16.442 2.119 15.259 1 90.08 64 ALA B O 1
ATOM 2818 N N . ARG B 1 65 ? 15.742 1.079 13.375 1 89.99 65 ARG B N 1
ATOM 2819 C CA . ARG B 1 65 ? 16.45 -0.146 13.733 1 89.99 65 ARG B CA 1
ATOM 2820 C C . ARG B 1 65 ? 17.96 0.07 13.716 1 89.99 65 ARG B C 1
ATOM 2822 O O . ARG B 1 65 ? 18.675 -0.442 14.58 1 89.99 65 ARG B O 1
ATOM 2829 N N . ALA B 1 66 ? 18.436 0.751 12.798 1 84.94 66 ALA B N 1
ATOM 2830 C CA . ALA B 1 66 ? 19.87 0.974 12.629 1 84.94 66 ALA B CA 1
ATOM 2831 C C . ALA B 1 66 ? 20.413 1.9 13.714 1 84.94 66 ALA B C 1
ATOM 2833 O O . ALA B 1 66 ? 21.543 1.729 14.175 1 84.94 66 ALA B O 1
ATOM 2834 N N . HIS B 1 67 ? 19.61 2.888 14.115 1 78.38 67 HIS B N 1
ATOM 2835 C CA . HIS B 1 67 ? 20.123 3.935 14.991 1 78.38 67 HIS B CA 1
ATOM 2836 C C . HIS B 1 67 ? 19.521 3.83 16.387 1 78.38 67 HIS B C 1
ATOM 2838 O O . HIS B 1 67 ? 19.95 4.53 17.307 1 78.38 67 HIS B O 1
ATOM 2844 N N . GLY B 1 68 ? 18.563 2.844 16.55 1 73.94 68 GLY B N 1
ATOM 2845 C CA . GLY B 1 68 ? 18.015 2.493 17.85 1 73.94 68 GLY B CA 1
ATOM 2846 C C . GLY B 1 68 ? 16.799 3.318 18.227 1 73.94 68 GLY B C 1
ATOM 2847 O O . GLY B 1 68 ? 16.544 4.366 17.63 1 73.94 68 GLY B O 1
ATOM 2848 N N . LEU B 1 69 ? 15.93 2.744 18.965 1 79.37 69 LEU B N 1
ATOM 2849 C CA . LEU B 1 69 ? 14.866 3.371 19.742 1 79.37 69 LEU B CA 1
ATOM 2850 C C . LEU B 1 69 ? 15.37 3.786 21.119 1 79.37 69 LEU B C 1
ATOM 2852 O O . LEU B 1 69 ? 15.1 3.109 22.114 1 79.37 69 LEU B O 1
ATOM 2856 N N . ASP B 1 70 ? 16.168 4.819 21.132 1 84.12 70 ASP B N 1
ATOM 2857 C CA . ASP B 1 70 ? 16.959 5.228 22.288 1 84.12 70 ASP B CA 1
ATOM 2858 C C . ASP B 1 70 ? 16.223 6.284 23.111 1 84.12 70 ASP B C 1
ATOM 2860 O O . ASP B 1 70 ? 15.006 6.436 22.99 1 84.12 70 ASP B O 1
ATOM 2864 N N . ALA B 1 71 ? 16.938 6.884 23.961 1 85.63 71 ALA B N 1
ATOM 2865 C CA . ALA B 1 71 ? 16.396 7.914 24.842 1 85.63 71 ALA B CA 1
ATOM 2866 C C . ALA B 1 71 ? 15.85 9.091 24.039 1 85.63 71 ALA B C 1
ATOM 2868 O O . ALA B 1 71 ? 14.874 9.727 24.444 1 85.63 71 ALA B O 1
ATOM 2869 N N . GLY B 1 72 ? 16.457 9.285 22.924 1 86.79 72 GLY B N 1
ATOM 2870 C CA . GLY B 1 72 ? 15.972 10.337 22.045 1 86.79 72 GLY B CA 1
ATOM 2871 C C . GLY B 1 72 ? 14.565 10.088 21.536 1 86.79 72 GLY B C 1
ATOM 2872 O O . GLY B 1 72 ? 13.739 11.002 21.507 1 86.79 72 GLY B O 1
ATOM 2873 N N . PHE B 1 73 ? 14.311 8.86 21.243 1 90.33 73 PHE B N 1
ATOM 2874 C CA . PHE B 1 73 ? 12.972 8.489 20.8 1 90.33 73 PHE B CA 1
ATOM 2875 C C . PHE B 1 73 ? 11.948 8.742 21.9 1 90.33 73 PHE B C 1
ATOM 2877 O O . PHE B 1 73 ? 10.895 9.332 21.651 1 90.33 73 PHE B O 1
ATOM 2884 N N . LEU B 1 74 ? 12.265 8.275 23.074 1 92.69 74 LEU B N 1
ATOM 2885 C CA . LEU B 1 74 ? 11.325 8.391 24.183 1 92.69 74 LEU B CA 1
ATOM 2886 C C . LEU B 1 74 ? 11.019 9.854 24.486 1 92.69 74 LEU B C 1
ATOM 2888 O O . LEU B 1 74 ? 9.871 10.208 24.764 1 92.69 74 LEU B O 1
ATOM 2892 N N . LYS B 1 75 ? 12.005 10.665 24.425 1 95.24 75 LYS B N 1
ATOM 2893 C CA . LYS B 1 75 ? 11.817 12.094 24.658 1 95.24 75 LYS B CA 1
ATOM 2894 C C . LYS B 1 75 ? 10.953 12.72 23.567 1 95.24 75 LYS B C 1
ATOM 2896 O O . LYS B 1 75 ? 9.992 13.434 23.862 1 95.24 75 LYS B O 1
ATOM 2901 N N . ALA B 1 76 ? 11.316 12.418 22.324 1 95.27 76 ALA B N 1
ATOM 2902 C CA . ALA B 1 76 ? 10.566 12.975 21.201 1 95.27 76 ALA B CA 1
ATOM 2903 C C . ALA B 1 76 ? 9.12 12.488 21.213 1 95.27 76 ALA B C 1
ATOM 2905 O O . ALA B 1 76 ? 8.195 13.262 20.957 1 95.27 76 ALA B O 1
ATOM 2906 N N . ALA B 1 77 ? 8.959 11.241 21.51 1 95.36 77 ALA B N 1
ATOM 2907 C CA . ALA B 1 77 ? 7.628 10.643 21.564 1 95.36 77 ALA B CA 1
ATOM 2908 C C . ALA B 1 77 ? 6.794 11.263 22.682 1 95.36 77 ALA B C 1
ATOM 2910 O O . ALA B 1 77 ? 5.62 11.585 22.484 1 95.36 77 ALA B O 1
ATOM 2911 N N . GLY B 1 78 ? 7.361 11.311 23.84 1 96.88 78 GLY B N 1
ATOM 2912 C CA . GLY B 1 78 ? 6.674 11.927 24.964 1 96.88 78 GLY B CA 1
ATOM 2913 C C . GLY B 1 78 ? 6.262 13.363 24.698 1 96.88 78 GLY B C 1
ATOM 2914 O O . GLY B 1 78 ? 5.128 13.752 24.984 1 96.88 78 GLY B O 1
ATOM 2915 N N . LEU B 1 79 ? 7.147 14.148 24.155 1 97.81 79 LEU B N 1
ATOM 2916 C CA . LEU B 1 79 ? 6.863 15.542 23.829 1 97.81 79 LEU B CA 1
ATOM 2917 C C . LEU B 1 79 ? 5.811 15.639 22.73 1 97.81 79 LEU B C 1
ATOM 2919 O O . LEU B 1 79 ? 4.928 16.498 22.784 1 97.81 79 LEU B O 1
ATOM 2923 N N . GLY B 1 80 ? 6.014 14.772 21.718 1 97.65 80 GLY B N 1
ATOM 2924 C CA . GLY B 1 80 ? 5.022 14.754 20.655 1 97.65 80 GLY B CA 1
ATOM 2925 C C . GLY B 1 80 ? 3.617 14.479 21.156 1 97.65 80 GLY B C 1
ATOM 2926 O O . GLY B 1 80 ? 2.672 15.18 20.787 1 97.65 80 GLY B O 1
ATOM 2927 N N . LEU B 1 81 ? 3.502 13.509 22.008 1 96.7 81 LEU B N 1
ATOM 2928 C CA . LEU B 1 81 ? 2.208 13.159 22.585 1 96.7 81 LEU B CA 1
ATOM 2929 C C . LEU B 1 81 ? 1.643 14.319 23.397 1 96.7 81 LEU B C 1
ATOM 2931 O O . LEU B 1 81 ? 0.458 14.64 23.287 1 96.7 81 LEU B O 1
ATOM 2935 N N . ALA B 1 82 ? 2.452 14.87 24.164 1 97.77 82 ALA B N 1
ATOM 2936 C CA . ALA B 1 82 ? 2.032 15.993 24.997 1 97.77 82 ALA B CA 1
ATOM 2937 C C . ALA B 1 82 ? 1.574 17.17 24.14 1 97.77 82 ALA B C 1
ATOM 2939 O O . ALA B 1 82 ? 0.547 17.792 24.426 1 97.77 82 ALA B O 1
ATOM 2940 N N . LEU B 1 83 ? 2.334 17.462 23.161 1 98.03 83 LEU B N 1
ATOM 2941 C CA . LEU B 1 83 ? 2.001 18.577 22.28 1 98.03 83 LEU B CA 1
ATOM 2942 C C . LEU B 1 83 ? 0.685 18.32 21.554 1 98.03 83 LEU B C 1
ATOM 2944 O O . LEU B 1 83 ? -0.162 19.212 21.462 1 98.03 83 LEU B O 1
ATOM 2948 N N . SER B 1 84 ? 0.585 17.096 21.019 1 97.21 84 SER B N 1
ATOM 2949 C CA . SER B 1 84 ? -0.648 16.747 20.322 1 97.21 84 SER B CA 1
ATOM 2950 C C . SER B 1 84 ? -1.859 16.882 21.24 1 97.21 84 SER B C 1
ATOM 2952 O O . SER B 1 84 ? -2.913 17.362 20.819 1 97.21 84 SER B O 1
ATOM 2954 N N . PHE B 1 85 ? -1.729 16.542 22.487 1 96.52 85 PHE B N 1
ATOM 2955 C CA . PHE B 1 85 ? -2.807 16.588 23.468 1 96.52 85 PHE B CA 1
ATOM 2956 C C . PHE B 1 85 ? -3.094 18.025 23.89 1 96.52 85 PHE B C 1
ATOM 2958 O O . PHE B 1 85 ? -4.244 18.382 24.154 1 96.52 85 PHE B O 1
ATOM 2965 N N . LEU B 1 86 ? -2.13 18.84 23.914 1 97.69 86 LEU B N 1
ATOM 2966 C CA . LEU B 1 86 ? -2.279 20.102 24.631 1 97.69 86 LEU B CA 1
ATOM 2967 C C . LEU B 1 86 ? -2.449 21.263 23.657 1 97.69 86 LEU B C 1
ATOM 2969 O O . LEU B 1 86 ? -3.047 22.286 24.002 1 97.69 86 LEU B O 1
ATOM 2973 N N . LEU B 1 87 ? -2.02 21.19 22.451 1 97.73 87 LEU B N 1
ATOM 2974 C CA . LEU B 1 87 ? -2.003 22.323 21.532 1 97.73 87 LEU B CA 1
ATOM 2975 C C . LEU B 1 87 ? -3.421 22.723 21.136 1 97.73 87 LEU B C 1
ATOM 2977 O O . LEU B 1 87 ? -3.678 23.889 20.829 1 97.73 87 LEU B O 1
ATOM 2981 N N . PRO B 1 88 ? -4.381 21.753 21.131 1 97.51 88 PRO B N 1
ATOM 2982 C CA . PRO B 1 88 ? -5.746 22.17 20.797 1 97.51 88 PRO B CA 1
ATOM 2983 C C . PRO B 1 88 ? -6.325 23.157 21.808 1 97.51 88 PRO B C 1
ATOM 2985 O O . PRO B 1 88 ? -7.243 23.914 21.481 1 97.51 88 PRO B O 1
ATOM 2988 N N . LEU B 1 89 ? -5.847 23.201 22.993 1 97.52 89 LEU B N 1
ATOM 2989 C CA . LEU B 1 89 ? -6.396 24.056 24.04 1 97.52 89 LEU B CA 1
ATOM 2990 C C . LEU B 1 89 ? -6.161 25.528 23.719 1 97.52 89 LEU B C 1
ATOM 2992 O O . LEU B 1 89 ? -7.115 26.295 23.573 1 97.52 89 LEU B O 1
ATOM 2996 N N . PRO B 1 90 ? -4.91 25.958 23.55 1 97.64 90 PRO B N 1
ATOM 2997 C CA . PRO B 1 90 ? -4.729 27.361 23.169 1 97.64 90 PRO B CA 1
ATOM 2998 C C . PRO B 1 90 ? -5.297 27.675 21.787 1 97.64 90 PRO B C 1
ATOM 3000 O O . PRO B 1 90 ? -5.746 28.797 21.54 1 97.64 90 PRO B O 1
ATOM 3003 N N . ALA B 1 91 ? -5.252 26.743 20.847 1 98.24 91 ALA B N 1
ATOM 3004 C CA . ALA B 1 91 ? -5.851 26.963 19.533 1 98.24 91 ALA B CA 1
ATOM 3005 C C . ALA B 1 91 ? -7.338 27.283 19.655 1 98.24 91 ALA B C 1
ATOM 3007 O O . ALA B 1 91 ? -7.829 28.227 19.032 1 98.24 91 ALA B O 1
ATOM 3008 N N . TYR B 1 92 ? -8.035 26.495 20.461 1 97.8 92 TYR B N 1
ATOM 3009 C CA . TYR B 1 92 ? -9.459 26.715 20.686 1 97.8 92 TYR B CA 1
ATOM 3010 C C . TYR B 1 92 ? -9.711 28.096 21.279 1 97.8 92 TYR B C 1
ATOM 3012 O O . TYR B 1 92 ? -10.606 28.817 20.832 1 97.8 92 TYR B O 1
ATOM 3020 N N . ALA B 1 93 ? -8.921 28.414 22.281 1 97.48 93 ALA B N 1
ATOM 3021 C CA . ALA B 1 93 ? -9.089 29.699 22.954 1 97.48 93 ALA B CA 1
ATOM 3022 C C . ALA B 1 93 ? -8.913 30.858 21.977 1 97.48 93 ALA B C 1
ATOM 3024 O O . ALA B 1 93 ? -9.681 31.822 22.003 1 97.48 93 ALA B O 1
ATOM 3025 N N . LEU B 1 94 ? -7.977 30.801 21.104 1 97.79 94 LEU B N 1
ATOM 3026 C CA . LEU B 1 94 ? -7.709 31.867 20.144 1 97.79 94 LEU B CA 1
ATOM 3027 C C . LEU B 1 94 ? -8.788 31.912 19.067 1 97.79 94 LEU B C 1
ATOM 3029 O O . LEU B 1 94 ? -9.195 32.993 18.635 1 97.79 94 LEU B O 1
ATOM 3033 N N . LEU B 1 95 ? -9.221 30.783 18.656 1 97.67 95 LEU B N 1
ATOM 3034 C CA . LEU B 1 95 ? -10.237 30.701 17.613 1 97.67 95 LEU B CA 1
ATOM 3035 C C . LEU B 1 95 ? -11.572 31.245 18.11 1 97.67 95 LEU B C 1
ATOM 3037 O O . LEU B 1 95 ? -12.312 31.876 17.352 1 97.67 95 LEU B O 1
ATOM 3041 N N . ARG B 1 96 ? -11.836 30.998 19.376 1 96.38 96 ARG B N 1
ATOM 3042 C CA . ARG B 1 96 ? -13.073 31.505 19.961 1 96.38 96 ARG B CA 1
ATOM 3043 C C . ARG B 1 96 ? -13.085 33.03 19.977 1 96.38 96 ARG B C 1
ATOM 3045 O O . ARG B 1 96 ? -14.148 33.649 19.882 1 96.38 96 ARG B O 1
ATOM 3052 N N . ARG B 1 97 ? -11.981 33.577 20.003 1 96.52 97 ARG B N 1
ATOM 3053 C CA . ARG B 1 97 ? -11.872 35.031 20.078 1 96.52 97 ARG B CA 1
ATOM 3054 C C . ARG B 1 97 ? -12.166 35.672 18.726 1 96.52 97 ARG B C 1
ATOM 3056 O O . ARG B 1 97 ? -12.397 36.88 18.643 1 96.52 97 ARG B O 1
ATOM 3063 N N . THR B 1 98 ? -12.16 34.915 17.681 1 95.38 98 THR B N 1
ATOM 3064 C CA . THR B 1 98 ? -12.394 35.446 16.343 1 95.38 98 THR B CA 1
ATOM 3065 C C . THR B 1 98 ? -13.881 35.422 16.004 1 95.38 98 THR B C 1
ATOM 3067 O O . THR B 1 98 ? -14.284 35.858 14.923 1 95.38 98 THR B O 1
ATOM 3070 N N . GLY B 1 99 ? -14.735 34.844 16.863 1 92.57 99 GLY B N 1
ATOM 3071 C CA . GLY B 1 99 ? -16.173 34.85 16.646 1 92.57 99 GLY B CA 1
ATOM 3072 C C . GLY B 1 99 ? -16.703 33.526 16.129 1 92.57 99 GLY B C 1
ATOM 3073 O O . GLY B 1 99 ? -17.903 33.386 15.882 1 92.57 99 GLY B O 1
ATOM 3074 N N . LEU B 1 100 ? -15.851 32.583 16.015 1 95.16 100 LEU B N 1
ATOM 3075 C CA . LEU B 1 100 ? -16.305 31.27 15.569 1 95.16 100 LEU B CA 1
ATOM 3076 C C . LEU B 1 100 ? -17.19 30.614 16.624 1 95.16 100 LEU B C 1
ATOM 3078 O O . LEU B 1 100 ? -16.993 30.824 17.823 1 95.16 100 LEU B O 1
ATOM 3082 N N . ASP B 1 101 ? -18.14 29.871 16.109 1 94.94 101 ASP B N 1
ATOM 3083 C CA . ASP B 1 101 ? -18.962 29.126 17.059 1 94.94 101 ASP B CA 1
ATOM 3084 C C . ASP B 1 101 ? -18.15 28.032 17.748 1 94.94 101 ASP B C 1
ATOM 3086 O O . ASP B 1 101 ? -17.077 27.654 17.271 1 94.94 101 ASP B O 1
ATOM 3090 N N . THR B 1 102 ? -18.609 27.537 18.811 1 95.05 102 THR B N 1
ATOM 3091 C CA . THR B 1 102 ? -17.915 26.621 19.709 1 95.05 102 THR B CA 1
ATOM 3092 C C . THR B 1 102 ? -17.505 25.349 18.972 1 95.05 102 THR B C 1
ATOM 3094 O O . THR B 1 102 ? -16.366 24.893 19.096 1 95.05 102 THR B O 1
ATOM 3097 N N . LEU B 1 103 ? -18.387 24.777 18.188 1 95.7 103 LEU B N 1
ATOM 3098 C CA . LEU B 1 103 ? -18.135 23.504 17.523 1 95.7 103 LEU B CA 1
ATOM 3099 C C . LEU B 1 103 ? -17.111 23.669 16.405 1 95.7 103 LEU B C 1
ATOM 3101 O O . LEU B 1 103 ? -16.208 22.841 16.257 1 95.7 103 LEU B O 1
ATOM 3105 N N . THR B 1 104 ? -17.241 24.73 15.699 1 96.95 104 THR B N 1
ATOM 3106 C CA . THR B 1 104 ? -16.3 24.996 14.617 1 96.95 104 THR B CA 1
ATOM 3107 C C . THR B 1 104 ? -14.912 25.302 15.171 1 96.95 104 THR B C 1
ATOM 3109 O O . THR B 1 104 ? -13.904 24.859 14.616 1 96.95 104 THR B O 1
ATOM 3112 N N . ALA B 1 105 ? -14.913 26.014 16.251 1 97.64 105 ALA B N 1
ATOM 3113 C CA . ALA B 1 105 ? -13.637 26.323 16.891 1 97.64 105 ALA B CA 1
ATOM 3114 C C . ALA B 1 105 ? -12.966 25.056 17.414 1 97.64 105 ALA B C 1
ATOM 3116 O O . ALA B 1 105 ? -11.757 24.875 17.254 1 97.64 105 ALA B O 1
ATOM 3117 N N . ALA B 1 106 ? -13.708 24.193 18.016 1 96.58 106 ALA B N 1
ATOM 3118 C CA . ALA B 1 106 ? -13.172 22.94 18.54 1 96.58 106 ALA B CA 1
ATOM 3119 C C . ALA B 1 106 ? -12.679 22.039 17.411 1 96.58 106 ALA B C 1
ATOM 3121 O O . ALA B 1 106 ? -11.587 21.472 17.493 1 96.58 106 ALA B O 1
ATOM 3122 N N . ALA B 1 107 ? -13.491 21.939 16.372 1 96.37 107 ALA B N 1
ATOM 3123 C CA . ALA B 1 107 ? -13.109 21.124 15.222 1 96.37 107 ALA B CA 1
ATOM 3124 C C . ALA B 1 107 ? -11.829 21.65 14.577 1 96.37 107 ALA B C 1
ATOM 3126 O O . ALA B 1 107 ? -10.962 20.87 14.178 1 96.37 107 ALA B O 1
ATOM 3127 N N . THR B 1 108 ? -11.76 22.945 14.496 1 97.63 108 THR B N 1
ATOM 3128 C CA . THR B 1 108 ? -10.575 23.56 13.91 1 97.63 108 THR B CA 1
ATOM 3129 C C . THR B 1 108 ? -9.351 23.326 14.792 1 97.63 108 THR B C 1
ATOM 3131 O O . THR B 1 108 ? -8.258 23.059 14.288 1 97.63 108 THR B O 1
ATOM 3134 N N . ALA B 1 109 ? -9.527 23.421 16.07 1 97.82 109 ALA B N 1
ATOM 3135 C CA . ALA B 1 109 ? -8.436 23.206 17.016 1 97.82 109 ALA B CA 1
ATOM 3136 C C . ALA B 1 109 ? -7.876 21.792 16.896 1 97.82 109 ALA B C 1
ATOM 3138 O O . ALA B 1 109 ? -6.676 21.575 17.079 1 97.82 109 ALA B O 1
ATOM 3139 N N . ALA B 1 110 ? -8.704 20.82 16.619 1 96.61 110 ALA B N 1
ATOM 3140 C CA . ALA B 1 110 ? -8.286 19.432 16.442 1 96.61 110 ALA B CA 1
ATOM 3141 C C . ALA B 1 110 ? -7.219 19.314 15.357 1 96.61 110 ALA B C 1
ATOM 3143 O O . ALA B 1 110 ? -6.3 18.499 15.468 1 96.61 110 ALA B O 1
ATOM 3144 N N . HIS B 1 111 ? -7.329 20.097 14.29 1 97.57 111 HIS B N 1
ATOM 3145 C CA . HIS B 1 111 ? -6.407 20.057 13.16 1 97.57 111 HIS B CA 1
ATOM 3146 C C . HIS B 1 111 ? -5 20.467 13.582 1 97.57 111 HIS B C 1
ATOM 3148 O O . HIS B 1 111 ? -4.014 19.978 13.027 1 97.57 111 HIS B O 1
ATOM 3154 N N . TYR B 1 112 ? -4.944 21.336 14.581 1 97.76 112 TYR B N 1
ATOM 3155 C CA . TYR B 1 112 ? -3.657 21.874 15.006 1 97.76 112 TYR B CA 1
ATOM 3156 C C . TYR B 1 112 ? -3.061 21.038 16.133 1 97.76 112 TYR B C 1
ATOM 3158 O O . TYR B 1 112 ? -1.919 21.259 16.541 1 97.76 112 TYR B O 1
ATOM 3166 N N . GLY B 1 113 ? -3.748 20.132 16.656 1 95.35 113 GLY B N 1
ATOM 3167 C CA . GLY B 1 113 ? -3.209 19.122 17.552 1 95.35 113 GLY B CA 1
ATOM 3168 C C . GLY B 1 113 ? -2.813 17.843 16.839 1 95.35 113 GLY B C 1
ATOM 3169 O O . GLY B 1 113 ? -1.922 17.122 17.294 1 95.35 113 GLY B O 1
ATOM 3170 N N . SER B 1 114 ? -3.552 17.636 15.829 1 93.84 114 SER B N 1
ATOM 3171 C CA . SER B 1 114 ? -3.167 16.542 14.943 1 93.84 114 SER B CA 1
ATOM 3172 C C . SER B 1 114 ? -2.072 16.975 13.974 1 93.84 114 SER B C 1
ATOM 3174 O O . SER B 1 114 ? -1.6 18.113 14.03 1 93.84 114 SER B O 1
ATOM 3176 N N . VAL B 1 115 ? -1.489 16.065 13.223 1 94.84 115 VAL B N 1
ATOM 3177 C CA . VAL B 1 115 ? -0.314 16.416 12.432 1 94.84 115 VAL B CA 1
ATOM 3178 C C . VAL B 1 115 ? -0.539 16.028 10.973 1 94.84 115 VAL B C 1
ATOM 3180 O O . VAL B 1 115 ? -1.487 15.306 10.655 1 94.84 115 VAL B O 1
ATOM 3183 N N . SER B 1 116 ? 0.282 16.582 10.14 1 94.86 116 SER B N 1
ATOM 3184 C CA . SER B 1 116 ? 0.206 16.356 8.7 1 94.86 116 SER B CA 1
ATOM 3185 C C . SER B 1 116 ? 1.359 15.483 8.216 1 94.86 116 SER B C 1
ATOM 3187 O O . SER B 1 116 ? 2.518 15.902 8.248 1 94.86 116 SER B O 1
ATOM 3189 N N . VAL B 1 117 ? 1.001 14.418 7.642 1 91.42 117 VAL B N 1
ATOM 3190 C CA . VAL B 1 117 ? 1.994 13.489 7.113 1 91.42 117 VAL B CA 1
ATOM 3191 C C . VAL B 1 117 ? 2.707 14.119 5.919 1 91.42 117 VAL B C 1
ATOM 3193 O O . VAL B 1 117 ? 3.906 13.906 5.721 1 91.42 117 VAL B O 1
ATOM 3196 N N . VAL B 1 118 ? 2.034 14.887 5.163 1 92.14 118 VAL B N 1
ATOM 3197 C CA . VAL B 1 118 ? 2.608 15.476 3.958 1 92.14 118 VAL B CA 1
ATOM 3198 C C . VAL B 1 118 ? 3.576 16.594 4.34 1 92.14 118 VAL B C 1
ATOM 3200 O O . VAL B 1 118 ? 4.623 16.76 3.71 1 92.14 118 VAL B O 1
ATOM 3203 N N . THR B 1 119 ? 3.174 17.344 5.309 1 95.66 119 THR B N 1
ATOM 3204 C CA . THR B 1 119 ? 4.094 18.365 5.799 1 95.66 119 THR B CA 1
ATOM 3205 C C . THR B 1 119 ? 5.377 17.728 6.327 1 95.66 119 THR B C 1
ATOM 3207 O O . THR B 1 119 ? 6.473 18.238 6.088 1 95.66 119 THR B O 1
ATOM 3210 N N . PHE B 1 120 ? 5.216 16.654 6.979 1 95.58 120 PHE B N 1
ATOM 3211 C CA . PHE B 1 120 ? 6.365 15.927 7.506 1 95.58 120 PHE B CA 1
ATOM 3212 C C . PHE B 1 120 ? 7.24 15.404 6.373 1 95.58 120 PHE B C 1
ATOM 3214 O O . PHE B 1 120 ? 8.469 15.466 6.452 1 95.58 120 PHE B O 1
ATOM 3221 N N . ALA B 1 121 ? 6.598 14.925 5.382 1 92.25 121 ALA B N 1
ATOM 3222 C CA . ALA B 1 121 ? 7.334 14.413 4.228 1 92.25 121 ALA B CA 1
ATOM 3223 C C . ALA B 1 121 ? 8.157 15.517 3.57 1 92.25 121 ALA B C 1
ATOM 3225 O O . ALA B 1 121 ? 9.312 15.299 3.197 1 92.25 121 ALA B O 1
ATOM 3226 N N . ALA B 1 122 ? 7.573 16.637 3.395 1 93.08 122 ALA B N 1
ATOM 3227 C CA . ALA B 1 122 ? 8.274 17.775 2.807 1 93.08 122 ALA B CA 1
ATOM 3228 C C . ALA B 1 122 ? 9.431 18.225 3.694 1 93.08 122 ALA B C 1
ATOM 3230 O O . ALA B 1 122 ? 10.508 18.564 3.198 1 93.08 122 ALA B O 1
ATOM 3231 N N . ALA B 1 123 ? 9.19 18.214 4.942 1 95.45 123 ALA B N 1
ATOM 3232 C CA . ALA B 1 123 ? 10.235 18.6 5.887 1 95.45 123 ALA B CA 1
ATOM 3233 C C . ALA B 1 123 ? 11.403 17.62 5.844 1 95.45 123 ALA B C 1
ATOM 3235 O O . ALA B 1 123 ? 12.566 18.028 5.878 1 95.45 123 ALA B O 1
ATOM 3236 N N . GLN B 1 124 ? 11.031 16.347 5.833 1 92.52 124 GLN B N 1
ATOM 3237 C CA . GLN B 1 124 ? 12.067 15.322 5.761 1 92.52 124 GLN B CA 1
ATOM 3238 C C . GLN B 1 124 ? 12.926 15.495 4.512 1 92.52 124 GLN B C 1
ATOM 3240 O O . GLN B 1 124 ? 14.149 15.352 4.569 1 92.52 124 GLN B O 1
ATOM 3245 N N . SER B 1 125 ? 12.245 15.713 3.447 1 88.72 125 SER B N 1
ATOM 3246 C CA . SER B 1 125 ? 12.966 15.92 2.195 1 88.72 125 SER B CA 1
ATOM 3247 C C . SER B 1 125 ? 13.879 17.139 2.277 1 88.72 125 SER B C 1
ATOM 3249 O O . SER B 1 125 ? 15.031 17.089 1.841 1 88.72 125 SER B O 1
ATOM 3251 N N . TYR B 1 126 ? 13.446 18.232 2.818 1 92.04 126 TYR B N 1
ATOM 3252 C CA . TYR B 1 126 ? 14.226 19.457 2.946 1 92.04 126 TYR B CA 1
ATOM 3253 C C . TYR B 1 126 ? 15.408 19.255 3.887 1 92.04 126 TYR B C 1
ATOM 3255 O O . TYR B 1 126 ? 16.543 19.6 3.55 1 92.04 126 TYR B O 1
ATOM 3263 N N . LEU B 1 127 ? 15.157 18.699 5.043 1 93.87 127 LEU B N 1
ATOM 3264 C CA . LEU B 1 127 ? 16.189 18.508 6.056 1 93.87 127 LEU B CA 1
ATOM 3265 C C . LEU B 1 127 ? 17.282 17.573 5.55 1 93.87 127 LEU B C 1
ATOM 3267 O O . LEU B 1 127 ? 18.465 17.785 5.828 1 93.87 127 LEU B O 1
ATOM 3271 N N . SER B 1 128 ? 16.854 16.57 4.836 1 89.69 128 SER B N 1
ATOM 3272 C CA . SER B 1 128 ? 17.831 15.664 4.24 1 89.69 128 SER B CA 1
ATOM 3273 C C . SER B 1 128 ? 18.706 16.387 3.221 1 89.69 128 SER B C 1
ATOM 3275 O O . SER B 1 128 ? 19.905 16.12 3.124 1 89.69 128 SER B O 1
ATOM 3277 N N . SER B 1 129 ? 18.158 17.304 2.508 1 87.48 129 SER B N 1
ATOM 3278 C CA . SER B 1 129 ? 18.88 18.016 1.459 1 87.48 129 SER B CA 1
ATOM 3279 C C . SER B 1 129 ? 19.95 18.93 2.047 1 87.48 129 SER B C 1
ATOM 3281 O O . SER B 1 129 ? 20.924 19.269 1.372 1 87.48 129 SER B O 1
ATOM 3283 N N . ILE B 1 130 ? 19.833 19.274 3.313 1 89.64 130 ILE B N 1
ATOM 3284 C CA . ILE B 1 130 ? 20.813 20.178 3.904 1 89.64 130 ILE B CA 1
ATOM 3285 C C . ILE B 1 130 ? 21.655 19.425 4.932 1 89.64 130 ILE B C 1
ATOM 3287 O O . ILE B 1 130 ? 22.28 20.038 5.8 1 89.64 130 ILE B O 1
ATOM 3291 N N . GLY B 1 131 ? 21.511 18.097 4.964 1 90.57 131 GLY B N 1
ATOM 3292 C CA . GLY B 1 131 ? 22.367 17.258 5.788 1 90.57 131 GLY B CA 1
ATOM 3293 C C . GLY B 1 131 ? 21.902 17.164 7.229 1 90.57 131 GLY B C 1
ATOM 3294 O O . GLY B 1 131 ? 22.706 16.918 8.131 1 90.57 131 GLY B O 1
ATOM 3295 N N . GLN B 1 132 ? 20.639 17.434 7.512 1 92.95 132 GLN B N 1
ATOM 3296 C CA . GLN B 1 132 ? 20.085 17.401 8.862 1 92.95 132 GLN B CA 1
ATOM 3297 C C . GLN B 1 132 ? 18.888 16.458 8.942 1 92.95 132 GLN B C 1
ATOM 3299 O O . GLN B 1 132 ? 17.84 16.822 9.481 1 92.95 132 GLN B O 1
ATOM 3304 N N . ALA B 1 133 ? 19.056 15.314 8.338 1 91.38 133 ALA B N 1
ATOM 3305 C CA . ALA B 1 133 ? 17.962 14.346 8.327 1 91.38 133 ALA B CA 1
ATOM 3306 C C . ALA B 1 133 ? 17.574 13.94 9.746 1 91.38 133 ALA B C 1
ATOM 3308 O O . ALA B 1 133 ? 18.441 13.672 10.581 1 91.38 133 ALA B O 1
ATOM 3309 N N . PRO B 1 134 ? 16.251 13.954 10.006 1 92.97 134 PRO B N 1
ATOM 3310 C CA . PRO B 1 134 ? 15.818 13.489 11.325 1 92.97 134 PRO B CA 1
ATOM 3311 C C . PRO B 1 134 ? 16.027 11.989 11.519 1 92.97 134 PRO B C 1
ATOM 3313 O O . PRO B 1 134 ? 16.215 11.257 10.545 1 92.97 134 PRO B O 1
ATOM 3316 N N . GLY B 1 135 ? 16.118 11.64 12.794 1 90.07 135 GLY B N 1
ATOM 3317 C CA . GLY B 1 135 ? 16.142 10.213 13.073 1 90.07 135 GLY B CA 1
ATOM 3318 C C . GLY B 1 135 ? 14.934 9.478 12.524 1 90.07 135 GLY B C 1
ATOM 3319 O O . GLY B 1 135 ? 13.83 10.025 12.491 1 90.07 135 GLY B O 1
ATOM 3320 N N . GLY B 1 136 ? 15.083 8.283 12.103 1 87.99 136 GLY B N 1
ATOM 3321 C CA . GLY B 1 136 ? 14.019 7.485 11.515 1 87.99 136 GLY B CA 1
ATOM 3322 C C . GLY B 1 136 ? 12.826 7.309 12.437 1 87.99 136 GLY B C 1
ATOM 3323 O O . GLY B 1 136 ? 11.688 7.204 11.975 1 87.99 136 GLY B O 1
ATOM 3324 N N . TYR B 1 137 ? 13.047 7.351 13.716 1 91.02 137 TYR B N 1
ATOM 3325 C CA . TYR B 1 137 ? 11.985 7.117 14.687 1 91.02 137 TYR B CA 1
ATOM 3326 C C . TYR B 1 137 ? 10.978 8.261 14.68 1 91.02 137 TYR B C 1
ATOM 3328 O O . TYR B 1 137 ? 9.891 8.144 15.252 1 91.02 137 TYR B O 1
ATOM 3336 N N . MET B 1 138 ? 11.294 9.31 14.006 1 93.97 138 MET B N 1
ATOM 3337 C CA . MET B 1 138 ? 10.372 10.442 13.983 1 93.97 138 MET B CA 1
ATOM 3338 C C . MET B 1 138 ? 9.097 10.089 13.225 1 93.97 138 MET B C 1
ATOM 3340 O O . MET B 1 138 ? 8.06 10.728 13.414 1 93.97 138 MET B O 1
ATOM 3344 N N . SER B 1 139 ? 9.149 9.101 12.322 1 91.66 139 SER B N 1
ATOM 3345 C CA . SER B 1 139 ? 7.937 8.606 11.679 1 91.66 139 SER B CA 1
ATOM 3346 C C . SER B 1 139 ? 6.974 8.008 12.7 1 91.66 139 SER B C 1
ATOM 3348 O O . SER B 1 139 ? 5.756 8.136 12.561 1 91.66 139 SER B O 1
ATOM 3350 N N . ALA B 1 140 ? 7.537 7.361 13.665 1 91.18 140 ALA B N 1
ATOM 3351 C CA . ALA B 1 140 ? 6.719 6.812 14.743 1 91.18 140 ALA B CA 1
ATOM 3352 C C . ALA B 1 140 ? 6.117 7.925 15.597 1 91.18 140 ALA B C 1
ATOM 3354 O O . ALA B 1 140 ? 4.975 7.82 16.049 1 91.18 140 ALA B O 1
ATOM 3355 N N . VAL B 1 141 ? 6.875 8.942 15.823 1 94.52 141 VAL B N 1
ATOM 3356 C CA . VAL B 1 141 ? 6.39 10.088 16.584 1 94.52 141 VAL B CA 1
ATOM 3357 C C . VAL B 1 141 ? 5.215 10.735 15.853 1 94.52 141 VAL B C 1
ATOM 3359 O O . VAL B 1 141 ? 4.213 11.096 16.474 1 94.52 141 VAL B O 1
ATOM 3362 N N . LEU B 1 142 ? 5.353 10.905 14.558 1 94.9 142 LEU B N 1
ATOM 3363 C CA . LEU B 1 142 ? 4.276 11.415 13.718 1 94.9 142 LEU B CA 1
ATOM 3364 C C . LEU B 1 142 ? 2.998 10.608 13.922 1 94.9 142 LEU B C 1
ATOM 3366 O O . LEU B 1 142 ? 1.925 11.178 14.133 1 94.9 142 LEU B O 1
ATOM 3370 N N . ALA B 1 143 ? 3.085 9.312 13.919 1 89.92 143 ALA B N 1
ATOM 3371 C CA . ALA B 1 143 ? 1.924 8.437 14.068 1 89.92 143 ALA B CA 1
ATOM 3372 C C . ALA B 1 143 ? 1.284 8.606 15.443 1 89.92 143 ALA B C 1
ATOM 3374 O O . ALA B 1 143 ? 0.057 8.599 15.568 1 89.92 143 ALA B O 1
ATOM 3375 N N . LEU B 1 144 ? 2.092 8.769 16.423 1 90.99 144 LEU B N 1
ATOM 3376 C CA . LEU B 1 144 ? 1.621 8.899 17.798 1 90.99 144 LEU B CA 1
ATOM 3377 C C . LEU B 1 144 ? 0.863 10.208 17.991 1 90.99 144 LEU B C 1
ATOM 3379 O O . LEU B 1 144 ? -0.043 10.288 18.824 1 90.99 144 LEU B O 1
ATOM 3383 N N . MET B 1 145 ? 1.189 11.157 17.253 1 94.83 145 MET B N 1
ATOM 3384 C CA . MET B 1 145 ? 0.644 12.498 17.446 1 94.83 145 MET B CA 1
ATOM 3385 C C . MET B 1 145 ? -0.683 12.657 16.711 1 94.83 145 MET B C 1
ATOM 3387 O O . MET B 1 145 ? -1.375 13.662 16.882 1 94.83 145 MET B O 1
ATOM 3391 N N . GLU B 1 146 ? -1.12 11.712 15.974 1 89.73 146 GLU B N 1
ATOM 3392 C CA . GLU B 1 146 ? -2.29 11.84 15.11 1 89.73 146 GLU B CA 1
ATOM 3393 C C . GLU B 1 146 ? -3.578 11.871 15.927 1 89.73 146 GLU B C 1
ATOM 3395 O O . GLU B 1 146 ? -4.497 12.633 15.619 1 89.73 146 GLU B O 1
ATOM 3400 N N . THR B 1 147 ? -3.717 11.195 16.986 1 88.23 147 THR B N 1
ATOM 3401 C CA . THR B 1 147 ? -4.999 10.893 17.612 1 88.23 147 THR B CA 1
ATOM 3402 C C . THR B 1 147 ? -5.234 11.791 18.823 1 88.23 147 THR B C 1
ATOM 3404 O O . THR B 1 147 ? -6.349 12.27 19.041 1 88.23 147 THR B O 1
ATOM 3407 N N . PRO B 1 148 ? -4.226 12.08 19.614 1 92.57 148 PRO B N 1
ATOM 3408 C CA . PRO B 1 148 ? -4.49 12.786 20.869 1 92.57 148 PRO B CA 1
ATOM 3409 C C . PRO B 1 148 ? -5.144 14.149 20.653 1 92.57 148 PRO B C 1
ATOM 3411 O O . PRO B 1 148 ? -6.026 14.543 21.421 1 92.57 148 PRO B O 1
ATOM 3414 N N . GLY B 1 149 ? -4.709 14.82 19.642 1 93.94 149 GLY B N 1
ATOM 3415 C CA . GLY B 1 149 ? -5.305 16.119 19.371 1 93.94 149 GLY B CA 1
ATOM 3416 C C . GLY B 1 149 ? -6.781 16.039 19.03 1 93.94 149 GLY B C 1
ATOM 3417 O O . GLY B 1 149 ? -7.559 16.917 19.408 1 93.94 149 GLY B O 1
ATOM 3418 N N . LEU B 1 150 ? -7.19 15.043 18.331 1 93.14 150 LEU B N 1
ATOM 3419 C CA . LEU B 1 150 ? -8.589 14.828 17.978 1 93.14 150 LEU B CA 1
ATOM 3420 C C . LEU B 1 150 ? -9.432 14.582 19.225 1 93.14 150 LEU B C 1
ATOM 3422 O O . LEU B 1 150 ? -10.524 15.14 19.361 1 93.14 150 LEU B O 1
ATOM 3426 N N . LEU B 1 151 ? -8.918 13.823 20.14 1 91.3 151 LEU B N 1
ATOM 3427 C CA . LEU B 1 151 ? -9.628 13.492 21.371 1 91.3 151 LEU B CA 1
ATOM 3428 C C . LEU B 1 151 ? -9.808 14.729 22.244 1 91.3 151 LEU B C 1
ATOM 3430 O O . LEU B 1 151 ? -10.872 14.928 22.833 1 91.3 151 LEU B O 1
ATOM 3434 N N . THR B 1 152 ? -8.81 15.486 22.307 1 93.91 152 THR B N 1
ATOM 3435 C CA . THR B 1 152 ? -8.893 16.717 23.085 1 93.91 152 THR B CA 1
ATOM 3436 C C . THR B 1 152 ? -9.971 17.64 22.524 1 93.91 152 THR B C 1
ATOM 3438 O O . THR B 1 152 ? -10.758 18.215 23.279 1 93.91 152 THR B O 1
ATOM 3441 N N . ALA B 1 153 ? -9.95 17.788 21.252 1 92.13 153 ALA B N 1
ATOM 3442 C CA . ALA B 1 153 ? -10.917 18.679 20.616 1 92.13 153 ALA B CA 1
ATOM 3443 C C . ALA B 1 153 ? -12.345 18.192 20.844 1 92.13 153 ALA B C 1
ATOM 3445 O O . ALA B 1 153 ? -13.255 18.996 21.057 1 92.13 153 ALA B O 1
ATOM 3446 N N . ILE B 1 154 ? -12.567 16.957 20.79 1 89.85 154 ILE B N 1
ATOM 3447 C CA . ILE B 1 154 ? -13.882 16.379 21.044 1 89.85 154 ILE B CA 1
ATOM 3448 C C . ILE B 1 154 ? -14.271 16.601 22.503 1 89.85 154 ILE B C 1
ATOM 3450 O O . ILE B 1 154 ? -15.431 16.89 22.806 1 89.85 154 ILE B O 1
ATOM 3454 N N . ALA B 1 155 ? -13.334 16.435 23.374 1 91.39 155 ALA B N 1
ATOM 3455 C CA . ALA B 1 155 ? -13.584 16.693 24.79 1 91.39 155 ALA B CA 1
ATOM 3456 C C . ALA B 1 155 ? -13.972 18.15 25.022 1 91.39 155 ALA B C 1
ATOM 3458 O O . ALA B 1 155 ? -14.871 18.441 25.814 1 91.39 155 ALA B O 1
ATOM 3459 N N . ILE B 1 156 ? -13.3 19.041 24.363 1 93.47 156 ILE B N 1
ATOM 3460 C CA . ILE B 1 156 ? -13.62 20.462 24.454 1 93.47 156 ILE B CA 1
ATOM 3461 C C . ILE B 1 156 ? -15.06 20.696 24.003 1 93.47 156 ILE B C 1
ATOM 3463 O O . ILE B 1 156 ? -15.827 21.378 24.686 1 93.47 156 ILE B O 1
ATOM 3467 N N . ALA B 1 157 ? -15.414 20.152 22.844 1 91.24 157 ALA B N 1
ATOM 3468 C CA . ALA B 1 157 ? -16.758 20.309 22.296 1 91.24 157 ALA B CA 1
ATOM 3469 C C . ALA B 1 157 ? -17.809 19.758 23.256 1 91.24 157 ALA B C 1
ATOM 3471 O O . ALA B 1 157 ? -18.864 20.368 23.449 1 91.24 157 ALA B O 1
ATOM 3472 N N . ALA B 1 158 ? -17.502 18.666 23.835 1 87.18 158 ALA B N 1
ATOM 3473 C CA . ALA B 1 158 ? -18.43 18.021 24.76 1 87.18 158 ALA B CA 1
ATOM 3474 C C . ALA B 1 158 ? -18.619 18.861 26.02 1 87.18 158 ALA B C 1
ATOM 3476 O O . ALA B 1 158 ? -19.734 18.979 26.534 1 87.18 158 ALA B O 1
ATOM 3477 N N . LEU B 1 159 ? -17.592 19.362 26.531 1 89.22 159 LEU B N 1
ATOM 3478 C CA . LEU B 1 159 ? -17.625 20.124 27.774 1 89.22 159 LEU B CA 1
ATOM 3479 C C . LEU B 1 159 ? -18.304 21.473 27.567 1 89.22 159 LEU B C 1
ATOM 3481 O O . LEU B 1 159 ? -18.964 21.987 28.473 1 89.22 159 LEU B O 1
ATOM 3485 N N . THR B 1 160 ? -18.16 21.963 26.487 1 85.92 160 THR B N 1
ATOM 3486 C CA . THR B 1 160 ? -18.678 23.304 26.24 1 85.92 160 THR B CA 1
ATOM 3487 C C . THR B 1 160 ? -20.138 23.247 25.801 1 85.92 160 THR B C 1
ATOM 3489 O O . THR B 1 160 ? -20.852 24.25 25.869 1 85.92 160 THR B O 1
ATOM 3492 N N . THR B 1 161 ? -20.569 22.148 25.217 1 75.96 161 THR B N 1
ATOM 3493 C CA . THR B 1 161 ? -21.962 22.027 24.8 1 75.96 161 THR B CA 1
ATOM 3494 C C . THR B 1 161 ? -22.799 21.374 25.895 1 75.96 161 THR B C 1
ATOM 3496 O O . THR B 1 161 ? -24.011 21.205 25.74 1 75.96 161 THR B O 1
ATOM 3499 N N . ARG B 1 162 ? -22.376 20.732 26.824 1 64.11 162 ARG B N 1
ATOM 3500 C CA . ARG B 1 162 ? -23.137 20.149 27.924 1 64.11 162 ARG B CA 1
ATOM 3501 C C . ARG B 1 162 ? -24.064 21.182 28.557 1 64.11 162 ARG B C 1
ATOM 3503 O O . ARG B 1 162 ? -25.147 20.841 29.035 1 64.11 162 ARG B O 1
ATOM 3510 N N . GLY B 1 163 ? -23.766 22.449 28.999 1 53.35 163 GLY B N 1
ATOM 3511 C CA . GLY B 1 163 ? -24.686 23.368 29.648 1 53.35 163 GLY B CA 1
ATOM 3512 C C . GLY B 1 163 ? -25.957 23.602 28.853 1 53.35 163 GLY B C 1
ATOM 3513 O O . GLY B 1 163 ? -26.926 24.159 29.371 1 53.35 163 GLY B O 1
ATOM 3514 N N . VAL B 1 164 ? -26.016 24.157 27.653 1 41.21 164 VAL B N 1
ATOM 3515 C CA . VAL B 1 164 ? -27.25 24.446 26.929 1 41.21 164 VAL B CA 1
ATOM 3516 C C . VAL B 1 164 ? -27.996 23.146 26.638 1 41.21 164 VAL B C 1
ATOM 3518 O O . VAL B 1 164 ? -29.126 23.168 26.146 1 41.21 164 VAL B O 1
ATOM 3521 N N . ALA B 1 165 ? -27.344 22.35 26.099 1 39.54 165 ALA B N 1
ATOM 3522 C CA . ALA B 1 165 ? -28.117 21.175 25.706 1 39.54 165 ALA B CA 1
ATOM 3523 C C . ALA B 1 165 ? -28.682 20.456 26.927 1 39.54 165 ALA B C 1
ATOM 3525 O O . ALA B 1 165 ? -27.929 20.003 27.792 1 39.54 165 ALA B O 1
ATOM 3526 N N . THR B 1 166 ? -29.673 20.75 27.483 1 36.64 166 THR B N 1
ATOM 3527 C CA . THR B 1 166 ? -30.517 19.787 28.182 1 36.64 166 THR B CA 1
ATOM 3528 C C . THR B 1 166 ? -30.205 18.364 27.727 1 36.64 166 THR B C 1
ATOM 3530 O O . THR B 1 166 ? -30.161 17.442 28.544 1 36.64 166 THR B O 1
ATOM 3533 N N . GLY B 1 167 ? -30.974 17.922 26.594 1 33.99 167 GLY B N 1
ATOM 3534 C CA . GLY B 1 167 ? -31.397 16.622 26.097 1 33.99 167 GLY B CA 1
ATOM 3535 C C . GLY B 1 167 ? -30.237 15.719 25.724 1 33.99 167 GLY B C 1
ATOM 3536 O O . GLY B 1 167 ? -29.082 16.151 25.723 1 33.99 167 GLY B O 1
ATOM 3537 N N . GLN B 1 168 ? -30.607 14.427 24.886 1 37.38 168 GLN B N 1
ATOM 3538 C CA . GLN B 1 168 ? -30.381 13.094 24.339 1 37.38 168 GLN B CA 1
ATOM 3539 C C . GLN B 1 168 ? -29.244 13.102 23.322 1 37.38 168 GLN B C 1
ATOM 3541 O O . GLN B 1 168 ? -29.129 12.188 22.503 1 37.38 168 GLN B O 1
ATOM 3546 N N . ASP B 1 169 ? -28.678 14.104 22.987 1 40.31 169 ASP B N 1
ATOM 3547 C CA . ASP B 1 169 ? -28.036 13.805 21.711 1 40.31 169 ASP B CA 1
ATOM 3548 C C . ASP B 1 169 ? -26.942 12.753 21.88 1 40.31 169 ASP B C 1
ATOM 3550 O O . ASP B 1 169 ? -25.85 13.057 22.365 1 40.31 169 ASP B O 1
ATOM 3554 N N . ALA B 1 170 ? -27.184 11.535 22.222 1 40.41 170 ALA B N 1
ATOM 3555 C CA . ALA B 1 170 ? -26.685 10.162 22.257 1 40.41 170 ALA B CA 1
ATOM 3556 C C . ALA B 1 170 ? -25.632 9.934 21.176 1 40.41 170 ALA B C 1
ATOM 3558 O O . ALA B 1 170 ? -25.003 8.874 21.128 1 40.41 170 ALA B O 1
ATOM 3559 N N . ASP B 1 171 ? -25.67 10.597 20.063 1 47.86 171 ASP B N 1
ATOM 3560 C CA . ASP B 1 171 ? -24.991 10.109 18.866 1 47.86 171 ASP B CA 1
ATOM 3561 C C . ASP B 1 171 ? -23.518 10.512 18.867 1 47.86 171 ASP B C 1
ATOM 3563 O O . ASP B 1 171 ? -22.894 10.603 17.808 1 47.86 171 ASP B O 1
ATOM 3567 N N . ARG B 1 172 ? -22.957 11.16 19.865 1 55.07 172 ARG B N 1
ATOM 3568 C CA . ARG B 1 172 ? -21.543 11.52 19.874 1 55.07 172 ARG B CA 1
ATOM 3569 C C . ARG B 1 172 ? -20.663 10.28 19.995 1 55.07 172 ARG B C 1
ATOM 3571 O O . ARG B 1 172 ? -20.908 9.419 20.842 1 55.07 172 ARG B O 1
ATOM 3578 N N . ALA B 1 173 ? -19.842 10.093 19.063 1 60.69 173 ALA B N 1
ATOM 3579 C CA . ALA B 1 173 ? -18.937 8.947 19.068 1 60.69 173 ALA B CA 1
ATOM 3580 C C . ALA B 1 173 ? -18.103 8.913 20.345 1 60.69 173 ALA B C 1
ATOM 3582 O O . ALA B 1 173 ? -17.579 9.941 20.779 1 60.69 173 ALA B O 1
ATOM 3583 N N . SER B 1 174 ? -18.243 7.856 21.152 1 70.79 174 SER B N 1
ATOM 3584 C CA . SER B 1 174 ? -17.414 7.618 22.329 1 70.79 174 SER B CA 1
ATOM 3585 C C . SER B 1 174 ? -15.931 7.749 21.997 1 70.79 174 SER B C 1
ATOM 3587 O O . SER B 1 174 ? -15.53 7.57 20.845 1 70.79 174 SER B O 1
ATOM 3589 N N . ALA B 1 175 ? -15.166 8.329 22.937 1 74.3 175 ALA B N 1
ATOM 3590 C CA . ALA B 1 175 ? -13.719 8.469 22.791 1 74.3 175 ALA B CA 1
ATOM 3591 C C . ALA B 1 175 ? -13.089 7.172 22.294 1 74.3 175 ALA B C 1
ATOM 3593 O O . ALA B 1 175 ? -12.163 7.197 21.48 1 74.3 175 ALA B O 1
ATOM 3594 N N . GLY B 1 176 ? -13.603 6.083 22.728 1 75.24 176 GLY B N 1
ATOM 3595 C CA . GLY B 1 176 ? -13.09 4.789 22.308 1 75.24 176 GLY B CA 1
ATOM 3596 C C . GLY B 1 176 ? -13.359 4.487 20.846 1 75.24 176 GLY B C 1
ATOM 3597 O O . GLY B 1 176 ? -12.478 3.999 20.135 1 75.24 176 GLY B O 1
ATOM 3598 N N . LYS B 1 177 ? -14.469 4.773 20.404 1 78.21 177 LYS B N 1
ATOM 3599 C CA . LYS B 1 177 ? -14.836 4.549 19.009 1 78.21 177 LYS B CA 1
ATOM 3600 C C . LYS B 1 177 ? -14.027 5.447 18.077 1 78.21 177 LYS B C 1
ATOM 3602 O O . LYS B 1 177 ? -13.58 5.006 17.016 1 78.21 177 LYS B O 1
ATOM 3607 N N . LEU B 1 178 ? -13.799 6.653 18.542 1 77.05 178 LEU B N 1
ATOM 3608 C CA . LEU B 1 178 ? -13.025 7.598 17.743 1 77.05 178 LEU B CA 1
ATOM 3609 C C . LEU B 1 178 ? -11.567 7.161 17.647 1 77.05 178 LEU B C 1
ATOM 3611 O O . LEU B 1 178 ? -10.966 7.221 16.572 1 77.05 178 LEU B O 1
ATOM 3615 N N . ALA B 1 179 ? -11.098 6.79 18.794 1 79.59 179 ALA B N 1
ATOM 3616 C CA . ALA B 1 179 ? -9.721 6.304 18.79 1 79.59 179 ALA B CA 1
ATOM 3617 C C . ALA B 1 179 ? -9.567 5.101 17.862 1 79.59 179 ALA B C 1
ATOM 3619 O O . ALA B 1 179 ? -8.583 5 17.126 1 79.59 179 ALA B O 1
ATOM 3620 N N . HIS B 1 180 ? -10.489 4.287 17.908 1 79.87 180 HIS B N 1
ATOM 3621 C CA . HIS B 1 180 ? -10.482 3.112 17.043 1 79.87 180 HIS B CA 1
ATOM 3622 C C . HIS B 1 180 ? -10.528 3.51 15.572 1 79.87 180 HIS B C 1
ATOM 3624 O O . HIS B 1 180 ? -9.774 2.974 14.756 1 79.87 180 HIS B O 1
ATOM 3630 N N . GLU B 1 181 ? -11.26 4.405 15.3 1 77.88 181 GLU B N 1
ATOM 3631 C CA . GLU B 1 181 ? -11.433 4.85 13.921 1 77.88 181 GLU B CA 1
ATOM 3632 C C . GLU B 1 181 ? -10.171 5.532 13.399 1 77.88 181 GLU B C 1
ATOM 3634 O O . GLU B 1 181 ? -9.814 5.376 12.229 1 77.88 181 GLU B O 1
ATOM 3639 N N . VAL B 1 182 ? -9.564 6.201 14.291 1 77.53 182 VAL B N 1
ATOM 3640 C CA . VAL B 1 182 ? -8.389 6.956 13.869 1 77.53 182 VAL B CA 1
ATOM 3641 C C . VAL B 1 182 ? -7.185 6.022 13.765 1 77.53 182 VAL B C 1
ATOM 3643 O O . VAL B 1 182 ? -6.387 6.13 12.83 1 77.53 182 VAL B O 1
ATOM 3646 N N . LEU B 1 183 ? -7.089 5.153 14.706 1 82.2 183 LEU B N 1
ATOM 3647 C CA . LEU B 1 183 ? -5.952 4.239 14.718 1 82.2 183 LEU B CA 1
ATOM 3648 C C . LEU B 1 183 ? -6.085 3.193 13.617 1 82.2 183 LEU B C 1
ATOM 3650 O O . LEU B 1 183 ? -5.081 2.663 13.134 1 82.2 183 LEU B O 1
ATOM 3654 N N . LEU B 1 184 ? -7.261 3.004 13.196 1 86.12 184 LEU B N 1
ATOM 3655 C CA . LEU B 1 184 ? -7.463 1.93 12.23 1 86.12 184 LEU B CA 1
ATOM 3656 C C . LEU B 1 184 ? -7.838 2.492 10.863 1 86.12 184 LEU B C 1
ATOM 3658 O O . LEU B 1 184 ? -8.297 1.754 9.988 1 86.12 184 LEU B O 1
ATOM 3662 N N . ASN B 1 185 ? -7.639 3.795 10.799 1 86.85 185 ASN B N 1
ATOM 3663 C CA . ASN B 1 185 ? -7.824 4.309 9.446 1 86.85 185 ASN B CA 1
ATOM 3664 C C . ASN B 1 185 ? -6.683 3.887 8.526 1 86.85 185 ASN B C 1
ATOM 3666 O O . ASN B 1 185 ? -5.603 3.524 8.995 1 86.85 185 ASN B O 1
ATOM 3670 N N . ALA B 1 186 ? -6.879 3.947 7.246 1 90.19 186 ALA B N 1
ATOM 3671 C CA . ALA B 1 186 ? -5.968 3.413 6.236 1 90.19 186 ALA B CA 1
ATOM 3672 C C . ALA B 1 186 ? -4.58 4.034 6.366 1 90.19 186 ALA B C 1
ATOM 3674 O O . ALA B 1 186 ? -3.571 3.327 6.332 1 90.19 186 ALA B O 1
ATOM 3675 N N . ALA B 1 187 ? -4.557 5.304 6.542 1 86.56 187 ALA B N 1
ATOM 3676 C CA . ALA B 1 187 ? -3.29 6.03 6.591 1 86.56 187 ALA B CA 1
ATOM 3677 C C . ALA B 1 187 ? -2.465 5.611 7.805 1 86.56 187 ALA B C 1
ATOM 3679 O O . ALA B 1 187 ? -1.259 5.381 7.693 1 86.56 187 ALA B O 1
ATOM 3680 N N . SER B 1 188 ? -3.127 5.523 8.927 1 89.92 188 SER B N 1
ATOM 3681 C CA . SER B 1 188 ? -2.447 5.163 10.167 1 89.92 188 SER B CA 1
ATOM 3682 C C . SER B 1 188 ? -1.937 3.727 10.12 1 89.92 188 SER B C 1
ATOM 3684 O O . SER B 1 188 ? -0.807 3.45 10.529 1 89.92 188 SER B O 1
ATOM 3686 N N . VAL B 1 189 ? -2.747 2.903 9.631 1 93.31 189 VAL B N 1
ATOM 3687 C CA . VAL B 1 189 ? -2.386 1.491 9.566 1 93.31 189 VAL B CA 1
ATOM 3688 C C . VAL B 1 189 ? -1.172 1.308 8.658 1 93.31 189 VAL B C 1
ATOM 3690 O O . VAL B 1 189 ? -0.24 0.574 8.996 1 93.31 189 VAL B O 1
ATOM 3693 N N . VAL B 1 190 ? -1.121 1.959 7.555 1 94.91 190 VAL B N 1
ATOM 3694 C CA . VAL B 1 190 ? -0.036 1.809 6.591 1 94.91 190 VAL B CA 1
ATOM 3695 C C . VAL B 1 190 ? 1.24 2.435 7.148 1 94.91 190 VAL B C 1
ATOM 3697 O O . VAL B 1 190 ? 2.331 1.882 6.989 1 94.91 190 VAL B O 1
ATOM 3700 N N . LEU B 1 191 ? 1.112 3.554 7.791 1 92.69 191 LEU B N 1
ATOM 3701 C CA . LEU B 1 191 ? 2.27 4.238 8.357 1 92.69 191 LEU B CA 1
ATOM 3702 C C . LEU B 1 191 ? 2.881 3.425 9.493 1 92.69 191 LEU B C 1
ATOM 3704 O O . LEU B 1 191 ? 4.084 3.155 9.491 1 92.69 191 LEU B O 1
ATOM 3708 N N . ILE B 1 192 ? 2.087 3.067 10.479 1 93.47 192 ILE B N 1
ATOM 3709 C CA . ILE B 1 192 ? 2.558 2.314 11.637 1 93.47 192 ILE B CA 1
ATOM 3710 C C . ILE B 1 192 ? 3.018 0.926 11.197 1 93.47 192 ILE B C 1
ATOM 3712 O O . ILE B 1 192 ? 4.063 0.442 11.64 1 93.47 192 ILE B O 1
ATOM 3716 N N . GLY B 1 193 ? 2.217 0.289 10.38 1 95.67 193 GLY B N 1
ATOM 3717 C CA . GLY B 1 193 ? 2.601 -1.009 9.849 1 95.67 193 GLY B CA 1
ATOM 3718 C C . GLY B 1 193 ? 3.905 -0.975 9.075 1 95.67 193 GLY B C 1
ATOM 3719 O O . GLY B 1 193 ? 4.765 -1.84 9.257 1 95.67 193 GLY B O 1
ATOM 3720 N N . GLY B 1 194 ? 4.008 -0.019 8.12 1 96.22 194 GLY B N 1
ATOM 3721 C CA . GLY B 1 194 ? 5.267 0.157 7.414 1 96.22 194 GLY B CA 1
ATOM 3722 C C . GLY B 1 194 ? 6.454 0.325 8.343 1 96.22 194 GLY B C 1
ATOM 3723 O O . GLY B 1 194 ? 7.521 -0.246 8.107 1 96.22 194 GLY B O 1
ATOM 3724 N N . PHE B 1 195 ? 6.285 1.143 9.419 1 94.47 195 PHE B N 1
ATOM 3725 C CA . PHE B 1 195 ? 7.338 1.36 10.404 1 94.47 195 PHE B CA 1
ATOM 3726 C C . PHE B 1 195 ? 7.755 0.044 11.05 1 94.47 195 PHE B C 1
ATOM 3728 O O . PHE B 1 195 ? 8.947 -0.246 11.168 1 94.47 195 PHE B O 1
ATOM 3735 N N . LEU B 1 196 ? 6.781 -0.764 11.465 1 95.98 196 LEU B N 1
ATOM 3736 C CA . LEU B 1 196 ? 7.061 -2.038 12.117 1 95.98 196 LEU B CA 1
ATOM 3737 C C . LEU B 1 196 ? 7.751 -3.001 11.157 1 95.98 196 LEU B C 1
ATOM 3739 O O . LEU B 1 196 ? 8.677 -3.716 11.546 1 95.98 196 LEU B O 1
ATOM 3743 N N . ILE B 1 197 ? 7.317 -3.038 9.942 1 96.64 197 ILE B N 1
ATOM 3744 C CA . ILE B 1 197 ? 7.917 -3.915 8.942 1 96.64 197 ILE B CA 1
ATOM 3745 C C . ILE B 1 197 ? 9.359 -3.487 8.678 1 96.64 197 ILE B C 1
ATOM 3747 O O . ILE B 1 197 ? 10.246 -4.33 8.529 1 96.64 197 ILE B O 1
ATOM 3751 N N . GLY B 1 198 ? 9.576 -2.164 8.546 1 95.78 198 GLY B N 1
ATOM 3752 C CA . GLY B 1 198 ? 10.94 -1.671 8.441 1 95.78 198 GLY B CA 1
ATOM 3753 C C . GLY B 1 198 ? 11.818 -2.096 9.603 1 95.78 198 GLY B C 1
ATOM 3754 O O . GLY B 1 198 ? 12.969 -2.492 9.405 1 95.78 198 GLY B O 1
ATOM 3755 N N . LEU B 1 199 ? 11.248 -2.047 10.846 1 94.47 199 LEU B N 1
ATOM 3756 C CA . LEU B 1 199 ? 11.974 -2.463 12.041 1 94.47 199 LEU B CA 1
ATOM 3757 C C . LEU B 1 199 ? 12.333 -3.943 11.972 1 94.47 199 LEU B C 1
ATOM 3759 O O . LEU B 1 199 ? 13.436 -4.338 12.357 1 94.47 199 LEU B O 1
ATOM 3763 N N . ILE B 1 200 ? 11.442 -4.72 11.459 1 95.05 200 ILE B N 1
ATOM 3764 C CA . ILE B 1 200 ? 11.592 -6.171 11.432 1 95.05 200 ILE B CA 1
ATOM 3765 C C . ILE B 1 200 ? 12.598 -6.566 10.354 1 95.05 200 ILE B C 1
ATOM 3767 O O . ILE B 1 200 ? 13.469 -7.407 10.588 1 95.05 200 ILE B O 1
ATOM 3771 N N . THR B 1 201 ? 12.574 -5.95 9.213 1 94.37 201 THR B N 1
ATOM 3772 C CA . THR B 1 201 ? 13.379 -6.374 8.074 1 94.37 201 THR B CA 1
ATOM 3773 C C . THR B 1 201 ? 14.753 -5.709 8.105 1 94.37 201 THR B C 1
ATOM 3775 O O . THR B 1 201 ? 15.7 -6.2 7.488 1 94.37 201 THR B O 1
ATOM 3778 N N . GLY B 1 202 ? 14.843 -4.527 8.687 1 93.18 202 GLY B N 1
ATOM 3779 C CA . GLY B 1 202 ? 16.118 -3.853 8.877 1 93.18 202 GLY B CA 1
ATOM 3780 C C . GLY B 1 202 ? 16.8 -3.488 7.572 1 93.18 202 GLY B C 1
ATOM 3781 O O . GLY B 1 202 ? 16.138 -3.101 6.606 1 93.18 202 GLY B O 1
ATOM 3782 N N . GLU B 1 203 ? 18.087 -3.635 7.561 1 92.31 203 GLU B N 1
ATOM 3783 C CA . GLU B 1 203 ? 18.918 -3.206 6.44 1 92.31 203 GLU B CA 1
ATOM 3784 C C . GLU B 1 203 ? 18.607 -4.013 5.183 1 92.31 203 GLU B C 1
ATOM 3786 O O . GLU B 1 203 ? 18.621 -3.475 4.074 1 92.31 203 GLU B O 1
ATOM 3791 N N . ALA B 1 204 ? 18.279 -5.257 5.354 1 91.93 204 ALA B N 1
ATOM 3792 C CA . ALA B 1 204 ? 17.979 -6.112 4.209 1 91.93 204 ALA B CA 1
ATOM 3793 C C . ALA B 1 204 ? 16.725 -5.636 3.482 1 91.93 204 ALA B C 1
ATOM 3795 O O . ALA B 1 204 ? 16.707 -5.552 2.252 1 91.93 204 ALA B O 1
ATOM 3796 N N . GLY B 1 205 ? 15.74 -5.329 4.238 1 92.7 205 GLY B N 1
ATOM 3797 C CA . GLY B 1 205 ? 14.535 -4.769 3.647 1 92.7 205 GLY B CA 1
ATOM 3798 C C . GLY B 1 205 ? 14.753 -3.398 3.035 1 92.7 205 GLY B C 1
ATOM 3799 O O . GLY B 1 205 ? 14.209 -3.093 1.972 1 92.7 205 GLY B O 1
ATOM 3800 N N . GLY B 1 206 ? 15.512 -2.615 3.779 1 94.05 206 GLY B N 1
ATOM 3801 C CA . GLY B 1 206 ? 15.832 -1.285 3.287 1 94.05 206 GLY B CA 1
ATOM 3802 C C . GLY B 1 206 ? 16.507 -1.298 1.929 1 94.05 206 GLY B C 1
ATOM 3803 O O . GLY B 1 206 ? 16.192 -0.476 1.065 1 94.05 206 GLY B O 1
ATOM 3804 N N . GLU B 1 207 ? 17.433 -2.162 1.738 1 93.68 207 GLU B N 1
ATOM 3805 C CA . GLU B 1 207 ? 18.133 -2.276 0.462 1 93.68 207 GLU B CA 1
ATOM 3806 C C . GLU B 1 207 ? 17.186 -2.719 -0.65 1 93.68 207 GLU B C 1
ATOM 3808 O O . GLU B 1 207 ? 17.283 -2.241 -1.782 1 93.68 207 GLU B O 1
ATOM 3813 N N . ARG B 1 208 ? 16.312 -3.548 -0.354 1 91.55 208 ARG B N 1
ATOM 3814 C CA . ARG B 1 208 ? 15.372 -4.083 -1.334 1 91.55 208 ARG B CA 1
ATOM 3815 C C . ARG B 1 208 ? 14.421 -2.999 -1.83 1 91.55 208 ARG B C 1
ATOM 3817 O O . ARG B 1 208 ? 14.02 -3.004 -2.995 1 91.55 208 ARG B O 1
ATOM 3824 N N . LEU B 1 209 ? 14.05 -2.044 -0.973 1 95.43 209 LEU B N 1
ATOM 3825 C CA . LEU B 1 209 ? 13.054 -1.039 -1.327 1 95.43 209 LEU B CA 1
ATOM 3826 C C . LEU B 1 209 ? 13.69 0.342 -1.44 1 95.43 209 LEU B C 1
ATOM 3828 O O . LEU B 1 209 ? 12.988 1.355 -1.449 1 95.43 209 LEU B O 1
ATOM 3832 N N . LYS B 1 210 ? 14.991 0.41 -1.582 1 94.34 210 LYS B N 1
ATOM 3833 C CA . LYS B 1 210 ? 15.736 1.665 -1.55 1 94.34 210 LYS B CA 1
ATOM 3834 C C . LYS B 1 210 ? 15.287 2.6 -2.669 1 94.34 210 LYS B C 1
ATOM 3836 O O . LYS B 1 210 ? 15.05 3.787 -2.436 1 94.34 210 LYS B O 1
ATOM 3841 N N . THR B 1 211 ? 15.181 2.1 -3.884 1 94.3 211 THR B N 1
ATOM 3842 C CA . THR B 1 211 ? 14.784 2.914 -5.028 1 94.3 211 THR B CA 1
ATOM 3843 C C . THR B 1 211 ? 13.336 3.374 -4.888 1 94.3 211 THR B C 1
ATOM 3845 O O . THR B 1 211 ? 13.001 4.504 -5.248 1 94.3 211 THR B O 1
ATOM 3848 N N . PHE B 1 212 ? 12.523 2.548 -4.362 1 94.91 212 PHE B N 1
ATOM 3849 C CA . PHE B 1 212 ? 11.105 2.86 -4.22 1 94.91 212 PHE B CA 1
ATOM 3850 C C . PHE B 1 212 ? 10.887 3.901 -3.128 1 94.91 212 PHE B C 1
ATOM 3852 O O . PHE B 1 212 ? 10.087 4.824 -3.295 1 94.91 212 PHE B O 1
ATOM 3859 N N . THR B 1 213 ? 11.612 3.815 -2.015 1 93.85 213 THR B N 1
ATOM 3860 C CA . THR B 1 213 ? 11.419 4.705 -0.876 1 93.85 213 THR B CA 1
ATOM 3861 C C . THR B 1 213 ? 12.285 5.954 -1.013 1 93.85 213 THR B C 1
ATOM 3863 O O . THR B 1 213 ? 12.263 6.829 -0.145 1 93.85 213 THR B O 1
ATOM 3866 N N . GLY B 1 214 ? 13.08 6.094 -2.075 1 92.28 214 GLY B N 1
ATOM 3867 C CA . GLY B 1 214 ? 13.925 7.253 -2.314 1 92.28 214 GLY B CA 1
ATOM 3868 C C . GLY B 1 214 ? 13.534 8.03 -3.557 1 92.28 214 GLY B C 1
ATOM 3869 O O . GLY B 1 214 ? 12.641 8.879 -3.508 1 92.28 214 GLY B O 1
ATOM 3870 N N . PRO B 1 215 ? 14.102 7.593 -4.693 1 91.78 215 PRO B N 1
ATOM 3871 C CA . PRO B 1 215 ? 13.833 8.391 -5.892 1 91.78 215 PRO B CA 1
ATOM 3872 C C . PRO B 1 215 ? 12.373 8.316 -6.334 1 91.78 215 PRO B C 1
ATOM 3874 O O . PRO B 1 215 ? 11.81 9.316 -6.787 1 91.78 215 PRO B O 1
ATOM 3877 N N . VAL B 1 216 ? 11.756 7.188 -6.295 1 93.36 216 VAL B N 1
ATOM 3878 C CA . VAL B 1 216 ? 10.362 7.062 -6.706 1 93.36 216 VAL B CA 1
ATOM 3879 C C . VAL B 1 216 ? 9.469 7.855 -5.755 1 93.36 216 VAL B C 1
ATOM 3881 O O . VAL B 1 216 ? 8.526 8.521 -6.188 1 93.36 216 VAL B O 1
ATOM 3884 N N . PHE B 1 217 ? 9.771 7.774 -4.517 1 93.48 217 PHE B N 1
ATOM 3885 C CA . PHE B 1 217 ? 9.05 8.549 -3.515 1 93.48 217 PHE B CA 1
ATOM 3886 C C . PHE B 1 217 ? 9.051 10.031 -3.873 1 93.48 217 PHE B C 1
ATOM 3888 O O . PHE B 1 217 ? 8.02 10.699 -3.776 1 93.48 217 PHE B O 1
ATOM 3895 N N . GLN B 1 218 ? 10.173 10.561 -4.262 1 92.36 218 GLN B N 1
ATOM 3896 C CA . GLN B 1 218 ? 10.299 11.975 -4.598 1 92.36 218 GLN B CA 1
ATOM 3897 C C . GLN B 1 218 ? 9.393 12.346 -5.769 1 92.36 218 GLN B C 1
ATOM 3899 O O . GLN B 1 218 ? 8.804 13.428 -5.786 1 92.36 218 GLN B O 1
ATOM 3904 N N . GLY B 1 219 ? 9.343 11.486 -6.744 1 93.71 219 GLY B N 1
ATOM 3905 C CA . GLY B 1 219 ? 8.44 11.724 -7.858 1 93.71 219 GLY B CA 1
ATOM 3906 C C . GLY B 1 219 ? 6.977 11.701 -7.456 1 93.71 219 GLY B C 1
ATOM 3907 O O . GLY B 1 219 ? 6.198 12.559 -7.878 1 93.71 219 GLY B O 1
ATOM 3908 N N . VAL B 1 220 ? 6.646 10.71 -6.643 1 94.7 220 VAL B N 1
ATOM 3909 C CA . VAL B 1 220 ? 5.274 10.579 -6.165 1 94.7 220 VAL B CA 1
ATOM 3910 C C . VAL B 1 220 ? 4.899 11.799 -5.326 1 94.7 220 VAL B C 1
ATOM 3912 O O . VAL B 1 220 ? 3.781 12.309 -5.425 1 94.7 220 VAL B O 1
ATOM 3915 N N . LEU B 1 221 ? 5.803 12.31 -4.54 1 92.79 221 LEU B N 1
ATOM 3916 C CA . LEU B 1 221 ? 5.582 13.499 -3.724 1 92.79 221 LEU B CA 1
ATOM 3917 C C . LEU B 1 221 ? 5.292 14.713 -4.6 1 92.79 221 LEU B C 1
ATOM 3919 O O . LEU B 1 221 ? 4.402 15.509 -4.29 1 92.79 221 LEU B O 1
ATOM 3923 N N . CYS B 1 222 ? 6 14.865 -5.723 1 94.16 222 CYS B N 1
ATOM 3924 C CA . CYS B 1 222 ? 5.783 15.983 -6.634 1 94.16 222 CYS B CA 1
ATOM 3925 C C . CYS B 1 222 ? 4.366 15.962 -7.196 1 94.16 222 CYS B C 1
ATOM 3927 O O . CYS B 1 222 ? 3.693 16.993 -7.232 1 94.16 222 CYS B O 1
ATOM 3929 N N . VAL B 1 223 ? 3.9 14.782 -7.57 1 95.12 223 VAL B N 1
ATOM 3930 C CA . VAL B 1 223 ? 2.562 14.66 -8.139 1 95.12 223 VAL B CA 1
ATOM 3931 C C . VAL B 1 223 ? 1.516 14.943 -7.063 1 95.12 223 VAL B C 1
ATOM 3933 O O . VAL B 1 223 ? 0.516 15.617 -7.323 1 95.12 223 VAL B O 1
ATOM 3936 N N . PHE B 1 224 ? 1.729 14.473 -5.953 1 94.39 224 PHE B N 1
ATOM 3937 C CA . PHE B 1 224 ? 0.793 14.658 -4.85 1 94.39 224 PHE B CA 1
ATOM 3938 C C . PHE B 1 224 ? 0.693 16.129 -4.466 1 94.39 224 PHE B C 1
ATOM 3940 O O . PHE B 1 224 ? -0.405 16.644 -4.242 1 94.39 224 PHE B O 1
ATOM 3947 N N . LEU B 1 225 ? 1.85 16.768 -4.372 1 94.28 225 LEU B N 1
ATOM 3948 C CA . LEU B 1 225 ? 1.859 18.174 -3.981 1 94.28 225 LEU B CA 1
ATOM 3949 C C . LEU B 1 225 ? 1.234 19.044 -5.067 1 94.28 225 LEU B C 1
ATOM 3951 O O . LEU B 1 225 ? 0.604 20.061 -4.768 1 94.28 225 LEU B O 1
ATOM 3955 N N . LEU B 1 226 ? 1.391 18.671 -6.344 1 94.85 226 LEU B N 1
ATOM 3956 C CA . LEU B 1 226 ? 0.684 19.359 -7.419 1 94.85 226 LEU B CA 1
ATOM 3957 C C . LEU B 1 226 ? -0.822 19.343 -7.176 1 94.85 226 LEU B C 1
ATOM 3959 O O . LEU B 1 226 ? -1.481 20.381 -7.271 1 94.85 226 LEU B O 1
ATOM 3963 N N . ASP B 1 227 ? -1.28 18.209 -6.834 1 95.49 227 ASP B N 1
ATOM 3964 C CA . ASP B 1 227 ? -2.709 18.057 -6.573 1 95.49 227 ASP B CA 1
ATOM 3965 C C . ASP B 1 227 ? -3.126 18.84 -5.33 1 95.49 227 ASP B C 1
ATOM 3967 O O . ASP B 1 227 ? -4.192 19.46 -5.31 1 95.49 227 ASP B O 1
ATOM 3971 N N . LEU B 1 228 ? -2.337 18.765 -4.312 1 93.88 228 LEU B N 1
ATOM 3972 C CA . LEU B 1 228 ? -2.64 19.48 -3.077 1 93.88 228 LEU B CA 1
ATOM 3973 C C . LEU B 1 228 ? -2.645 20.987 -3.308 1 93.88 228 LEU B C 1
ATOM 3975 O O . LEU B 1 228 ? -3.403 21.716 -2.663 1 93.88 228 LEU B O 1
ATOM 3979 N N . GLY B 1 229 ? -1.736 21.401 -4.165 1 95.58 229 GLY B N 1
ATOM 3980 C CA . GLY B 1 229 ? -1.74 22.808 -4.532 1 95.58 229 GLY B CA 1
ATOM 3981 C C . GLY B 1 229 ? -3.052 23.26 -5.145 1 95.58 229 GLY B C 1
ATOM 3982 O O . GLY B 1 229 ? -3.557 24.336 -4.819 1 95.58 229 GLY B O 1
ATOM 3983 N N . VAL B 1 230 ? -3.6 22.468 -6.03 1 95.8 230 VAL B N 1
ATOM 3984 C CA . VAL B 1 230 ? -4.891 22.766 -6.642 1 95.8 230 VAL B CA 1
ATOM 3985 C C . VAL B 1 230 ? -5.967 22.851 -5.563 1 95.8 230 VAL B C 1
ATOM 3987 O O . VAL B 1 230 ? -6.762 23.794 -5.543 1 95.8 230 VAL B O 1
ATOM 3990 N N . ARG B 1 231 ? -5.989 21.928 -4.686 1 93.81 231 ARG B N 1
ATOM 3991 C CA . ARG B 1 231 ? -6.994 21.888 -3.629 1 93.81 231 ARG B CA 1
ATOM 3992 C C . ARG B 1 231 ? -6.85 23.083 -2.691 1 93.81 231 ARG B C 1
ATOM 3994 O O . ARG B 1 231 ? -7.848 23.664 -2.261 1 93.81 231 ARG B O 1
ATOM 4001 N N . ALA B 1 232 ? -5.635 23.367 -2.343 1 94.33 232 ALA B N 1
ATOM 4002 C CA . ALA B 1 232 ? -5.374 24.526 -1.494 1 94.33 232 ALA B CA 1
ATOM 4003 C C . ALA B 1 232 ? -5.867 25.811 -2.153 1 94.33 232 ALA B C 1
ATOM 4005 O O . ALA B 1 232 ? -6.44 26.677 -1.488 1 94.33 232 ALA B O 1
ATOM 4006 N N . GLY B 1 233 ? -5.59 25.941 -3.427 1 94.26 233 GLY B N 1
ATOM 4007 C CA . GLY B 1 233 ? -6.06 27.109 -4.154 1 94.26 233 GLY B CA 1
ATOM 4008 C C . GLY B 1 233 ? -7.57 27.25 -4.145 1 94.26 233 GLY B C 1
ATOM 4009 O O . GLY B 1 233 ? -8.096 28.351 -3.97 1 94.26 233 GLY B O 1
ATOM 4010 N N . ARG B 1 234 ? -8.24 26.174 -4.283 1 92.69 234 ARG B N 1
ATOM 4011 C CA . ARG B 1 234 ? -9.699 26.189 -4.282 1 92.69 234 ARG B CA 1
ATOM 4012 C C . ARG B 1 234 ? -10.242 26.55 -2.903 1 92.69 234 ARG B C 1
ATOM 4014 O O . ARG B 1 234 ? -11.246 27.256 -2.79 1 92.69 234 ARG B O 1
ATOM 4021 N N . GLN B 1 235 ? -9.59 26.082 -1.911 1 90.98 235 GLN B N 1
ATOM 4022 C CA . GLN B 1 235 ? -10.006 26.421 -0.554 1 90.98 235 GLN B CA 1
ATOM 4023 C C . GLN B 1 235 ? -9.791 27.904 -0.267 1 90.98 235 GLN B C 1
ATOM 4025 O O . GLN B 1 235 ? -10.603 28.534 0.414 1 90.98 235 GLN B O 1
ATOM 4030 N N . LEU B 1 236 ? -8.724 28.388 -0.775 1 90.5 236 LEU B N 1
ATOM 4031 C CA . LEU B 1 236 ? -8.43 29.804 -0.581 1 90.5 236 LEU B CA 1
ATOM 4032 C C . LEU B 1 236 ? -9.435 30.675 -1.326 1 90.5 236 LEU B C 1
ATOM 4034 O O . LEU B 1 236 ? -9.835 31.731 -0.831 1 90.5 236 LEU B O 1
ATOM 4038 N N . ALA B 1 237 ? -9.795 30.193 -2.432 1 88.8 237 ALA B N 1
ATOM 4039 C CA . ALA B 1 237 ? -10.805 30.92 -3.196 1 88.8 237 ALA B CA 1
ATOM 4040 C C . ALA B 1 237 ? -12.147 30.923 -2.469 1 88.8 237 ALA B C 1
ATOM 4042 O O . ALA B 1 237 ? -12.885 31.909 -2.519 1 88.8 237 ALA B O 1
ATOM 4043 N N . ALA B 1 238 ? -12.402 29.843 -1.814 1 84.52 238 ALA B N 1
ATOM 4044 C CA . ALA B 1 238 ? -13.66 29.715 -1.083 1 84.52 238 ALA B CA 1
ATOM 4045 C C . ALA B 1 238 ? -13.635 30.539 0.201 1 84.52 238 ALA B C 1
ATOM 4047 O O . ALA B 1 238 ? -14.683 30.817 0.788 1 84.52 238 ALA B O 1
ATOM 4048 N N . ALA B 1 239 ? -12.517 30.929 0.567 1 84.32 239 ALA B N 1
ATOM 4049 C CA . ALA B 1 239 ? -12.326 31.672 1.81 1 84.32 239 ALA B CA 1
ATOM 4050 C C . ALA B 1 239 ? -12.709 33.139 1.637 1 84.32 239 ALA B C 1
ATOM 4052 O O . ALA B 1 239 ? -12.727 33.901 2.607 1 84.32 239 ALA B O 1
ATOM 4053 N N . ARG B 1 240 ? -13.186 33.371 0.38 1 83.34 240 ARG B N 1
ATOM 4054 C CA . ARG B 1 240 ? -13.563 34.761 0.142 1 83.34 240 ARG B CA 1
ATOM 4055 C C . ARG B 1 240 ? -14.674 35.197 1.091 1 83.34 240 ARG B C 1
ATOM 4057 O O . ARG B 1 240 ? -15.72 34.55 1.17 1 83.34 240 ARG B O 1
ATOM 4064 N N . GLY B 1 241 ? -14.415 35.991 2.042 1 84.5 241 GLY B N 1
ATOM 4065 C CA . GLY B 1 241 ? -15.401 36.514 2.974 1 84.5 241 GLY B CA 1
ATOM 4066 C C . GLY B 1 241 ? -15.159 36.078 4.407 1 84.5 241 GLY B C 1
ATOM 4067 O O . GLY B 1 241 ? -15.865 36.509 5.321 1 84.5 241 GLY B O 1
ATOM 4068 N N . MET B 1 242 ? -14.206 35.251 4.482 1 87.61 242 MET B N 1
ATOM 4069 C CA . MET B 1 242 ? -13.906 34.777 5.83 1 87.61 242 MET B CA 1
ATOM 4070 C C . MET B 1 242 ? -13.263 35.88 6.664 1 87.61 242 MET B C 1
ATOM 4072 O O . MET B 1 242 ? -12.569 36.746 6.127 1 87.61 242 MET B O 1
ATOM 4076 N N . ASN B 1 243 ? -13.525 35.785 7.886 1 90.44 243 ASN B N 1
ATOM 4077 C CA . ASN B 1 243 ? -12.97 36.72 8.86 1 90.44 243 ASN B CA 1
ATOM 4078 C C . ASN B 1 243 ? -11.445 36.717 8.834 1 90.44 243 ASN B C 1
ATOM 4080 O O . ASN B 1 243 ? -10.821 35.654 8.874 1 90.44 243 ASN B O 1
ATOM 4084 N N . LEU B 1 244 ? -10.835 37.862 8.738 1 92.45 244 LEU B N 1
ATOM 4085 C CA . LEU B 1 244 ? -9.387 38.01 8.644 1 92.45 244 LEU B CA 1
ATOM 4086 C C . LEU B 1 244 ? -8.705 37.498 9.909 1 92.45 244 LEU B C 1
ATOM 4088 O O . LEU B 1 244 ? -7.582 36.992 9.852 1 92.45 244 LEU B O 1
ATOM 4092 N N . GLY B 1 245 ? -9.373 37.654 10.97 1 94.53 245 GLY B N 1
ATOM 4093 C CA . GLY B 1 245 ? -8.841 37.126 12.216 1 94.53 245 GLY B CA 1
ATOM 4094 C C . GLY B 1 245 ? -8.677 35.618 12.202 1 94.53 245 GLY B C 1
ATOM 4095 O O . GLY B 1 245 ? -7.678 35.092 12.698 1 94.53 245 GLY B O 1
ATOM 4096 N N . VAL B 1 246 ? -9.68 34.995 11.577 1 95.12 246 VAL B N 1
ATOM 4097 C CA . VAL B 1 246 ? -9.63 33.541 11.469 1 95.12 246 VAL B CA 1
ATOM 4098 C C . VAL B 1 246 ? -8.494 33.13 10.534 1 95.12 246 VAL B C 1
ATOM 4100 O O . VAL B 1 246 ? -7.713 32.231 10.853 1 95.12 246 VAL B O 1
ATOM 4103 N N . LEU B 1 247 ? -8.359 33.799 9.425 1 95.72 247 LEU B N 1
ATOM 4104 C CA . LEU B 1 247 ? -7.326 33.489 8.443 1 95.72 247 LEU B CA 1
ATOM 4105 C C . LEU B 1 247 ? -5.935 33.704 9.031 1 95.72 247 LEU B C 1
ATOM 4107 O O . LEU B 1 247 ? -5.016 32.927 8.761 1 95.72 247 LEU B O 1
ATOM 4111 N N . ALA B 1 248 ? -5.798 34.71 9.825 1 96.55 248 ALA B N 1
ATOM 4112 C CA . ALA B 1 248 ? -4.512 35.022 10.444 1 96.55 248 ALA B CA 1
ATOM 4113 C C . ALA B 1 248 ? -4.079 33.914 11.4 1 96.55 248 ALA B C 1
ATOM 4115 O O . ALA B 1 248 ? -2.885 33.644 11.547 1 96.55 248 ALA B O 1
ATOM 4116 N N . LEU B 1 249 ? -5.018 33.237 11.963 1 97.35 249 LEU B N 1
ATOM 4117 C CA . LEU B 1 249 ? -4.698 32.165 12.9 1 97.35 249 LEU B CA 1
ATOM 4118 C C . LEU B 1 249 ? -4.117 30.959 12.169 1 97.35 249 LEU B C 1
ATOM 4120 O O . LEU B 1 249 ? -3.45 30.121 12.779 1 97.35 249 LEU B O 1
ATOM 4124 N N . GLY B 1 250 ? -4.368 30.934 10.845 1 97.13 250 GLY B N 1
ATOM 4125 C CA . GLY B 1 250 ? -3.725 29.907 10.04 1 97.13 250 GLY B CA 1
ATOM 4126 C C . GLY B 1 250 ? -2.214 30.031 10.01 1 97.13 250 GLY B C 1
ATOM 4127 O O . GLY B 1 250 ? -1.513 29.07 9.685 1 97.13 250 GLY B O 1
ATOM 4128 N N . ILE B 1 251 ? -1.711 31.183 10.379 1 97.53 251 ILE B N 1
ATOM 4129 C CA . ILE B 1 251 ? -0.273 31.429 10.41 1 97.53 251 ILE B CA 1
ATOM 4130 C C . ILE B 1 251 ? 0.209 31.492 11.858 1 97.53 251 ILE B C 1
ATOM 4132 O O . ILE B 1 251 ? 1.285 30.986 12.183 1 97.53 251 ILE B O 1
ATOM 4136 N N . VAL B 1 252 ? -0.589 31.985 12.682 1 98.09 252 VAL B N 1
ATOM 4137 C CA . VAL B 1 252 ? -0.216 32.219 14.073 1 98.09 252 VAL B CA 1
ATOM 4138 C C . VAL B 1 252 ? -0.131 30.888 14.817 1 98.09 252 VAL B C 1
ATOM 4140 O O . VAL B 1 252 ? 0.802 30.66 15.589 1 98.09 252 VAL B O 1
ATOM 4143 N N . LEU B 1 253 ? -1.069 30.021 14.605 1 98.2 253 LEU B N 1
ATOM 4144 C CA . LEU B 1 253 ? -1.137 28.768 15.35 1 98.2 253 LEU B CA 1
ATOM 4145 C C . LEU B 1 253 ? 0.053 27.873 15.019 1 98.2 253 LEU B C 1
ATOM 4147 O O . LEU B 1 253 ? 0.689 27.321 15.92 1 98.2 253 LEU B O 1
ATOM 4151 N N . PRO B 1 254 ? 0.431 27.772 13.705 1 97.93 254 PRO B N 1
ATOM 4152 C CA . PRO B 1 254 ? 1.642 27.004 13.405 1 97.93 254 PRO B CA 1
ATOM 4153 C C . PRO B 1 254 ? 2.893 27.604 14.042 1 97.93 254 PRO B C 1
ATOM 4155 O O . PRO B 1 254 ? 3.775 26.868 14.491 1 97.93 254 PRO B O 1
ATOM 4158 N N . ILE B 1 255 ? 2.989 28.871 14.061 1 97.63 255 ILE B N 1
ATOM 4159 C CA . ILE B 1 255 ? 4.141 29.524 14.673 1 97.63 255 ILE B CA 1
ATOM 4160 C C . ILE B 1 255 ? 4.168 29.227 16.171 1 97.63 255 ILE B C 1
ATOM 4162 O O . ILE B 1 255 ?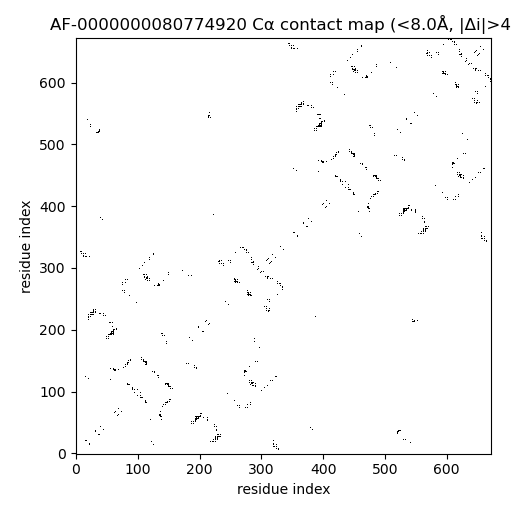 5.217 28.891 16.725 1 97.63 255 ILE B O 1
ATOM 4166 N N . LEU B 1 256 ? 3.046 29.309 16.78 1 97.81 256 LEU B N 1
ATOM 4167 C CA . LEU B 1 256 ? 2.94 29.018 18.206 1 97.81 256 LEU B CA 1
ATOM 4168 C C . LEU B 1 256 ? 3.334 27.574 18.496 1 97.81 256 LEU B C 1
ATOM 4170 O O . LEU B 1 256 ? 4.128 27.313 19.403 1 97.81 256 LEU B O 1
ATOM 4174 N N . GLY B 1 257 ? 2.796 26.65 17.786 1 98.21 257 GLY B N 1
ATOM 4175 C CA . GLY B 1 257 ? 3.133 25.247 17.968 1 98.21 257 GLY B CA 1
ATOM 4176 C C . GLY B 1 257 ? 4.606 24.954 17.75 1 98.21 257 GLY B C 1
ATOM 4177 O O . GLY B 1 257 ? 5.225 24.239 18.539 1 98.21 257 GLY B O 1
ATOM 4178 N N . GLY B 1 258 ? 5.148 25.543 16.673 1 98.27 258 GLY B N 1
ATOM 4179 C CA . GLY B 1 258 ? 6.561 25.368 16.378 1 98.27 258 GLY B CA 1
ATOM 4180 C C . GLY B 1 258 ? 7.469 25.897 17.472 1 98.27 258 GLY B C 1
ATOM 4181 O O . GLY B 1 258 ? 8.444 25.242 17.847 1 98.27 258 GLY B O 1
ATOM 4182 N N . VAL B 1 259 ? 7.122 27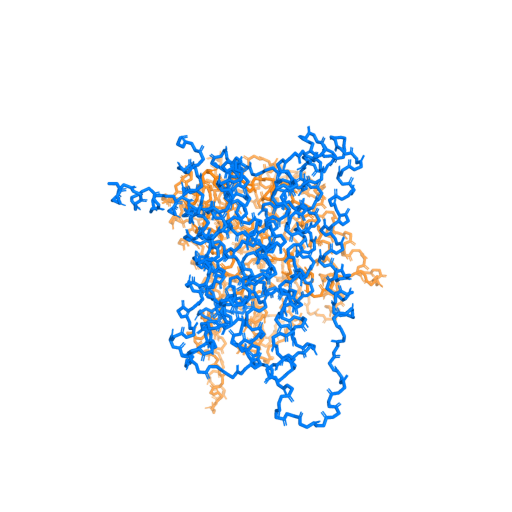.058 17.99 1 97.87 259 VAL B N 1
ATOM 4183 C CA . VAL B 1 259 ? 7.938 27.695 19.019 1 97.87 259 VAL B CA 1
ATOM 4184 C C . VAL B 1 259 ? 7.902 26.861 20.297 1 97.87 259 VAL B C 1
ATOM 4186 O O . VAL B 1 259 ? 8.934 26.66 20.943 1 97.87 259 VAL B O 1
ATOM 4189 N N . VAL B 1 260 ? 6.755 26.385 20.653 1 98.27 260 VAL B N 1
ATOM 4190 C CA . VAL B 1 260 ? 6.624 25.568 21.854 1 98.27 260 VAL B CA 1
ATOM 4191 C C . VAL B 1 260 ? 7.429 24.28 21.694 1 98.27 260 VAL B C 1
ATOM 4193 O O . VAL B 1 260 ? 8.157 23.879 22.605 1 98.27 260 VAL B O 1
ATOM 4196 N N . ALA B 1 261 ? 7.313 23.674 20.563 1 98.42 261 ALA B N 1
ATOM 4197 C CA . ALA B 1 261 ? 8.03 22.428 20.307 1 98.42 261 ALA B CA 1
ATOM 4198 C C . ALA B 1 261 ? 9.539 22.657 20.292 1 98.42 261 ALA B C 1
ATOM 4200 O O . ALA B 1 261 ? 10.303 21.832 20.799 1 98.42 261 ALA B O 1
ATOM 4201 N N . LEU B 1 262 ? 9.974 23.785 19.692 1 98.02 262 LEU B N 1
ATOM 4202 C CA . LEU B 1 262 ? 11.394 24.118 19.662 1 98.02 262 LEU B CA 1
ATOM 4203 C C . LEU B 1 262 ? 11.941 24.292 21.075 1 98.02 262 LEU B C 1
ATOM 4205 O O . LEU B 1 262 ? 13.019 23.786 21.394 1 98.02 262 LEU B O 1
ATOM 4209 N N . THR B 1 263 ? 11.191 24.981 21.878 1 97.98 263 THR B N 1
ATOM 4210 C CA . THR B 1 263 ? 11.635 25.275 23.236 1 97.98 263 THR B CA 1
ATOM 4211 C C . THR B 1 263 ? 11.71 23.999 24.07 1 97.98 263 THR B C 1
ATOM 4213 O O . THR B 1 263 ? 12.741 23.711 24.682 1 97.98 263 THR B O 1
ATOM 4216 N N . LEU B 1 264 ? 10.694 23.182 24.046 1 97.94 264 LEU B N 1
ATOM 4217 C CA . LEU B 1 264 ? 10.641 21.969 24.855 1 97.94 264 LEU B CA 1
ATOM 4218 C C . LEU B 1 264 ? 11.622 20.925 24.335 1 97.94 264 LEU B C 1
ATOM 4220 O O . LEU B 1 264 ? 12.261 20.221 25.121 1 97.94 264 LEU B O 1
ATOM 4224 N N . GLY B 1 265 ? 11.699 20.795 23.03 1 97.58 265 GLY B N 1
ATOM 4225 C CA . GLY B 1 265 ? 12.637 19.848 22.449 1 97.58 265 GLY B CA 1
ATOM 4226 C C . GLY B 1 265 ? 14.087 20.197 22.728 1 97.58 265 GLY B C 1
ATOM 4227 O O . GLY B 1 265 ? 14.908 19.311 22.972 1 97.58 265 GLY B O 1
ATOM 4228 N N . TRP B 1 266 ? 14.345 21.476 22.656 1 97.02 266 TRP B N 1
ATOM 4229 C CA . TRP B 1 266 ? 15.69 21.943 22.974 1 97.02 266 TRP B CA 1
ATOM 4230 C C . TRP B 1 266 ? 16.038 21.65 24.43 1 97.02 266 TRP B C 1
ATOM 4232 O O . TRP B 1 266 ? 17.137 21.178 24.729 1 97.02 266 TRP B O 1
ATOM 4242 N N . MET B 1 267 ? 15.131 21.889 25.317 1 97.12 267 MET B N 1
ATOM 4243 C CA . MET B 1 267 ? 15.342 21.629 26.738 1 97.12 267 MET B CA 1
ATOM 4244 C C . MET B 1 267 ? 15.553 20.14 26.993 1 97.12 267 MET B C 1
ATOM 4246 O O . MET B 1 267 ? 16.287 19.761 27.907 1 97.12 267 MET B O 1
ATOM 4250 N N . ALA B 1 268 ? 14.998 19.335 26.15 1 96.2 268 ALA B N 1
ATOM 4251 C CA . ALA B 1 268 ? 15.103 17.885 26.298 1 96.2 268 ALA B CA 1
ATOM 4252 C C . ALA B 1 268 ? 16.381 17.359 25.651 1 96.2 268 ALA B C 1
ATOM 4254 O O . ALA B 1 268 ? 16.717 16.181 25.794 1 96.2 268 ALA B O 1
ATOM 4255 N N . GLY B 1 269 ? 17.051 18.186 24.846 1 94.99 269 GLY B N 1
ATOM 4256 C CA . GLY B 1 269 ? 18.335 17.811 24.276 1 94.99 269 GLY B CA 1
ATOM 4257 C C . GLY B 1 269 ? 18.209 17.073 22.957 1 94.99 269 GLY B C 1
ATOM 4258 O O . GLY B 1 269 ? 19.078 16.274 22.601 1 94.99 269 GLY B O 1
ATOM 4259 N N . LEU B 1 270 ? 17.192 17.31 22.256 1 94.98 270 LEU B N 1
ATOM 4260 C CA . LEU B 1 270 ? 17.042 16.661 20.958 1 94.98 270 LEU B CA 1
ATOM 4261 C C . LEU B 1 270 ? 18.046 17.216 19.953 1 94.98 270 LEU B C 1
ATOM 4263 O O . LEU B 1 270 ? 18.317 18.419 19.94 1 94.98 270 LEU B O 1
ATOM 4267 N N . PRO B 1 271 ? 18.633 16.33 19.155 1 93.93 271 PRO B N 1
ATOM 4268 C CA . PRO B 1 271 ? 19.508 16.825 18.09 1 93.93 271 PRO B CA 1
ATOM 4269 C C . PRO B 1 271 ? 18.768 17.697 17.077 1 93.93 271 PRO B C 1
ATOM 4271 O O . PRO B 1 271 ? 17.539 17.644 16.992 1 93.93 271 PRO B O 1
ATOM 4274 N N . ALA B 1 272 ? 19.442 18.441 16.275 1 95.07 272 ALA B N 1
ATOM 4275 C CA . ALA B 1 272 ? 18.909 19.479 15.396 1 95.07 272 ALA B CA 1
ATOM 4276 C C . ALA B 1 272 ? 17.851 18.911 14.454 1 95.07 272 ALA B C 1
ATOM 4278 O O . ALA B 1 272 ? 16.786 19.505 14.276 1 95.07 272 ALA B O 1
ATOM 4279 N N . GLY B 1 273 ? 18.169 17.804 13.834 1 94.97 273 GLY B N 1
ATOM 4280 C CA . GLY B 1 273 ? 17.233 17.203 12.898 1 94.97 273 GLY B CA 1
ATOM 4281 C C . GLY B 1 273 ? 15.926 16.784 13.546 1 94.97 273 GLY B C 1
ATOM 4282 O O . GLY B 1 273 ? 14.848 17.067 13.02 1 94.97 273 GLY B O 1
ATOM 4283 N N . ASP B 1 274 ? 16.023 16.132 14.704 1 95.92 274 ASP B N 1
ATOM 4284 C CA . ASP B 1 274 ? 14.842 15.69 15.439 1 95.92 274 ASP B CA 1
ATOM 4285 C C . ASP B 1 274 ? 14.054 16.88 15.981 1 95.92 274 ASP B C 1
ATOM 4287 O O . ASP B 1 274 ? 12.822 16.863 15.991 1 95.92 274 ASP B O 1
ATOM 4291 N N . LEU B 1 275 ? 14.816 17.797 16.447 1 97.31 275 LEU B N 1
ATOM 4292 C CA . LEU B 1 275 ? 14.207 19.015 16.969 1 97.31 275 LEU B CA 1
ATOM 4293 C C . LEU B 1 275 ? 13.4 19.726 15.887 1 97.31 275 LEU B C 1
ATOM 4295 O O . LEU B 1 275 ? 12.264 20.143 16.128 1 97.31 275 LEU B O 1
ATOM 4299 N N . ALA B 1 276 ? 13.966 19.869 14.71 1 97.43 276 ALA B N 1
ATOM 4300 C CA . ALA B 1 276 ? 13.276 20.502 13.588 1 97.43 276 ALA B CA 1
ATOM 4301 C C . ALA B 1 276 ? 12.034 19.71 13.19 1 97.43 276 ALA B C 1
ATOM 4303 O O . ALA B 1 276 ? 10.976 20.29 12.937 1 97.43 276 ALA B O 1
ATOM 4304 N N . ALA B 1 277 ? 12.188 18.418 13.102 1 97.19 277 ALA B N 1
ATOM 4305 C CA . ALA B 1 277 ? 11.067 17.564 12.72 1 97.19 277 ALA B CA 1
ATOM 4306 C C . ALA B 1 277 ? 9.921 17.683 13.72 1 97.19 277 ALA B C 1
ATOM 4308 O O . ALA B 1 277 ? 8.754 17.771 13.33 1 97.19 277 ALA B O 1
ATOM 4309 N N . LEU B 1 278 ? 10.239 17.673 14.986 1 97.85 278 LEU B N 1
ATOM 4310 C CA . LEU B 1 278 ? 9.221 17.816 16.021 1 97.85 278 LEU B CA 1
ATOM 4311 C C . LEU B 1 278 ? 8.521 19.167 15.911 1 97.85 278 LEU B C 1
ATOM 4313 O O . LEU B 1 278 ? 7.3 19.252 16.062 1 97.85 278 LEU B O 1
ATOM 4317 N N . ALA B 1 279 ? 9.3 20.168 15.702 1 98.51 279 ALA B N 1
ATOM 4318 C CA . ALA B 1 279 ? 8.753 21.516 15.569 1 98.51 279 ALA B CA 1
ATOM 4319 C C . ALA B 1 279 ? 7.811 21.61 14.372 1 98.51 279 ALA B C 1
ATOM 4321 O O . ALA B 1 279 ? 6.757 22.245 14.451 1 98.51 279 ALA B O 1
ATOM 4322 N N . VAL B 1 280 ? 8.201 21.021 13.271 1 98.16 280 VAL B N 1
ATOM 4323 C CA . VAL B 1 280 ? 7.367 21.037 12.074 1 98.16 280 VAL B CA 1
ATOM 4324 C C . VAL B 1 280 ? 6.064 20.286 12.341 1 98.16 280 VAL B C 1
ATOM 4326 O O . VAL B 1 280 ? 4.99 20.725 11.925 1 98.16 280 VAL B O 1
ATOM 4329 N N . LEU B 1 281 ? 6.164 19.165 13.018 1 98.19 281 LEU B N 1
ATOM 4330 C CA . LEU B 1 281 ? 4.964 18.408 13.356 1 98.19 281 LEU B CA 1
ATOM 4331 C C . LEU B 1 281 ? 4.022 19.24 14.22 1 98.19 281 LEU B C 1
ATOM 4333 O O . LEU B 1 281 ? 2.82 19.303 13.952 1 98.19 281 LEU B O 1
ATOM 4337 N N . ALA B 1 282 ? 4.568 19.939 15.145 1 98.32 282 ALA B N 1
ATOM 4338 C CA . ALA B 1 282 ? 3.768 20.758 16.052 1 98.32 282 ALA B CA 1
ATOM 4339 C C . ALA B 1 282 ? 3.202 21.98 15.334 1 98.32 282 ALA B C 1
ATOM 4341 O O . ALA B 1 282 ? 2.199 22.552 15.766 1 98.32 282 ALA B O 1
ATOM 4342 N N . ALA B 1 283 ? 3.866 22.365 14.281 1 98.39 283 ALA B N 1
ATOM 4343 C CA . ALA B 1 283 ? 3.457 23.542 13.52 1 98.39 283 ALA B CA 1
ATOM 4344 C C . ALA B 1 283 ? 2.488 23.164 12.403 1 98.39 283 ALA B C 1
ATOM 4346 O O . ALA B 1 283 ? 1.964 24.036 11.706 1 98.39 283 ALA B O 1
ATOM 4347 N N . SER B 1 284 ? 2.226 21.917 12.251 1 97.5 284 SER B N 1
ATOM 4348 C CA . SER B 1 284 ? 1.412 21.475 11.122 1 97.5 284 SER B CA 1
ATOM 4349 C C . SER B 1 284 ? -0.053 21.331 11.52 1 97.5 284 SER B C 1
ATOM 4351 O O . SER B 1 284 ? -0.403 21.494 12.69 1 97.5 284 SER B O 1
ATOM 4353 N N . ALA B 1 285 ? -0.903 21.168 10.568 1 97.59 285 ALA B N 1
ATOM 4354 C CA . ALA B 1 285 ? -2.334 20.94 10.75 1 97.59 285 ALA B CA 1
ATOM 4355 C C . ALA B 1 285 ? -2.825 19.8 9.862 1 97.59 285 ALA B C 1
ATOM 4357 O O . ALA B 1 285 ? -2.466 19.723 8.685 1 97.59 285 ALA B O 1
ATOM 4358 N N . SER B 1 286 ? -3.559 18.953 10.429 1 95.19 286 SER B N 1
ATOM 4359 C CA . SER B 1 286 ? -4.068 17.783 9.721 1 95.19 286 SER B CA 1
ATOM 4360 C C . SER B 1 286 ? -5.185 18.164 8.754 1 95.19 286 SER B C 1
ATOM 4362 O O . SER B 1 286 ? -6.115 18.883 9.125 1 95.19 286 SER B O 1
ATOM 4364 N N . TYR B 1 287 ? -5.19 17.706 7.584 1 91.98 287 TYR B N 1
ATOM 4365 C CA . TYR B 1 287 ? -6.257 17.979 6.627 1 91.98 287 TYR B CA 1
ATOM 4366 C C . TYR B 1 287 ? -6.723 16.696 5.949 1 91.98 287 TYR B C 1
ATOM 4368 O O . TYR B 1 287 ? -7.449 16.741 4.953 1 91.98 287 TYR B O 1
ATOM 4376 N N . ILE B 1 288 ? -6.232 15.583 6.425 1 85.64 288 ILE B N 1
ATOM 4377 C CA . ILE B 1 288 ? -6.671 14.297 5.894 1 85.64 288 ILE B CA 1
ATOM 4378 C C . ILE B 1 288 ? -7.449 13.536 6.965 1 85.64 288 ILE B C 1
ATOM 4380 O O . ILE B 1 288 ? -8.672 13.403 6.876 1 85.64 288 ILE B O 1
ATOM 4384 N N . ALA B 1 289 ? -6.867 13.317 8.084 1 84.32 289 ALA B N 1
ATOM 4385 C CA . ALA B 1 289 ? -7.491 12.511 9.13 1 84.32 289 ALA B CA 1
ATOM 4386 C C . ALA B 1 289 ? -8.464 13.345 9.958 1 84.32 289 ALA B C 1
ATOM 4388 O O . ALA B 1 289 ? -9.542 12.87 10.324 1 84.32 289 ALA B O 1
ATOM 4389 N N . ALA B 1 290 ? -8.092 14.532 10.226 1 91.18 290 ALA B N 1
ATOM 4390 C CA . ALA B 1 290 ? -8.879 15.36 11.136 1 91.18 290 ALA B CA 1
ATOM 4391 C C . ALA B 1 290 ? -10.238 15.701 10.53 1 91.18 290 ALA B C 1
ATOM 4393 O O . ALA B 1 290 ? -11.263 15.633 11.212 1 91.18 290 ALA B O 1
ATOM 4394 N N . PRO B 1 291 ? -10.274 16.07 9.273 1 90.83 291 PRO B N 1
ATOM 4395 C CA . PRO B 1 291 ? -11.592 16.361 8.704 1 90.83 291 PRO B CA 1
ATOM 4396 C C . PRO B 1 291 ? -12.536 15.162 8.759 1 90.83 291 PRO B C 1
ATOM 4398 O O . PRO B 1 291 ? -13.724 15.319 9.054 1 90.83 291 PRO B O 1
ATOM 4401 N N . ALA B 1 292 ? -12.038 14.081 8.471 1 83.3 292 ALA B N 1
ATOM 4402 C CA . ALA B 1 292 ? -12.862 12.876 8.517 1 83.3 292 ALA B CA 1
ATOM 4403 C C . ALA B 1 292 ? -13.377 12.618 9.93 1 83.3 292 ALA B C 1
ATOM 4405 O O . ALA B 1 292 ? -14.552 12.294 10.12 1 83.3 292 ALA B O 1
ATOM 4406 N N . ALA B 1 293 ? -12.553 12.756 10.844 1 86.78 293 ALA B N 1
ATOM 4407 C CA . ALA B 1 293 ? -12.923 12.534 12.24 1 86.78 293 ALA B CA 1
ATOM 4408 C C . ALA B 1 293 ? -13.928 13.581 12.713 1 86.78 293 ALA B C 1
ATOM 4410 O O . ALA B 1 293 ? -14.901 13.252 13.395 1 86.78 293 ALA B O 1
ATOM 4411 N N . MET B 1 294 ? -13.711 14.775 12.367 1 91.2 294 MET B N 1
ATOM 4412 C CA . MET B 1 294 ? -14.542 15.872 12.856 1 91.2 294 MET B CA 1
ATOM 4413 C C . MET B 1 294 ? -15.901 15.874 12.164 1 91.2 294 MET B C 1
ATOM 4415 O O . MET B 1 294 ? -16.908 16.252 12.766 1 91.2 294 MET B O 1
ATOM 4419 N N . SER B 1 295 ? -15.881 15.474 10.898 1 88.89 295 SER B N 1
ATOM 4420 C CA . SER B 1 295 ? -17.164 15.386 10.208 1 88.89 295 SER B CA 1
ATOM 4421 C C . SER B 1 295 ? -18.078 14.359 10.869 1 88.89 295 SER B C 1
ATOM 4423 O O . SER B 1 295 ? -19.302 14.5 10.84 1 88.89 295 SER B O 1
ATOM 4425 N N . MET B 1 296 ? -17.497 13.428 11.463 1 83.87 296 MET B N 1
ATOM 4426 C CA . MET B 1 296 ? -18.261 12.386 12.141 1 83.87 296 MET B CA 1
ATOM 4427 C C . MET B 1 296 ? -18.6 12.801 13.569 1 83.87 296 MET B C 1
ATOM 4429 O O . MET B 1 296 ? -19.733 12.623 14.02 1 83.87 296 MET B O 1
ATOM 4433 N N . ALA B 1 297 ? -17.712 13.366 14.26 1 87.71 297 ALA B N 1
ATOM 4434 C CA . ALA B 1 297 ? -17.853 13.652 15.685 1 87.71 297 ALA B CA 1
ATOM 4435 C C . ALA B 1 297 ? -18.587 14.971 15.91 1 87.71 297 ALA B C 1
ATOM 4437 O O . ALA B 1 297 ? -19.3 15.131 16.904 1 87.71 297 ALA B O 1
ATOM 4438 N N . LEU B 1 298 ? -18.345 15.871 14.964 1 91.29 298 LEU B N 1
ATOM 4439 C CA . LEU B 1 298 ? -18.924 17.206 15.072 1 91.29 298 LEU B CA 1
ATOM 4440 C C . LEU B 1 298 ? -19.527 17.646 13.742 1 91.29 298 LEU B C 1
ATOM 4442 O O . LEU B 1 298 ? -19.084 18.634 13.152 1 91.29 298 LEU B O 1
ATOM 4446 N N . PRO B 1 299 ? -20.588 17.038 13.385 1 90.48 299 PRO B N 1
ATOM 4447 C CA . PRO B 1 299 ? -21.152 17.265 12.052 1 90.48 299 PRO B CA 1
ATOM 4448 C C . PRO B 1 299 ? -21.689 18.683 11.872 1 90.48 299 PRO B C 1
ATOM 4450 O O . PRO B 1 299 ? -21.839 19.151 10.741 1 90.48 299 PRO B O 1
ATOM 4453 N N . LYS B 1 300 ? -21.924 19.399 12.892 1 93.25 300 LYS B N 1
ATOM 4454 C CA . LYS B 1 300 ? -22.485 20.744 12.803 1 93.25 300 LYS B CA 1
ATOM 4455 C C . LYS B 1 300 ? -21.384 21.788 12.639 1 93.25 300 LYS B C 1
ATOM 4457 O O . LYS B 1 300 ? -21.666 22.956 12.363 1 93.25 300 LYS B O 1
ATOM 4462 N N . ALA B 1 301 ? -20.088 21.336 12.788 1 94.94 301 ALA B N 1
ATOM 4463 C CA . ALA B 1 301 ? -18.969 22.258 12.616 1 94.94 301 ALA B CA 1
ATOM 4464 C C . ALA B 1 301 ? -18.776 22.619 11.146 1 94.94 301 ALA B C 1
ATOM 4466 O O . ALA B 1 301 ? -19.074 21.815 10.259 1 94.94 301 ALA B O 1
ATOM 4467 N N . ASP B 1 302 ? -18.346 23.783 10.908 1 94.84 302 ASP B N 1
ATOM 4468 C CA . ASP B 1 302 ? -18.154 24.28 9.549 1 94.84 302 ASP B CA 1
ATOM 4469 C C . ASP B 1 302 ? -16.844 23.766 8.956 1 94.84 302 ASP B C 1
ATOM 4471 O O . ASP B 1 302 ? -15.781 24.343 9.194 1 94.84 302 ASP B O 1
ATOM 4475 N N . ALA B 1 303 ? -16.915 22.841 8.053 1 93.99 303 ALA B N 1
ATOM 4476 C CA . ALA B 1 303 ? -15.75 22.215 7.433 1 93.99 303 ALA B CA 1
ATOM 4477 C C . ALA B 1 303 ? -15.001 23.207 6.547 1 93.99 303 ALA B C 1
ATOM 4479 O O . ALA B 1 303 ? -13.788 23.089 6.361 1 93.99 303 ALA B O 1
ATOM 4480 N N . GLY B 1 304 ? -15.708 24.109 6.046 1 93.57 304 GLY B N 1
ATOM 4481 C CA . GLY B 1 304 ? -15.072 25.124 5.22 1 93.57 304 GLY B CA 1
ATOM 4482 C C . GLY B 1 304 ? -14.005 25.911 5.958 1 93.57 304 GLY B C 1
ATOM 4483 O O . GLY B 1 304 ? -12.969 26.253 5.383 1 93.57 304 GLY B O 1
ATOM 4484 N N . VAL B 1 305 ? -14.253 26.135 7.178 1 94.96 305 VAL B N 1
ATOM 4485 C CA . VAL B 1 305 ? -13.334 26.934 7.983 1 94.96 305 VAL B CA 1
ATOM 4486 C C . VAL B 1 305 ? -12.063 26.135 8.261 1 94.96 305 VAL B C 1
ATOM 4488 O O . VAL B 1 305 ? -10.956 26.598 7.973 1 94.96 305 VAL B O 1
ATOM 4491 N N . TYR B 1 306 ? -12.158 24.941 8.814 1 95.49 306 TYR B N 1
ATOM 4492 C CA . TYR B 1 306 ? -10.946 24.248 9.234 1 95.49 306 TYR B CA 1
ATOM 4493 C C . TYR B 1 306 ? -10.192 23.692 8.032 1 95.49 306 TYR B C 1
ATOM 4495 O O . TYR B 1 306 ? -8.969 23.535 8.077 1 95.49 306 TYR B O 1
ATOM 4503 N N . LEU B 1 307 ? -10.897 23.461 6.91 1 95.08 307 LEU B N 1
ATOM 4504 C CA . LEU B 1 307 ? -10.182 23.054 5.706 1 95.08 307 LEU B CA 1
ATOM 4505 C C . LEU B 1 307 ? -9.435 24.233 5.092 1 95.08 307 LEU B C 1
ATOM 4507 O O . LEU B 1 307 ? -8.311 24.078 4.609 1 95.08 307 LEU B O 1
ATOM 4511 N N . THR B 1 308 ? -10.058 25.352 5.085 1 95.5 308 THR B N 1
ATOM 4512 C CA . THR B 1 308 ? -9.399 26.541 4.556 1 95.5 308 THR B CA 1
ATOM 4513 C C . THR B 1 308 ? -8.164 26.889 5.383 1 95.5 308 THR B C 1
ATOM 4515 O O . THR B 1 308 ? -7.105 27.19 4.829 1 95.5 308 THR B O 1
ATOM 4518 N N . LEU B 1 309 ? -8.247 26.8 6.63 1 96.88 309 LEU B N 1
ATOM 4519 C CA . LEU B 1 309 ? -7.123 27.161 7.487 1 96.88 309 LEU B CA 1
ATOM 4520 C C . LEU B 1 309 ? -5.993 26.145 7.358 1 96.88 309 LEU B C 1
ATOM 4522 O O . LEU B 1 309 ? -4.831 26.522 7.186 1 96.88 309 LEU B O 1
ATOM 4526 N N . SER B 1 310 ? -6.307 24.875 7.482 1 97.09 310 SER B N 1
ATOM 4527 C CA . SER B 1 310 ? -5.282 23.836 7.502 1 97.09 310 SER B CA 1
ATOM 4528 C C . SER B 1 310 ? -4.646 23.661 6.127 1 97.09 310 SER B C 1
ATOM 4530 O O . SER B 1 310 ? -3.42 23.668 5.999 1 97.09 310 SER B O 1
ATOM 4532 N N . LEU B 1 311 ? -5.485 23.633 5.089 1 95.11 311 LEU B N 1
ATOM 4533 C CA . LEU B 1 311 ? -5.001 23.329 3.747 1 95.11 311 LEU B CA 1
ATOM 4534 C C . LEU B 1 311 ? -4.715 24.608 2.969 1 95.11 311 LEU B C 1
ATOM 4536 O O . LEU B 1 311 ? -3.743 24.677 2.214 1 95.11 311 LEU B O 1
ATOM 4540 N N . GLY B 1 312 ? -5.483 25.587 3.121 1 95.21 312 GLY B N 1
ATOM 4541 C CA . GLY B 1 312 ? -5.376 26.804 2.332 1 95.21 312 GLY B CA 1
ATOM 4542 C C . GLY B 1 312 ? -4.352 27.781 2.877 1 95.21 312 GLY B C 1
ATOM 4543 O O . GLY B 1 312 ? -3.776 28.569 2.124 1 95.21 312 GLY B O 1
ATOM 4544 N N . VAL B 1 313 ? -4.102 27.675 4.133 1 96.57 313 VAL B N 1
ATOM 4545 C CA . VAL B 1 313 ? -3.249 28.707 4.714 1 96.57 313 VAL B CA 1
ATOM 4546 C C . VAL B 1 313 ? -2.043 28.06 5.389 1 96.57 313 VAL B C 1
ATOM 4548 O O . VAL B 1 313 ? -0.898 28.321 5.012 1 96.57 313 VAL B O 1
ATOM 4551 N N . THR B 1 314 ? -2.255 27.18 6.31 1 97.87 314 THR B N 1
ATOM 4552 C CA . THR B 1 314 ? -1.2 26.614 7.143 1 97.87 314 THR B CA 1
ATOM 4553 C C . THR B 1 314 ? -0.222 25.801 6.299 1 97.87 314 THR B C 1
ATOM 4555 O O . THR B 1 314 ? 0.994 25.957 6.426 1 97.87 314 THR B O 1
ATOM 4558 N N . PHE B 1 315 ? -0.762 24.98 5.444 1 97.17 315 PHE B N 1
ATOM 4559 C CA . PHE B 1 315 ? 0.097 24.1 4.659 1 97.17 315 PHE B CA 1
ATOM 4560 C C . PHE B 1 315 ? 1.001 24.908 3.736 1 97.17 315 PHE B C 1
ATOM 4562 O O . PHE B 1 315 ? 2.218 24.711 3.722 1 97.17 315 PHE B O 1
ATOM 4569 N N . PRO B 1 316 ? 0.463 25.862 2.956 1 95.56 316 PRO B N 1
ATOM 4570 C CA . PRO B 1 316 ? 1.331 26.674 2.1 1 95.56 316 PRO B CA 1
ATOM 4571 C C . PRO B 1 316 ? 2.366 27.469 2.894 1 95.56 316 PRO B C 1
ATOM 4573 O O . PRO B 1 316 ? 3.514 27.598 2.463 1 95.56 316 PRO B O 1
ATOM 4576 N N . PHE B 1 317 ? 1.992 27.985 3.967 1 95.89 317 PHE B N 1
ATOM 4577 C CA . PHE B 1 317 ? 2.919 28.723 4.816 1 95.89 317 PHE B CA 1
ATOM 4578 C C . PHE B 1 317 ? 4.085 27.838 5.242 1 95.89 317 PHE B C 1
ATOM 4580 O O . PHE B 1 317 ? 5.246 28.238 5.133 1 95.89 317 PHE B O 1
ATOM 4587 N N . ASN B 1 318 ? 3.763 26.617 5.739 1 96.69 318 ASN B N 1
ATOM 4588 C CA . ASN B 1 318 ? 4.8 25.704 6.207 1 96.69 318 ASN B CA 1
ATOM 4589 C C . ASN B 1 318 ? 5.702 25.247 5.064 1 96.69 318 ASN B C 1
ATOM 4591 O O . ASN B 1 318 ? 6.919 25.15 5.23 1 96.69 318 ASN B O 1
ATOM 4595 N N . LEU B 1 319 ? 5.063 24.958 3.958 1 94.75 319 LEU B N 1
ATOM 4596 C CA . LEU B 1 319 ? 5.805 24.426 2.82 1 94.75 319 LEU B CA 1
ATOM 4597 C C . LEU B 1 319 ? 6.795 25.456 2.286 1 94.75 319 LEU B C 1
ATOM 4599 O O . LEU B 1 319 ? 7.88 25.098 1.823 1 94.75 319 LEU B O 1
ATOM 4603 N N . THR B 1 320 ? 6.51 26.763 2.381 1 91.9 320 THR B N 1
ATOM 4604 C CA . THR B 1 320 ? 7.318 27.794 1.74 1 91.9 320 THR B CA 1
ATOM 4605 C C . THR B 1 320 ? 8.27 28.437 2.744 1 91.9 320 THR B C 1
ATOM 4607 O O . THR B 1 320 ? 9.447 28.649 2.444 1 91.9 320 THR B O 1
ATOM 4610 N N . ILE B 1 321 ? 7.731 28.701 3.945 1 92.52 321 ILE B N 1
ATOM 4611 C CA . ILE B 1 321 ? 8.501 29.516 4.878 1 92.52 321 ILE B CA 1
ATOM 4612 C C . ILE B 1 321 ? 8.71 28.748 6.182 1 92.52 321 ILE B C 1
ATOM 4614 O O . ILE B 1 321 ? 9.793 28.795 6.77 1 92.52 321 ILE B O 1
ATOM 4618 N N . GLY B 1 322 ? 7.73 28.072 6.644 1 95.75 322 GLY B N 1
ATOM 4619 C CA . GLY B 1 322 ? 7.721 27.463 7.965 1 95.75 322 GLY B CA 1
ATOM 4620 C C . GLY B 1 322 ? 8.822 26.436 8.155 1 95.75 322 GLY B C 1
ATOM 4621 O O . GLY B 1 322 ? 9.589 26.512 9.117 1 95.75 322 GLY B O 1
ATOM 4622 N N . ILE B 1 323 ? 8.934 25.564 7.199 1 95.68 323 ILE B N 1
ATOM 4623 C CA . ILE B 1 323 ? 9.883 24.462 7.305 1 95.68 323 ILE B CA 1
ATOM 4624 C C . ILE B 1 323 ? 11.308 25.01 7.343 1 95.68 323 ILE B C 1
ATOM 4626 O O . ILE B 1 323 ? 12.071 24.709 8.263 1 95.68 323 ILE B O 1
ATOM 4630 N N . PRO B 1 324 ? 11.732 25.857 6.396 1 93.88 324 PRO B N 1
ATOM 4631 C CA . PRO B 1 324 ? 13.087 26.409 6.471 1 93.88 324 PRO B CA 1
ATOM 4632 C C . PRO B 1 324 ? 13.326 27.216 7.745 1 93.88 324 PRO B C 1
ATOM 4634 O O . PRO B 1 324 ? 14.409 27.145 8.332 1 93.88 324 PRO B O 1
ATOM 4637 N N . LEU B 1 325 ? 12.355 27.953 8.172 1 93.89 325 LEU B N 1
ATOM 4638 C CA . LEU B 1 325 ? 12.477 28.784 9.365 1 93.89 325 LEU B CA 1
ATOM 4639 C C . LEU B 1 325 ? 12.713 27.926 10.603 1 93.89 325 LEU B C 1
ATOM 4641 O O . LEU B 1 325 ? 13.595 28.225 11.412 1 93.89 325 LEU B O 1
ATOM 4645 N N . LEU B 1 326 ? 11.954 26.897 10.736 1 96.07 326 LEU B N 1
ATOM 4646 C CA . LEU B 1 326 ? 12.065 26.025 11.9 1 96.07 326 LEU B CA 1
ATOM 4647 C C . LEU B 1 326 ? 13.357 25.217 11.853 1 96.07 326 LEU B C 1
ATOM 4649 O O . LEU B 1 326 ? 13.95 24.924 12.894 1 96.07 326 LEU B O 1
ATOM 4653 N N . ALA B 1 327 ? 13.799 24.851 10.673 1 94.42 327 ALA B N 1
ATOM 4654 C CA . ALA B 1 327 ? 15.068 24.146 10.513 1 94.42 327 ALA B CA 1
ATOM 4655 C C . ALA B 1 327 ? 16.237 25.011 10.976 1 94.42 327 ALA B C 1
ATOM 4657 O O . ALA B 1 327 ? 17.132 24.532 11.676 1 94.42 327 ALA B O 1
ATOM 4658 N N . ILE B 1 328 ? 16.243 26.269 10.58 1 93.01 328 ILE B N 1
ATOM 4659 C CA . ILE B 1 328 ? 17.305 27.198 10.953 1 93.01 328 ILE B CA 1
ATOM 4660 C C . ILE B 1 328 ? 17.286 27.424 12.463 1 93.01 328 ILE B C 1
ATOM 4662 O O . ILE B 1 328 ? 18.336 27.414 13.111 1 93.01 328 ILE B O 1
ATOM 4666 N N . ALA B 1 329 ? 16.115 27.616 12.958 1 94.59 329 ALA B N 1
ATOM 4667 C CA . ALA B 1 329 ? 15.985 27.84 14.395 1 94.59 329 ALA B CA 1
ATOM 4668 C C . ALA B 1 329 ? 16.483 26.633 15.185 1 94.59 329 ALA B C 1
ATOM 4670 O O . ALA B 1 329 ? 17.17 26.786 16.198 1 94.59 329 ALA B O 1
ATOM 4671 N N . ALA B 1 330 ? 16.101 25.47 14.742 1 95.87 330 ALA B N 1
ATOM 4672 C CA . ALA B 1 330 ? 16.524 24.241 15.409 1 95.87 330 ALA B CA 1
ATOM 4673 C C . ALA B 1 330 ? 18.043 24.096 15.381 1 95.87 330 ALA B C 1
ATOM 4675 O O . ALA B 1 330 ? 18.655 23.715 16.381 1 95.87 330 ALA B O 1
ATOM 4676 N N . ALA B 1 331 ? 18.65 24.35 14.265 1 92.95 331 ALA B N 1
ATOM 4677 C CA . ALA B 1 331 ? 20.099 24.245 14.116 1 92.95 331 ALA B CA 1
ATOM 4678 C C . ALA B 1 331 ? 20.818 25.222 15.042 1 92.95 331 ALA B C 1
ATOM 4680 O O . ALA B 1 331 ? 21.846 24.884 15.634 1 92.95 331 ALA B O 1
ATOM 4681 N N . ARG B 1 332 ? 20.302 26.371 15.158 1 91.69 332 ARG B N 1
ATOM 4682 C CA . ARG B 1 332 ? 20.91 27.395 16.002 1 91.69 332 ARG B CA 1
ATOM 4683 C C . ARG B 1 332 ? 20.794 27.028 17.477 1 91.69 332 ARG B C 1
ATOM 4685 O O . ARG B 1 332 ? 21.714 27.279 18.259 1 91.69 332 ARG B O 1
ATOM 4692 N N . LEU B 1 333 ? 19.655 26.522 17.788 1 92.69 333 LEU B N 1
ATOM 4693 C CA . LEU B 1 333 ? 19.429 26.154 19.181 1 92.69 333 LEU B CA 1
ATOM 4694 C C . LEU B 1 333 ? 20.266 24.938 19.564 1 92.69 333 LEU B C 1
ATOM 4696 O O . LEU B 1 333 ? 20.858 24.902 20.646 1 92.69 333 LEU B O 1
ATOM 4700 N N . ALA B 1 334 ? 20.262 23.976 18.67 1 88.12 334 ALA B N 1
ATOM 4701 C CA . ALA B 1 334 ? 20.967 22.734 18.976 1 88.12 334 ALA B CA 1
ATOM 4702 C C . ALA B 1 334 ? 22.476 22.907 18.822 1 88.12 334 ALA B C 1
ATOM 4704 O O . ALA B 1 334 ? 23.256 22.156 19.411 1 88.12 334 ALA B O 1
ATOM 4705 N N . GLY B 1 335 ? 23.046 23.495 17.653 1 77.14 335 GLY B N 1
ATOM 4706 C CA . GLY B 1 335 ? 24.46 23.735 17.414 1 77.14 335 GLY B CA 1
ATOM 4707 C C . GLY B 1 335 ? 25.034 24.838 18.284 1 77.14 335 GLY B C 1
ATOM 4708 O O . GLY B 1 335 ? 26.191 25.229 18.117 1 77.14 335 GLY B O 1
ATOM 4709 N N . GLY B 1 336 ? 24.172 25.579 19.113 1 51.21 336 GLY B N 1
ATOM 4710 C CA . GLY B 1 336 ? 24.771 26.546 20.019 1 51.21 336 GLY B CA 1
ATOM 4711 C C . GLY B 1 336 ? 25.424 25.905 21.229 1 51.21 336 GLY B C 1
ATOM 4712 O O . GLY B 1 336 ? 25.179 24.734 21.526 1 51.21 336 GLY B O 1
#

Secondary structure (DSSP, 8-state):
-HHHHHHHHHHHHHHHHTSHHHHHHHHHHHHHHTT------HHHHHHHHHHHHHHHHHHHHHHHHHH-S-HHHHHHHHHHHHHHHHTHHHHHHHHHTTT--HHHHHHHHHHHHS--HHHHHHHHHHHHHTT-PPPTTHHHHHHHTTTHHHHHHHHHHHHHHTTT--S----S--HHHHHHHHHTSHHHHHHHHHHHHHHHHHHHHHHHTHHIIIIIHHHHHHHHHHHHHHHHHHHHHHTTT--HHHHHHHHHHHHHHHHHHHHHHHHTT--HHHHHHHHHHHH---SSHHHHHHHHH-TTS-HHHHHIIIIIIIHHHIIIIIHHHHHHHHHHHH--/-HHHHHHHHHHHHHHHHTSHHHHHHHHHHHHHHTT------HHHHHHHHHHHHHHHHHHHHHHHHHH-S-HHHHHHHHHHHHHHHHTHHHHHHHHHTTT--HHHHHHHHHHHHS--HHHHHHHHHHHHHTT-PPPTTHHHHHHHTTTHHHHHHHHHHHHHHTTT--S----SPPHHHHHHHHHTSHHHHHHHHHHHHHHHHHHHHHHHTHHIIIIIHHHHHHHHHHHHHHHHHHHHHHTTT--HHHHHHHHHHHHHHHHHHHHHHHHHT--HHHHHHHHHHHH---SSHHHHHHHHH-TTS-HHHHHIIIIIIIHHHIIIIIHHHHHHHHHHHH--

Solvent-accessible surface area (backbone atoms only — not comparable to full-atom values): 31739 Å² total; per-residue (Å²): 109,66,65,54,51,48,52,49,37,51,53,40,18,51,56,46,50,50,33,60,42,49,42,31,18,50,48,18,26,51,37,31,72,68,67,26,73,52,66,68,47,70,67,54,50,52,51,52,51,47,52,51,30,31,33,48,10,23,53,11,12,20,39,17,53,75,72,46,86,45,73,64,46,54,51,49,36,53,50,35,40,49,45,9,41,49,42,17,52,62,43,24,58,56,38,45,72,60,70,46,53,68,50,34,19,18,51,35,12,13,17,43,8,9,39,29,70,63,60,47,50,54,41,49,54,53,31,43,74,73,74,37,51,48,58,25,50,52,45,56,31,53,62,58,16,43,50,42,2,43,51,42,16,51,49,50,37,51,64,69,46,52,79,74,49,81,76,74,85,67,79,54,64,49,71,65,57,47,49,50,51,53,57,63,26,71,61,43,43,37,22,54,50,21,19,50,53,16,41,72,45,19,68,66,46,43,64,77,41,40,60,58,55,42,38,40,38,51,39,54,47,25,56,50,30,22,39,48,15,19,53,20,28,49,32,45,60,65,42,67,82,57,56,63,63,55,55,49,43,21,54,48,50,26,50,52,30,22,52,52,33,41,53,53,30,51,74,71,64,40,55,34,25,44,24,20,52,48,12,48,42,36,27,26,33,15,69,66,66,40,52,58,52,32,52,68,60,40,63,85,29,52,61,68,57,40,46,22,29,22,44,35,36,27,45,55,45,33,70,46,45,42,44,42,45,43,42,52,52,23,39,54,64,49,73,98,110,68,65,57,50,50,52,50,38,50,52,41,20,51,55,46,48,67,33,66,43,49,42,30,19,49,52,15,28,53,36,30,73,69,68,48,87,72,66,68,55,71,60,56,51,54,51,52,50,47,52,50,29,31,34,49,12,22,54,12,13,22,40,16,53,74,72,47,85,46,70,65,44,54,51,50,36,53,49,34,40,49,45,9,42,49,42,18,54,62,43,24,58,56,38,44,72,58,68,46,53,68,51,33,20,19,50,36,11,14,16,43,8,10,40,28,70,65,62,48,51,54,42,48,54,52,29,43,73,72,74,36,52,46,57,24,50,52,48,56,30,53,62,58,14,43,51,41,2,43,53,41,17,51,50,51,38,50,65,67,47,52,80,76,48,82,81,76,83,74,77,55,68,48,72,66,57,48,50,49,51,52,58,34,26,43,62,44,41,36,22,56,45,22,21,52,50,15,42,72,29,20,69,66,38,43,62,56,34,40,53,30,54,41,65,48,38,55,52,52,47,23,56,50,30,22,40,49,16,18,52,19,28,49,32,47,61,64,42,69,83,57,58,63,64,55,55,50,43,23,55,49,50,27,51,52,30,21,52,53,33,41,52,53,32,52,75,70,62,40,53,33,26,44,24,20,51,48,11,49,42,36,28,27,33,14,68,66,65,40,52,59,50,33,53,64,59,39,63,86,31,53,62,68,58,40,45,23,29,21,43,34,36,29,43,55,44,33,70,45,45,41,45,42,45,42,42,52,52,22,39,52,64,49,75,96

Foldseek 3Di:
DVVVLVVQLVVLLVVLCPQLLNVLLVVLLVCLVVVHPDADDPVVLVVLLLLLLLLLQQQLLLQCLVVHCDPLVVLLLVLLLVLLQPLLPVQLVLLVVLVFDNLQSLLLSLQLSAFASLLLVLLQVSCVVVPQHDGSSVLVSNLSSHQNSLLNSLVSSCVVCVPPPPDDPPQQQPSVNLSVCLCPPSSNCSNNVSSVVSNVCHPVVCVVCVCSSPVVSSVSSSVSSNNLSNVLNVLQVVCVPPRVSLLVSLQVSLVVQLVVLLVSSLVSQHALNSSLSSSSRSSATYQDRSLVSSCSNPVVHDSSSSNNSRRNHNSSCCSSRVSSSSSSSSCVSNVD/DVVVLVVQLVVLLVVLCPQLLNVLLVVLLVCLVVVHPDADDPVLLVVLLLLLLLLLQQQLQLQCLVVHCDPLLVLLLVLLLVLLQPLLPVQLVLLVVLVFDNLQSLLLSLQLSAFASLLLVLLQVSCVVVPLHDGSSVLVSNLSSHQNSLLNSLVSSCVVPVVPDPDDPVQADPSVRLSCCLCPPSSNCSNNVSSVVSNVCHPVVCVVCVCSSPVVSSVSSSVNSSNLSNVLSVLQVVCVPPRPSLLVCLQVSLVVQLVVLLVSSLVSQHALNSSLSSSSRSSATYQDRSLVSSCRRPVVHDSSSSNNSRRNHNSSCCSSRVSSSSSSSSCVSNVD

Radius of gyration: 28.09 Å; Cα contacts (8 Å, |Δi|>4): 1190; chains: 2; bounding box: 58×77×59 Å

InterPro domains:
  IPR010293 Na+-dependent bicarbonate transporter superfamily [PF05982] (20-328)
  IPR010293 Na+-dependent bicarbonate transporter superfamily [PTHR40400] (10-333)

Sequence (672 aa):
MFVDVLSQTLSAAAGNLLQPAVLFFALGLIAAMARSDLALPRDAAKTLSLILMLCIGFKGGVEARAHGLDAGFLKAAGLGLALSFLLPLPAYALLRRTGLDTLTAAATAAHYGSVSVVTFAAAQSYLSSIGQAPGGYMSAVLALMETPGLLTAIAIAALTTRGVATGQDADRASAGKLAHEVLLNAASVVLIGGFLIGLITGEAGGERLKTFTGPVFQGVLCVFLLDLGVRAGRQLAAARGMNLGVLALGIVLPILGGVVALTLGWMAGLPAGDLAALAVLAASASYIAAPAAMSMALPKADAGVYLTLSLGVTFPFNLTIGIPLLAIAAARLAGGMFVDVLSQTLSAAAGNLLQPAVLFFALGLIAAMARSDLALPRDAAKTLSLILMLCIGFKGGVEARAHGLDAGFLKAAGLGLALSFLLPLPAYALLRRTGLDTLTAAATAAHYGSVSVVTFAAAQSYLSSIGQAPGGYMSAVLALMETPGLLTAIAIAALTTRGVATGQDADRASAGKLAHEVLLNAASVVLIGGFLIGLITGEAGGERLKTFTGPVFQGVLCVFLLDLGVRAGRQLAAARGMNLGVLALGIVLPILGGVVALTLGWMAGLPAGDLAALAVLAASASYIAAPAAMSMALPKADAGVYLTLSLGVTFPFNLTIGIPLLAIAAARLAGG

Nearest PDB structures (foldseek):
  7egl-assembly1_A  TM=8.906E-01  e=4.226E-15  Synechocystis sp. PCC 6803 substr. Kazusa
  7cyf-assembly1_C  TM=9.150E-01  e=5.071E-14  Synechocystis sp. PCC 6803 substr. Kazusa
  7egk-assembly1_E  TM=9.256E-01  e=1.213E-13  Synechocystis sp. PCC 6803 substr. Kazusa
  3zuy-assembly1_A  TM=6.060E-01  e=4.989E-05  Neisseria meningitidis
  6lgv-assembly1_A  TM=5.634E-01  e=2.179E-05  Yersinia frederiksenii

pLDDT: mean 90.16, std 11.04, range [33.99, 98.51]